Protein AF-0000000075410339 (afdb_homodimer)

Radius of gyration: 25.72 Å; Cα contacts (8 Å, |Δi|>4): 505; chains: 2; bounding box: 75×68×62 Å

Nearest PDB structures (foldseek):
  8u8f-assembly1_R  TM=4.577E-01  e=2.458E+00  Homo sapiens
  8x2k-assembly1_A  TM=4.115E-01  e=1.877E+00  Homo sapiens
  8tf5-assembly1_A  TM=4.619E-01  e=6.600E+00  Homo sapiens
  4nqi-assembly1_B  TM=2.795E-01  e=2.458E+00  Dictyostelium discoideum
  8dwg-assembly1_R  TM=3.763E-01  e=6.600E+00  Homo sapiens

InterPro domains:
  IPR008733 Peroxisomal biogenesis factor 11 [PF05648] (30-249)

Organism: Rhizophagus irregularis (strain DAOM 181602 / DAOM 197198 / MUCL 43194) (NCBI:txid747089)

Structure (mmCIF, N/CA/C/O backbone):
data_AF-0000000075410339-model_v1
#
loop_
_entity.id
_entity.type
_entity.pdbx_description
1 polymer 'Peroxisomal biogenesis factor 11'
#
loop_
_atom_site.group_PDB
_atom_site.id
_atom_site.type_symbol
_atom_site.label_atom_id
_atom_site.label_alt_id
_atom_site.label_comp_id
_atom_site.label_asym_id
_atom_site.label_entity_id
_atom_site.label_seq_id
_atom_site.pdbx_PDB_ins_code
_atom_site.Cartn_x
_atom_site.Cartn_y
_atom_site.Cartn_z
_atom_site.occupancy
_atom_site.B_iso_or_equiv
_atom_site.auth_seq_id
_atom_site.auth_comp_id
_atom_site.auth_asym_id
_atom_site.auth_atom_id
_atom_site.pdbx_PDB_model_num
ATOM 1 N N . MET A 1 1 ? 9.234 14.086 2.867 1 19.14 1 MET A N 1
ATOM 2 C CA . MET A 1 1 ? 8.438 15.25 3.26 1 19.14 1 MET A CA 1
ATOM 3 C C . MET A 1 1 ? 6.977 14.859 3.455 1 19.14 1 MET A C 1
ATOM 5 O O . MET A 1 1 ? 6.391 14.18 2.611 1 19.14 1 MET A O 1
ATOM 9 N N . SER A 1 2 ? 6.605 15.109 4.758 1 19.81 2 SER A N 1
ATOM 10 C CA . SER A 1 2 ? 5.531 14.742 5.676 1 19.81 2 SER A CA 1
ATOM 11 C C . SER A 1 2 ? 4.258 15.531 5.383 1 19.81 2 SER A C 1
ATOM 13 O O . SER A 1 2 ? 4.148 16.703 5.758 1 19.81 2 SER A O 1
ATOM 15 N N . ASN A 1 3 ? 3.828 15.57 4.148 1 20.77 3 ASN A N 1
ATOM 16 C CA . ASN A 1 3 ? 2.686 16.391 3.752 1 20.77 3 ASN A CA 1
ATOM 17 C C . ASN A 1 3 ? 1.471 16.125 4.637 1 20.77 3 ASN A C 1
ATOM 19 O O . ASN A 1 3 ? 0.899 15.031 4.598 1 20.77 3 ASN A O 1
ATOM 23 N N . ALA A 1 4 ? 1.445 16.875 5.781 1 25.7 4 ALA A N 1
ATOM 24 C CA . ALA A 1 4 ? 0.354 16.984 6.746 1 25.7 4 ALA A CA 1
ATOM 25 C C . ALA A 1 4 ? -0.917 17.5 6.082 1 25.7 4 ALA A C 1
ATOM 27 O O . ALA A 1 4 ? -1.053 18.703 5.852 1 25.7 4 ALA A O 1
ATOM 28 N N . THR A 1 5 ? -1.388 16.953 5.047 1 25.27 5 THR A N 1
ATOM 29 C CA . THR A 1 5 ? -2.639 17.375 4.422 1 25.27 5 THR A CA 1
ATOM 30 C C . THR A 1 5 ? -3.76 17.453 5.457 1 25.27 5 THR A C 1
ATOM 32 O O . THR A 1 5 ? -4.008 16.5 6.188 1 25.27 5 THR A O 1
ATOM 35 N N . SER A 1 6 ? -4.125 18.672 5.797 1 23.84 6 SER A N 1
ATOM 36 C CA . SER A 1 6 ? -5.199 19.016 6.723 1 23.84 6 SER A CA 1
ATOM 37 C C . SER A 1 6 ? -6.527 18.406 6.281 1 23.84 6 SER A C 1
ATOM 39 O O . SER A 1 6 ? -7.078 18.797 5.25 1 23.84 6 SER A O 1
ATOM 41 N N . ILE A 1 7 ? -6.766 17.141 6.348 1 27.7 7 ILE A N 1
ATOM 42 C CA . ILE A 1 7 ? -8.07 16.547 6.094 1 27.7 7 ILE A CA 1
ATOM 43 C C . ILE A 1 7 ? -9.117 17.188 6.988 1 27.7 7 ILE A C 1
ATOM 45 O O . ILE A 1 7 ? -9.023 17.125 8.219 1 27.7 7 ILE A O 1
ATOM 49 N N . THR A 1 8 ? -9.664 18.266 6.461 1 25.22 8 THR A N 1
ATOM 50 C CA . THR A 1 8 ? -10.789 18.891 7.141 1 25.22 8 THR A CA 1
ATOM 51 C C . THR A 1 8 ? -11.859 17.844 7.469 1 25.22 8 THR A C 1
ATOM 53 O O . THR A 1 8 ? -12.469 17.266 6.57 1 25.22 8 THR A O 1
ATOM 56 N N . LEU A 1 9 ? -11.734 17.078 8.508 1 25.17 9 LEU A N 1
ATOM 57 C CA . LEU A 1 9 ? -12.688 16.109 9.039 1 25.17 9 LEU A CA 1
ATOM 58 C C . LEU A 1 9 ? -14 16.781 9.43 1 25.17 9 LEU A C 1
ATOM 60 O O . LEU A 1 9 ? -14.008 17.719 10.234 1 25.17 9 LEU A O 1
ATOM 64 N N . LYS A 1 10 ? -14.969 16.797 8.531 1 30.61 10 LYS A N 1
ATOM 65 C CA . LYS A 1 10 ? -16.297 17.25 8.914 1 30.61 10 LYS A CA 1
ATOM 66 C C . LYS A 1 10 ? -16.797 16.516 10.156 1 30.61 10 LYS A C 1
ATOM 68 O O . LYS A 1 10 ? -16.625 15.305 10.273 1 30.61 10 LYS A O 1
ATOM 73 N N . PRO A 1 11 ? -17.188 17.297 11.203 1 26.42 11 PRO A N 1
ATOM 74 C CA . PRO A 1 11 ? -17.609 16.719 12.484 1 26.42 11 PRO A CA 1
ATOM 75 C C . PRO A 1 11 ? -18.734 15.695 12.328 1 26.42 11 PRO A C 1
ATOM 77 O O . PRO A 1 11 ? -19.75 15.984 11.711 1 26.42 11 PRO A O 1
ATOM 80 N N . SER A 1 12 ? -18.484 14.445 11.992 1 29.52 12 SER A N 1
ATOM 81 C CA . SER A 1 12 ? -19.578 13.484 12.07 1 29.52 12 SER A CA 1
ATOM 82 C C . SER A 1 12 ? -20.391 13.664 13.352 1 29.52 12 SER A C 1
ATOM 84 O O . SER A 1 12 ? -19.875 14.195 14.344 1 29.52 12 SER A O 1
ATOM 86 N N . THR A 1 13 ? -21.734 13.617 13.32 1 29.48 13 THR A N 1
ATOM 87 C CA . THR A 1 13 ? -22.719 13.672 14.406 1 29.48 13 THR A CA 1
ATOM 88 C C . THR A 1 13 ? -22.203 12.914 15.625 1 29.48 13 THR A C 1
ATOM 90 O O . THR A 1 13 ? -21.453 11.953 15.492 1 29.48 13 THR A O 1
ATOM 93 N N . SER A 1 14 ? -22.438 13.523 16.859 1 28.66 14 SER A N 1
ATOM 94 C CA . SER A 1 14 ? -22.125 13.172 18.234 1 28.66 14 SER A CA 1
ATOM 95 C C . SER A 1 14 ? -22.453 11.703 18.516 1 28.66 14 SER A C 1
ATOM 97 O O . SER A 1 14 ? -23.578 11.367 18.891 1 28.66 14 SER A O 1
ATOM 99 N N . ASN A 1 15 ? -22.438 10.758 17.656 1 31.33 15 ASN A N 1
ATOM 100 C CA . ASN A 1 15 ? -22.672 9.484 18.328 1 31.33 15 ASN A CA 1
ATOM 101 C C . ASN A 1 15 ? -21.797 9.328 19.562 1 31.33 15 ASN A C 1
ATOM 103 O O . ASN A 1 15 ? -20.641 9.734 19.562 1 31.33 15 ASN A O 1
ATOM 107 N N . LYS A 1 16 ? -22.312 9.25 20.734 1 33.19 16 LYS A N 1
ATOM 108 C CA . LYS A 1 16 ? -21.672 8.922 22 1 33.19 16 LYS A CA 1
ATOM 109 C C . LYS A 1 16 ? -20.438 8.055 21.781 1 33.19 16 LYS A C 1
ATOM 111 O O . LYS A 1 16 ? -20.531 6.973 21.188 1 33.19 16 LYS A O 1
ATOM 116 N N . PHE A 1 17 ? -19.25 8.633 21.719 1 34.41 17 PHE A N 1
ATOM 117 C CA . PHE A 1 17 ? -17.938 8.023 21.891 1 34.41 17 PHE A CA 1
ATOM 118 C C . PHE A 1 17 ? -17.953 6.98 23 1 34.41 17 PHE A C 1
ATOM 120 O O . PHE A 1 17 ? -17.844 7.316 24.188 1 34.41 17 PHE A O 1
ATOM 127 N N . SER A 1 18 ? -18.953 6.242 23.172 1 35.81 18 SER A N 1
ATOM 128 C CA . SER A 1 18 ? -18.562 5.191 24.125 1 35.81 18 SER A CA 1
ATOM 129 C C . SER A 1 18 ? -17.141 4.711 23.859 1 35.81 18 SER A C 1
ATOM 131 O O . SER A 1 18 ? -16.781 4.395 22.719 1 35.81 18 SER A O 1
ATOM 133 N N . SER A 1 19 ? -16.062 5.277 24.469 1 40.62 19 SER A N 1
ATOM 134 C CA . SER A 1 19 ? -14.641 4.984 24.641 1 40.62 19 SER A CA 1
ATOM 135 C C . SER A 1 19 ? -14.359 3.496 24.469 1 40.62 19 SER A C 1
ATOM 137 O O . SER A 1 19 ? -13.867 2.836 25.375 1 40.62 19 SER A O 1
ATOM 139 N N . LEU A 1 20 ? -15.164 2.65 24.078 1 45.09 20 LEU A N 1
ATOM 140 C CA . LEU A 1 20 ? -14.727 1.259 24.047 1 45.09 20 LEU A CA 1
ATOM 141 C C . LEU A 1 20 ? -13.492 1.097 23.156 1 45.09 20 LEU A C 1
ATOM 143 O O . LEU A 1 20 ? -13.531 1.435 21.984 1 45.09 20 LEU A O 1
ATOM 147 N N . LYS A 1 21 ? -12.281 1.064 23.75 1 57.06 21 LYS A N 1
ATOM 148 C CA . LYS A 1 21 ? -10.969 0.705 23.219 1 57.06 21 LYS A CA 1
ATOM 149 C C . LYS A 1 21 ? -11.094 -0.332 22.109 1 57.06 21 LYS A C 1
ATOM 151 O O . LYS A 1 21 ? -11.555 -1.451 22.344 1 57.06 21 LYS A O 1
ATOM 156 N N . ARG A 1 22 ? -10.992 0.068 20.906 1 72.06 22 ARG A N 1
ATOM 157 C CA . ARG A 1 22 ? -11.023 -0.886 19.797 1 72.06 22 ARG A CA 1
ATOM 158 C C . ARG A 1 22 ? -9.992 -1.99 20 1 72.06 22 ARG A C 1
ATOM 160 O O . ARG A 1 22 ? -8.883 -1.73 20.469 1 72.06 22 ARG A O 1
ATOM 167 N N . PRO A 1 23 ? -10.484 -3.191 19.719 1 79.19 23 PRO A N 1
ATOM 168 C CA . PRO A 1 23 ? -9.516 -4.285 19.828 1 79.19 23 PRO A CA 1
ATOM 169 C C . PRO A 1 23 ? -8.289 -4.082 18.938 1 79.19 23 PRO A C 1
ATOM 171 O O . PRO A 1 23 ? -8.383 -3.43 17.891 1 79.19 23 PRO A O 1
ATOM 174 N N . THR A 1 24 ? -7.16 -4.512 19.375 1 78.06 24 THR A N 1
ATOM 175 C CA . THR A 1 24 ? -5.867 -4.355 18.719 1 78.06 24 THR A CA 1
ATOM 176 C C . THR A 1 24 ? -5.93 -4.844 17.266 1 78.06 24 THR A C 1
ATOM 178 O O . THR A 1 24 ? -5.344 -4.227 16.375 1 78.06 24 THR A O 1
ATOM 181 N N . HIS A 1 25 ? -6.664 -5.871 17.016 1 80.94 25 HIS A N 1
ATOM 182 C CA . HIS A 1 25 ? -6.711 -6.43 15.68 1 80.94 25 HIS A CA 1
ATOM 183 C C . HIS A 1 25 ? -7.445 -5.5 14.719 1 80.94 25 HIS A C 1
ATOM 185 O O . HIS A 1 25 ? -7.105 -5.426 13.531 1 80.94 25 HIS A O 1
ATOM 191 N N . GLU A 1 26 ? -8.344 -4.703 15.195 1 82.31 26 GLU A N 1
ATOM 192 C CA . GLU A 1 26 ? -9.086 -3.768 14.359 1 82.31 26 GLU A CA 1
ATOM 193 C C . GLU A 1 26 ? -8.25 -2.537 14.023 1 82.31 26 GLU A C 1
ATOM 195 O O . GLU A 1 26 ?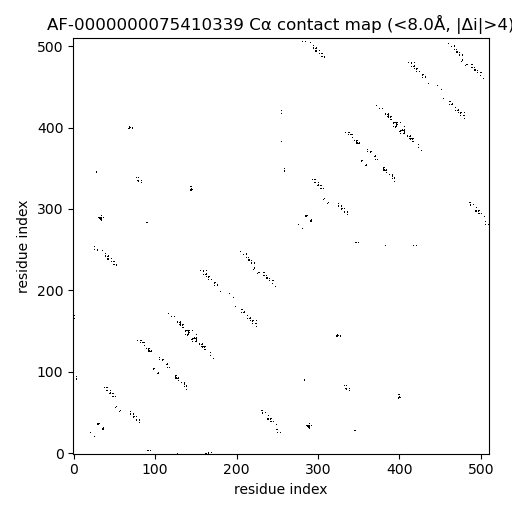 -8.305 -2.027 12.906 1 82.31 26 GLU A O 1
ATOM 200 N N . ILE A 1 27 ? -7.465 -2.197 15 1 80.5 27 ILE A N 1
ATOM 201 C CA . ILE A 1 27 ? -6.582 -1.059 14.773 1 80.5 27 ILE A CA 1
ATOM 202 C C . ILE A 1 27 ? -5.543 -1.411 13.711 1 80.5 27 ILE A C 1
ATOM 204 O O . ILE A 1 27 ? -5.285 -0.621 12.805 1 80.5 27 ILE A O 1
ATOM 208 N N . LEU A 1 28 ? -5.07 -2.592 13.875 1 83.62 28 LEU A N 1
ATOM 209 C CA . LEU A 1 28 ? -4.059 -3.051 12.93 1 83.62 28 LEU A CA 1
ATOM 210 C C . LEU A 1 28 ? -4.645 -3.193 11.531 1 83.62 28 LEU A C 1
ATOM 212 O O . LEU A 1 28 ? -4.008 -2.812 10.547 1 83.62 28 LEU A O 1
ATOM 216 N N . ARG A 1 29 ? -5.777 -3.68 11.477 1 84.81 29 ARG A N 1
ATOM 217 C CA . ARG A 1 29 ? -6.441 -3.838 10.188 1 84.81 29 ARG A CA 1
ATOM 218 C C . ARG A 1 29 ? -6.668 -2.486 9.523 1 84.81 29 ARG A C 1
ATOM 220 O O . ARG A 1 29 ? -6.398 -2.322 8.328 1 84.81 29 ARG A O 1
ATOM 227 N N . ARG A 1 30 ? -7.043 -1.53 10.203 1 82.81 30 ARG A N 1
ATOM 228 C CA . ARG A 1 30 ? -7.312 -0.2 9.672 1 82.81 30 ARG A CA 1
ATOM 229 C C . ARG A 1 30 ? -6.031 0.47 9.188 1 82.81 30 ARG A C 1
ATOM 231 O O . ARG A 1 30 ? -6.039 1.2 8.195 1 82.81 30 ARG A O 1
ATOM 238 N N . LEU A 1 31 ? -5.039 0.155 9.945 1 82.75 31 LEU A N 1
ATOM 239 C CA . LEU A 1 31 ? -3.742 0.716 9.578 1 82.75 31 LEU A CA 1
ATOM 240 C C . LEU A 1 31 ? -3.248 0.129 8.258 1 82.75 31 LEU A C 1
ATOM 242 O O . LEU A 1 31 ? -2.789 0.863 7.383 1 82.75 31 LEU A O 1
ATOM 246 N N . LEU A 1 32 ? -3.52 -1.084 8.07 1 87.44 32 LEU A N 1
ATOM 247 C CA . LEU A 1 32 ? -2.908 -1.799 6.957 1 87.44 32 LEU A CA 1
ATOM 248 C C . LEU A 1 32 ? -3.76 -1.674 5.699 1 87.44 32 LEU A C 1
ATOM 250 O O . LEU A 1 32 ? -3.289 -1.958 4.594 1 87.44 32 LEU A O 1
ATOM 254 N N . VAL A 1 33 ? -4.926 -1.148 5.891 1 85.62 33 VAL A N 1
ATOM 255 C CA . VAL A 1 33 ? -5.801 -0.974 4.734 1 85.62 33 VAL A CA 1
ATOM 256 C C . VAL A 1 33 ? -5.387 0.272 3.955 1 85.62 33 VAL A C 1
ATOM 258 O O . VAL A 1 33 ? -5.578 0.345 2.74 1 85.62 33 VAL A O 1
ATOM 261 N N . HIS A 1 34 ? -4.68 1.116 4.598 1 89.38 34 HIS A N 1
ATOM 262 C CA . HIS A 1 34 ? -4.215 2.344 3.965 1 89.38 34 HIS A CA 1
ATOM 263 C C . HIS A 1 34 ? -2.768 2.213 3.5 1 89.38 34 HIS A C 1
ATOM 265 O O . HIS A 1 34 ? -1.929 1.665 4.219 1 89.38 34 HIS A O 1
ATOM 271 N N . SER A 1 35 ? -2.527 2.76 2.377 1 90.31 35 SER A N 1
ATOM 272 C CA . SER A 1 35 ? -1.169 2.711 1.846 1 90.31 35 SER A CA 1
ATOM 273 C C . SER A 1 35 ? -0.19 3.434 2.764 1 90.31 35 SER A C 1
ATOM 275 O O . SER A 1 35 ? 0.933 2.969 2.973 1 90.31 35 SER A O 1
ATOM 277 N N . ASP A 1 36 ? -0.625 4.504 3.35 1 89.19 36 ASP A N 1
ATOM 278 C CA . ASP A 1 36 ? 0.235 5.262 4.254 1 89.19 36 ASP A CA 1
ATOM 279 C C . ASP A 1 36 ? 0.494 4.484 5.543 1 89.19 36 ASP A C 1
ATOM 281 O O . ASP A 1 36 ? 1.589 4.551 6.105 1 89.19 36 ASP A O 1
ATOM 285 N N . GLY A 1 37 ? -0.517 3.891 6 1 90.75 37 GLY A N 1
ATOM 286 C CA . GLY A 1 37 ? -0.333 3.049 7.172 1 90.75 37 GLY A CA 1
ATOM 287 C C . GLY A 1 37 ? 0.633 1.903 6.938 1 90.75 37 GLY A C 1
ATOM 288 O O . GLY A 1 37 ? 1.469 1.604 7.793 1 90.75 37 GLY A O 1
ATOM 289 N N . ARG A 1 38 ? 0.509 1.312 5.758 1 92.31 38 ARG A N 1
ATOM 290 C CA . ARG A 1 38 ? 1.419 0.238 5.375 1 92.31 38 ARG A CA 1
ATOM 291 C C . ARG A 1 38 ? 2.857 0.74 5.297 1 92.31 38 ARG A C 1
ATOM 293 O O . ARG A 1 38 ? 3.781 0.066 5.754 1 92.31 38 ARG A O 1
ATOM 300 N N . ASP A 1 39 ? 2.988 1.859 4.746 1 94.69 39 ASP A N 1
ATOM 301 C CA . ASP A 1 39 ? 4.309 2.467 4.609 1 94.69 39 ASP A CA 1
ATOM 302 C C . ASP A 1 39 ? 4.957 2.686 5.977 1 94.69 39 ASP A C 1
ATOM 304 O O . ASP A 1 39 ? 6.125 2.346 6.176 1 94.69 39 ASP A O 1
ATOM 308 N N . LYS A 1 40 ? 4.195 3.209 6.953 1 93.31 40 LYS A N 1
ATOM 309 C CA . LYS A 1 40 ? 4.73 3.488 8.281 1 93.31 40 LYS A CA 1
ATOM 310 C C . LYS A 1 40 ? 5.07 2.197 9.023 1 93.31 40 LYS A C 1
ATOM 312 O O . LYS A 1 40 ? 6.078 2.123 9.727 1 93.31 40 LYS A O 1
ATOM 317 N N . PHE A 1 41 ? 4.25 1.257 8.844 1 93.69 41 PHE A N 1
ATOM 318 C CA . PHE A 1 41 ? 4.473 -0.04 9.469 1 93.69 41 PHE A CA 1
ATOM 319 C C . PHE A 1 41 ? 5.762 -0.672 8.961 1 93.69 41 PHE A C 1
ATOM 321 O O . PHE A 1 41 ? 6.582 -1.148 9.742 1 93.69 41 PHE A O 1
ATOM 328 N N . LEU A 1 42 ? 5.949 -0.64 7.672 1 96.44 42 LEU A N 1
ATOM 329 C CA . LEU A 1 42 ? 7.148 -1.198 7.062 1 96.44 42 LEU A CA 1
ATOM 330 C C . LEU A 1 42 ? 8.383 -0.398 7.465 1 96.44 42 LEU A C 1
ATOM 332 O O . LEU A 1 42 ? 9.461 -0.967 7.66 1 96.44 42 LEU A O 1
ATOM 336 N N . LYS A 1 43 ? 8.156 0.876 7.598 1 96.62 43 LYS A N 1
ATOM 337 C CA . LYS A 1 43 ? 9.258 1.747 7.996 1 96.62 43 LYS A CA 1
ATOM 338 C C . LYS A 1 43 ? 9.773 1.385 9.383 1 96.62 43 LYS A C 1
ATOM 340 O O . LYS A 1 43 ? 10.984 1.3 9.602 1 96.62 43 LYS A O 1
ATOM 345 N N . ILE A 1 44 ? 8.93 1.173 10.242 1 96.38 44 ILE A N 1
ATOM 346 C CA . ILE A 1 44 ? 9.297 0.847 11.617 1 96.38 44 ILE A CA 1
ATOM 347 C C . ILE A 1 44 ? 10.109 -0.448 11.641 1 96.38 44 ILE A C 1
ATOM 349 O O . ILE A 1 44 ? 11.164 -0.511 12.266 1 96.38 44 ILE A O 1
ATOM 353 N N . ILE A 1 45 ? 9.648 -1.427 10.945 1 96.44 45 ILE A N 1
ATOM 354 C CA . ILE A 1 45 ? 10.328 -2.721 10.93 1 96.44 45 ILE A CA 1
ATOM 355 C C . ILE A 1 45 ? 11.672 -2.592 10.227 1 96.44 45 ILE A C 1
ATOM 357 O O . ILE A 1 45 ? 12.68 -3.135 10.688 1 96.44 45 ILE A O 1
ATOM 361 N N . GLN A 1 46 ? 11.68 -1.918 9.172 1 97 46 GLN A N 1
ATOM 362 C CA . 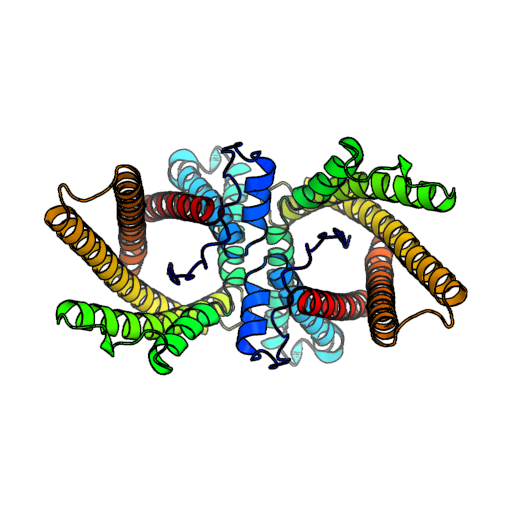GLN A 1 46 ? 12.898 -1.701 8.406 1 97 46 GLN A CA 1
ATOM 363 C C . GLN A 1 46 ? 13.992 -1.089 9.281 1 97 46 GLN A C 1
ATOM 365 O O . GLN A 1 46 ? 15.109 -1.6 9.328 1 97 46 GLN A O 1
ATOM 370 N N . TYR A 1 47 ? 13.641 -0.054 9.969 1 96.75 47 TYR A N 1
ATOM 371 C CA . TYR A 1 47 ? 14.672 0.68 10.703 1 96.75 47 TYR A CA 1
ATOM 372 C C . TYR A 1 47 ? 14.992 -0.006 12.023 1 96.75 47 TYR A C 1
ATOM 374 O O . TYR A 1 47 ? 16.109 0.14 12.547 1 96.75 47 TYR A O 1
ATOM 382 N N . PHE A 1 48 ? 14.039 -0.712 12.57 1 96.69 48 PHE A N 1
ATOM 383 C CA . PHE A 1 48 ? 14.383 -1.583 13.688 1 96.69 48 PHE A CA 1
ATOM 384 C C . PHE A 1 48 ? 15.438 -2.604 13.273 1 96.69 48 PHE A C 1
ATOM 386 O O . PHE A 1 48 ? 16.391 -2.85 14.008 1 96.69 48 PHE A O 1
ATOM 393 N N . GLY A 1 49 ? 15.266 -3.174 12.133 1 96.19 49 GLY A N 1
ATOM 394 C CA . GLY A 1 49 ? 16.266 -4.086 11.602 1 96.19 49 GLY A CA 1
ATOM 395 C C . GLY A 1 49 ? 17.609 -3.434 11.391 1 96.19 49 GLY A C 1
ATOM 396 O O . GLY A 1 49 ? 18.656 -4.031 11.688 1 96.19 49 GLY A O 1
ATOM 397 N N . LYS A 1 50 ? 17.578 -2.221 10.914 1 96.06 50 LYS A N 1
ATOM 398 C CA . LYS A 1 50 ? 18.828 -1.504 10.688 1 96.06 50 LYS A CA 1
ATOM 399 C C . LYS A 1 50 ? 19.547 -1.219 12.008 1 96.06 50 LYS A C 1
ATOM 401 O O . LYS A 1 50 ? 20.781 -1.224 12.062 1 96.06 50 LYS A O 1
ATOM 406 N N . ILE A 1 51 ? 18.828 -0.965 13.031 1 96.31 51 ILE A N 1
ATOM 407 C CA . ILE A 1 51 ? 19.422 -0.748 14.352 1 96.31 51 ILE A CA 1
ATOM 408 C C . ILE A 1 51 ? 20.094 -2.033 14.836 1 96.31 51 ILE A C 1
ATOM 410 O O . ILE A 1 51 ? 21.219 -2.002 15.344 1 96.31 51 ILE A O 1
ATOM 414 N N . ILE A 1 52 ? 19.422 -3.137 14.656 1 95 52 ILE A N 1
ATOM 415 C CA . ILE A 1 52 ? 19.984 -4.426 15.062 1 95 52 ILE A CA 1
ATOM 416 C C . ILE A 1 52 ? 21.25 -4.707 14.266 1 95 52 ILE A C 1
ATOM 418 O O . ILE A 1 52 ? 22.25 -5.16 14.82 1 95 52 ILE A O 1
ATOM 422 N N . LEU A 1 53 ? 21.219 -4.434 12.977 1 94.31 53 LEU A N 1
ATOM 423 C CA . LEU A 1 53 ? 22.391 -4.617 12.125 1 94.31 53 LEU A CA 1
ATOM 424 C C . LEU A 1 53 ? 23.547 -3.754 12.609 1 94.31 53 LEU A C 1
ATOM 426 O O . LEU A 1 53 ? 24.688 -4.211 12.648 1 94.31 53 LEU A O 1
ATOM 430 N N . TRP A 1 54 ? 23.234 -2.561 13 1 92.94 54 TRP A N 1
ATOM 431 C CA . TRP A 1 54 ? 24.25 -1.595 13.43 1 92.94 54 TRP A CA 1
ATOM 432 C C . TRP A 1 54 ? 24.812 -1.971 14.789 1 92.94 54 TRP A C 1
ATOM 434 O O . TRP A 1 54 ? 26.031 -1.957 14.984 1 92.94 54 TRP A O 1
ATOM 444 N N . THR A 1 55 ? 24.047 -2.404 15.742 1 92.12 55 THR A N 1
ATOM 445 C CA . THR A 1 55 ? 24.469 -2.551 17.125 1 92.12 55 THR A CA 1
ATOM 446 C C . THR A 1 55 ? 24.984 -3.963 17.391 1 92.12 55 THR A C 1
ATOM 448 O O . THR A 1 55 ? 25.906 -4.156 18.188 1 92.12 55 THR A O 1
ATOM 451 N N . HIS A 1 56 ? 24.438 -4.93 16.734 1 86.94 56 HIS A N 1
ATOM 452 C CA . HIS A 1 56 ? 24.719 -6.285 17.203 1 86.94 56 HIS A CA 1
ATOM 453 C C . HIS A 1 56 ? 25.312 -7.141 16.078 1 86.94 56 HIS A C 1
ATOM 455 O O . HIS A 1 56 ? 26.266 -7.887 16.297 1 86.94 56 HIS A O 1
ATOM 461 N N . ILE A 1 57 ? 24.859 -7.008 14.898 1 84.19 57 ILE A N 1
ATOM 462 C CA . ILE A 1 57 ? 25.125 -8.031 13.891 1 84.19 57 ILE A CA 1
ATOM 463 C C . ILE A 1 57 ? 26.203 -7.539 12.922 1 84.19 57 ILE A C 1
ATOM 465 O O . ILE A 1 57 ? 27.047 -8.32 12.484 1 84.19 57 ILE A O 1
ATOM 469 N N . GLY A 1 58 ? 26.156 -6.285 12.641 1 78.31 58 GLY A N 1
ATOM 470 C CA . GLY A 1 58 ? 27.062 -5.75 11.641 1 78.31 58 GLY A CA 1
ATOM 471 C C . GLY A 1 58 ? 28.531 -5.941 12.008 1 78.31 58 GLY A C 1
ATOM 472 O O . GLY A 1 58 ? 29.344 -6.27 11.141 1 78.31 58 GLY A O 1
ATOM 473 N N . LYS A 1 59 ? 28.781 -5.906 13.273 1 81.56 59 LYS A N 1
ATOM 474 C CA . LYS A 1 59 ? 30.156 -6.047 13.727 1 81.56 59 LYS A CA 1
ATOM 475 C C . LYS A 1 59 ? 30.516 -7.512 13.977 1 81.56 59 LYS A C 1
ATOM 477 O O . LYS A 1 59 ? 31.688 -7.867 14.039 1 81.56 59 LYS A O 1
ATOM 482 N N . ASN A 1 60 ? 29.516 -8.344 14.031 1 87.38 60 ASN A N 1
ATOM 483 C CA . ASN A 1 60 ? 29.719 -9.758 14.305 1 87.38 60 ASN A CA 1
ATOM 484 C C . ASN A 1 60 ? 29.031 -10.633 13.25 1 87.38 60 ASN A C 1
ATOM 486 O O . ASN A 1 60 ? 28.344 -11.594 13.586 1 87.38 60 ASN A O 1
ATOM 490 N N . LYS A 1 61 ? 29.219 -10.305 12.062 1 85.44 61 LYS A N 1
ATOM 491 C CA . LYS A 1 61 ? 28.562 -10.977 10.945 1 85.44 61 LYS A CA 1
ATOM 492 C C . LYS A 1 61 ? 28.844 -12.477 10.961 1 85.44 61 LYS A C 1
ATOM 494 O O . LYS A 1 61 ? 27.969 -13.289 10.672 1 85.44 61 LYS A O 1
ATOM 499 N N . SER A 1 62 ? 30.031 -12.867 11.312 1 89.25 62 SER A N 1
ATOM 500 C CA . SER A 1 62 ? 30.469 -14.266 11.297 1 89.25 62 SER A CA 1
ATOM 501 C C . SER A 1 62 ? 29.734 -15.078 12.359 1 89.25 62 SER A C 1
ATOM 503 O O . SER A 1 62 ? 29.531 -16.281 12.195 1 89.25 62 SER A O 1
ATOM 505 N N . LYS A 1 63 ? 29.297 -14.422 13.438 1 90.31 63 LYS A N 1
ATOM 506 C CA . LYS A 1 63 ? 28.594 -15.109 14.523 1 90.31 63 LYS A CA 1
ATOM 507 C C . LYS A 1 63 ? 27.141 -15.406 14.148 1 90.31 63 LYS A C 1
ATOM 509 O O . LYS A 1 63 ? 26.516 -16.312 14.719 1 90.31 63 LYS A O 1
ATOM 514 N N . TYR A 1 64 ? 26.656 -14.641 13.211 1 91.81 64 TYR A N 1
ATOM 515 C CA . TYR A 1 64 ? 25.266 -14.797 12.797 1 91.81 64 TYR A CA 1
ATOM 516 C C . TYR A 1 64 ? 25.156 -14.93 11.281 1 91.81 64 TYR A C 1
ATOM 518 O O . TYR A 1 64 ? 24.531 -14.094 10.617 1 91.81 64 TYR A O 1
ATOM 526 N N . PRO A 1 65 ? 25.609 -16 10.781 1 90.94 65 PRO A N 1
ATOM 527 C CA . PRO A 1 65 ? 25.703 -16.156 9.328 1 90.94 65 PRO A CA 1
ATOM 528 C C . PRO A 1 65 ? 24.328 -16.266 8.664 1 90.94 65 PRO A C 1
ATOM 530 O O . PRO A 1 65 ? 24.188 -15.93 7.488 1 90.94 65 PRO A O 1
ATOM 533 N N . LYS A 1 66 ? 23.391 -16.75 9.328 1 91.38 66 LYS A N 1
ATOM 534 C CA . LYS A 1 66 ? 22.047 -16.891 8.758 1 91.38 66 LYS A CA 1
ATOM 535 C C . LYS A 1 66 ? 21.234 -15.625 8.969 1 91.38 66 LYS A C 1
ATOM 537 O O . LYS A 1 66 ? 20.531 -15.172 8.062 1 91.38 66 LYS A O 1
ATOM 542 N N . LEU A 1 67 ? 21.375 -15.008 10.062 1 91.81 67 LEU A N 1
ATOM 543 C CA . LEU A 1 67 ? 20.562 -13.867 10.445 1 91.81 67 LEU A CA 1
ATOM 544 C C . LEU A 1 67 ? 20.984 -12.617 9.688 1 91.81 67 LEU A C 1
ATOM 546 O O . LEU A 1 67 ? 20.141 -11.789 9.328 1 91.81 67 LEU A O 1
ATOM 550 N N . TYR A 1 68 ? 22.25 -12.477 9.422 1 94.38 68 TYR A N 1
ATOM 551 C CA . TYR A 1 68 ? 22.766 -11.273 8.781 1 94.38 68 TYR A CA 1
ATOM 552 C C . TYR A 1 68 ? 22.172 -11.086 7.398 1 94.38 68 TYR A C 1
ATOM 554 O O . TYR A 1 68 ? 21.531 -10.062 7.121 1 94.38 68 TYR A O 1
ATOM 562 N N . PRO A 1 69 ? 22.25 -12.07 6.57 1 94.06 69 PRO A N 1
ATOM 563 C CA . PRO A 1 69 ? 21.672 -11.891 5.238 1 94.06 69 PRO A CA 1
ATOM 564 C C . PRO A 1 69 ? 20.156 -11.734 5.273 1 94.06 69 PRO A C 1
ATOM 566 O O . PRO A 1 69 ? 19.578 -11.039 4.434 1 94.06 69 PRO A O 1
ATOM 569 N N . ARG A 1 70 ? 19.469 -12.32 6.223 1 95.44 70 ARG A N 1
ATOM 570 C CA . ARG A 1 70 ? 18.016 -12.219 6.348 1 95.44 70 ARG A CA 1
ATOM 571 C C . ARG A 1 70 ? 17.609 -10.797 6.723 1 95.44 70 ARG A C 1
ATOM 573 O O . ARG A 1 70 ? 16.625 -10.273 6.191 1 95.44 70 ARG A O 1
ATOM 580 N N . LEU A 1 71 ? 18.391 -10.227 7.574 1 95.44 71 LEU A N 1
ATOM 581 C CA . LEU A 1 71 ? 18.094 -8.867 7.996 1 95.44 71 LEU A CA 1
ATOM 582 C C . LEU A 1 71 ? 18.391 -7.871 6.879 1 95.44 71 LEU A C 1
ATOM 584 O O . LEU A 1 71 ? 17.656 -6.898 6.695 1 95.44 71 LEU A O 1
ATOM 588 N N . ILE A 1 72 ? 19.422 -8.164 6.145 1 95.56 72 ILE A N 1
ATOM 589 C CA . ILE A 1 72 ? 19.75 -7.312 5.004 1 95.56 72 ILE A CA 1
ATOM 590 C C . ILE A 1 72 ? 18.641 -7.395 3.959 1 95.56 72 ILE A C 1
ATOM 592 O O . ILE A 1 72 ? 18.203 -6.367 3.432 1 95.56 72 ILE A O 1
ATOM 596 N N . ALA A 1 73 ? 18.188 -8.555 3.738 1 95.88 73 ALA A N 1
ATOM 597 C CA . ALA A 1 73 ? 17.094 -8.75 2.785 1 95.88 73 ALA A CA 1
ATOM 598 C C . ALA A 1 73 ? 15.82 -8.039 3.246 1 95.88 73 ALA A C 1
ATOM 600 O O . ALA A 1 73 ? 15.148 -7.383 2.447 1 95.88 73 ALA A O 1
ATOM 601 N N . MET A 1 74 ? 15.547 -8.141 4.48 1 97.06 74 MET A N 1
ATOM 602 C CA . MET A 1 74 ? 14.352 -7.512 5.031 1 97.06 74 MET A CA 1
ATOM 603 C C . MET A 1 74 ? 14.406 -5.996 4.867 1 97.06 74 MET A C 1
ATOM 605 O O . MET A 1 74 ? 13.461 -5.391 4.359 1 97.06 74 MET A O 1
ATOM 609 N N . THR A 1 75 ? 15.523 -5.406 5.277 1 96.56 75 THR A N 1
ATOM 610 C CA . THR A 1 75 ? 15.648 -3.953 5.234 1 96.56 75 THR A CA 1
ATOM 611 C C . THR A 1 75 ? 15.625 -3.449 3.793 1 96.56 75 THR A C 1
ATOM 613 O O . THR A 1 75 ? 14.992 -2.436 3.492 1 96.56 75 THR A O 1
ATOM 616 N N . SER A 1 76 ? 16.172 -4.215 2.943 1 95.56 76 SER A N 1
ATOM 617 C CA . SER A 1 76 ? 16.234 -3.812 1.542 1 95.56 76 SER A CA 1
ATOM 618 C C . SER A 1 76 ? 14.867 -3.961 0.869 1 95.56 76 SER A C 1
ATOM 620 O O . SER A 1 76 ? 14.406 -3.051 0.178 1 95.56 76 SER A O 1
ATOM 622 N N . GLN A 1 77 ? 14.227 -5.078 1.104 1 96.69 77 GLN A N 1
ATOM 623 C CA . GLN A 1 77 ? 12.938 -5.34 0.48 1 96.69 77 GLN A CA 1
ATOM 624 C C . GLN A 1 77 ? 11.875 -4.367 0.982 1 96.69 77 GLN A C 1
ATOM 626 O O . GLN A 1 77 ? 11.047 -3.885 0.203 1 96.69 77 GLN A O 1
ATOM 631 N N . PHE A 1 78 ? 11.906 -4.113 2.219 1 97.56 78 PHE A N 1
ATOM 632 C CA . PHE A 1 78 ? 10.914 -3.197 2.775 1 97.56 78 PHE A CA 1
ATOM 633 C C . PHE A 1 78 ? 11.18 -1.77 2.312 1 97.56 78 PHE A C 1
ATOM 635 O O . PHE A 1 78 ? 10.242 -1.012 2.057 1 97.56 78 PHE A O 1
ATOM 642 N N . SER A 1 79 ? 12.438 -1.39 2.207 1 96.5 79 SER A N 1
ATOM 643 C CA . SER A 1 79 ? 12.781 -0.082 1.662 1 96.5 79 SER A CA 1
ATOM 644 C C . SER A 1 79 ? 12.289 0.07 0.229 1 96.5 79 SER A C 1
ATOM 646 O O . SER A 1 79 ? 11.672 1.081 -0.116 1 96.5 79 SER A O 1
ATOM 648 N N . ASN A 1 80 ? 12.484 -0.937 -0.556 1 96 80 ASN A N 1
ATOM 649 C CA . ASN A 1 80 ? 12.039 -0.917 -1.944 1 96 80 ASN A CA 1
ATOM 650 C C . ASN A 1 80 ? 10.516 -0.871 -2.039 1 96 80 ASN A C 1
ATOM 652 O O . ASN A 1 80 ? 9.961 -0.111 -2.838 1 96 80 ASN A O 1
ATOM 656 N N . THR A 1 81 ? 9.898 -1.677 -1.262 1 97.19 81 THR A N 1
ATOM 657 C CA . THR A 1 81 ? 8.438 -1.721 -1.258 1 97.19 81 THR A CA 1
ATOM 658 C C . THR A 1 81 ? 7.859 -0.356 -0.898 1 97.19 81 THR A C 1
ATOM 660 O O . THR A 1 81 ? 6.926 0.12 -1.552 1 97.19 81 THR A O 1
ATOM 663 N N . ARG A 1 82 ? 8.414 0.232 0.113 1 96.12 82 ARG A N 1
ATOM 664 C CA . ARG A 1 82 ? 7.953 1.552 0.525 1 96.12 82 ARG A CA 1
ATOM 665 C C . ARG A 1 82 ? 8.07 2.557 -0.617 1 96.12 82 ARG A C 1
ATOM 667 O O . ARG A 1 82 ? 7.152 3.342 -0.859 1 96.12 82 ARG A O 1
ATOM 674 N N . LYS A 1 83 ? 9.086 2.516 -1.309 1 95.88 83 LYS A N 1
ATOM 675 C CA . LYS A 1 83 ? 9.297 3.432 -2.426 1 95.88 83 LYS A CA 1
ATOM 676 C C . LYS A 1 83 ? 8.289 3.17 -3.545 1 95.88 83 LYS A C 1
ATOM 678 O O . LYS A 1 83 ? 7.77 4.109 -4.148 1 95.88 83 LYS A O 1
ATOM 683 N N . ILE A 1 84 ? 7.996 1.954 -3.729 1 96.38 84 ILE A N 1
ATOM 684 C CA . ILE A 1 84 ? 7.105 1.594 -4.828 1 96.38 84 ILE A CA 1
ATOM 685 C C . ILE A 1 84 ? 5.672 1.979 -4.48 1 96.38 84 ILE A C 1
ATOM 687 O O . ILE A 1 84 ? 4.93 2.475 -5.332 1 96.38 84 ILE A O 1
ATOM 691 N N . ILE A 1 85 ? 5.281 1.778 -3.246 1 95.06 85 ILE A N 1
ATOM 692 C CA . ILE A 1 85 ? 3.889 2.07 -2.914 1 95.06 85 ILE A CA 1
ATOM 693 C C . ILE A 1 85 ? 3.691 3.582 -2.807 1 95.06 85 ILE A C 1
ATOM 695 O O . ILE A 1 85 ? 2.561 4.059 -2.68 1 95.06 85 ILE A O 1
ATOM 699 N N . ARG A 1 86 ? 4.777 4.281 -2.912 1 94.38 86 ARG A N 1
ATOM 700 C CA . ARG A 1 86 ? 4.688 5.738 -2.887 1 94.38 86 ARG A CA 1
ATOM 701 C C . ARG A 1 86 ? 4.773 6.316 -4.297 1 94.38 86 ARG A C 1
ATOM 703 O O . ARG A 1 86 ? 4.727 7.535 -4.477 1 94.38 86 ARG A O 1
ATOM 710 N N . LEU A 1 87 ? 4.867 5.461 -5.277 1 94.88 87 LEU A N 1
ATOM 711 C CA . LEU A 1 87 ? 4.848 5.953 -6.648 1 94.88 87 LEU A CA 1
ATOM 712 C C . LEU A 1 87 ? 3.578 6.754 -6.918 1 94.88 87 LEU A C 1
ATOM 714 O O . LEU A 1 87 ? 2.486 6.355 -6.508 1 94.88 87 LEU A O 1
ATOM 718 N N . ALA A 1 88 ? 3.721 7.879 -7.59 1 92.5 88 ALA A N 1
ATOM 719 C CA . ALA A 1 88 ? 2.645 8.797 -7.953 1 92.5 88 ALA A CA 1
ATOM 720 C C . ALA A 1 88 ? 2.068 9.484 -6.719 1 92.5 88 ALA A C 1
ATOM 722 O O . ALA A 1 88 ? 0.917 9.93 -6.727 1 92.5 88 ALA A O 1
ATOM 723 N N . HIS A 1 89 ? 2.77 9.516 -5.699 1 91.81 89 HIS A N 1
ATOM 724 C CA . HIS A 1 89 ? 2.359 10.172 -4.465 1 91.81 89 HIS A CA 1
ATOM 725 C C . HIS A 1 89 ? 2.195 11.672 -4.672 1 91.81 89 HIS A C 1
ATOM 727 O O . HIS A 1 89 ? 1.584 12.352 -3.846 1 91.81 89 HIS A O 1
ATOM 733 N N . PHE A 1 90 ? 2.646 12.219 -5.789 1 93.06 90 PHE A N 1
ATOM 734 C CA . PHE A 1 90 ? 2.568 13.648 -6.055 1 93.06 90 PHE A CA 1
ATOM 735 C C . PHE A 1 90 ? 1.119 14.094 -6.203 1 93.06 90 PHE A C 1
ATOM 737 O O . PHE A 1 90 ? 0.826 15.297 -6.176 1 93.06 90 PHE A O 1
ATOM 744 N N . LEU A 1 91 ? 0.209 13.148 -6.258 1 90.44 91 LEU A N 1
ATOM 745 C CA . LEU A 1 91 ? -1.211 13.461 -6.375 1 90.44 91 LEU A CA 1
ATOM 746 C C . LEU A 1 91 ? -1.731 14.117 -5.098 1 90.44 91 LEU A C 1
ATOM 748 O O . LEU A 1 91 ? -2.666 14.914 -5.145 1 90.44 91 LEU A O 1
ATOM 752 N N . GLU A 1 92 ? -1.121 13.82 -4.039 1 87.19 92 GLU A N 1
ATOM 753 C CA . GLU A 1 92 ? -1.582 14.367 -2.766 1 87.19 92 GLU A CA 1
ATOM 754 C C . GLU A 1 92 ? -1.231 15.844 -2.646 1 87.19 92 GLU A C 1
ATOM 756 O O . GLU A 1 92 ? -2.117 16.688 -2.5 1 87.19 92 GLU A O 1
ATOM 761 N N . PRO A 1 93 ? 0.051 16.141 -2.783 1 90.38 93 PRO A N 1
ATOM 762 C CA . PRO A 1 93 ? 0.362 17.578 -2.746 1 90.38 93 PRO A CA 1
ATOM 763 C C . PRO A 1 93 ? -0.238 18.344 -3.924 1 90.38 93 PRO A C 1
ATOM 765 O O . PRO A 1 93 ? -0.437 19.562 -3.838 1 90.38 93 PRO A O 1
ATOM 768 N N . TYR A 1 94 ? -0.526 17.656 -4.938 1 91.06 94 TYR A N 1
ATOM 769 C CA . TYR A 1 94 ? -1.214 18.312 -6.047 1 91.06 94 TYR A CA 1
ATOM 770 C C . TYR A 1 94 ? -2.611 18.75 -5.633 1 91.06 94 TYR A C 1
ATOM 772 O O . TYR A 1 94 ? -3.068 19.828 -6.023 1 91.06 94 TYR A O 1
ATOM 780 N N . SER A 1 95 ? -3.277 17.938 -4.941 1 86.62 95 SER A N 1
ATOM 781 C CA . SER A 1 95 ? -4.59 18.312 -4.43 1 86.62 95 SER A CA 1
ATOM 782 C C . SER A 1 95 ? -4.488 19.531 -3.508 1 86.62 95 SER A C 1
ATOM 784 O O . SER A 1 95 ? -5.332 20.422 -3.562 1 86.62 95 SER A O 1
ATOM 786 N N . ASP A 1 96 ? -3.471 19.547 -2.738 1 86.69 96 ASP A N 1
ATOM 787 C CA . ASP A 1 96 ? -3.234 20.703 -1.88 1 86.69 96 ASP A CA 1
ATOM 788 C C . ASP A 1 96 ? -2.982 21.969 -2.707 1 86.69 96 ASP A C 1
ATOM 790 O O . ASP A 1 96 ? -3.508 23.031 -2.396 1 86.69 96 ASP A O 1
ATOM 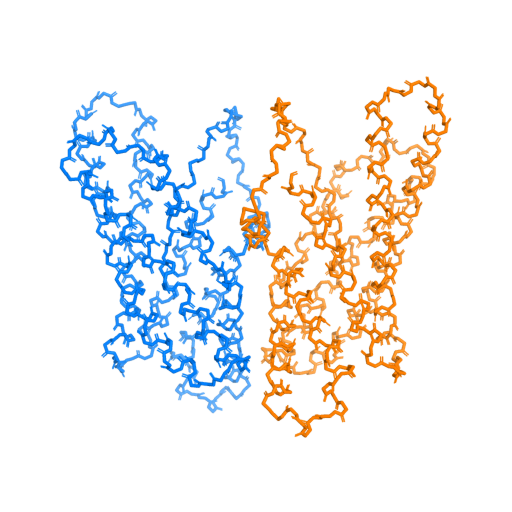794 N N . LEU A 1 97 ? -2.186 21.828 -3.682 1 89.88 97 LEU A N 1
ATOM 795 C CA . LEU A 1 97 ? -1.876 22.953 -4.555 1 89.88 97 LEU A CA 1
ATOM 796 C C . LEU A 1 97 ? -3.137 23.469 -5.234 1 89.88 97 LEU A C 1
ATOM 798 O O . LEU A 1 97 ? -3.322 24.688 -5.355 1 89.88 97 LEU A O 1
ATOM 802 N N . ASN A 1 98 ? -3.947 22.562 -5.621 1 88.88 98 ASN A N 1
ATOM 803 C CA . ASN A 1 98 ? -5.207 22.938 -6.254 1 88.88 98 ASN A CA 1
ATOM 804 C C . ASN A 1 98 ? -6.082 23.766 -5.312 1 88.88 98 ASN A C 1
ATOM 806 O O . ASN A 1 98 ? -6.766 24.688 -5.742 1 88.88 98 ASN A O 1
ATOM 810 N N . ASP A 1 99 ? -6.043 23.469 -4.094 1 84.75 99 ASP A N 1
ATOM 811 C CA . ASP A 1 99 ? -6.801 24.234 -3.105 1 84.75 99 ASP A CA 1
ATOM 812 C C . ASP A 1 99 ? -6.281 25.656 -2.998 1 84.75 99 ASP A C 1
ATOM 814 O O . ASP A 1 99 ? -7.059 26.594 -2.809 1 84.75 99 ASP A O 1
ATOM 818 N N . TYR A 1 100 ? -5.02 25.828 -3.104 1 84.69 100 TYR A N 1
ATOM 819 C CA . TYR A 1 100 ? -4.43 27.156 -3.049 1 84.69 100 TYR A CA 1
ATOM 820 C C . TYR A 1 100 ? -4.789 27.969 -4.289 1 84.69 100 TYR A C 1
ATOM 822 O O . TYR A 1 100 ? -5.078 29.172 -4.199 1 84.69 100 TYR A O 1
ATOM 830 N N . VAL A 1 101 ? -4.855 27.281 -5.402 1 86.81 101 VAL A N 1
ATOM 831 C CA . VAL A 1 101 ? -5.043 27.953 -6.68 1 86.81 101 VAL A CA 1
ATOM 832 C C . VAL A 1 101 ? -6.52 28.266 -6.883 1 86.81 101 VAL A C 1
ATOM 834 O O . VAL A 1 101 ? -6.867 29.328 -7.414 1 86.81 101 VAL A O 1
ATOM 837 N N . THR A 1 102 ? -7.406 27.391 -6.395 1 84.44 102 THR A N 1
ATOM 838 C CA . THR A 1 102 ? -8.836 27.594 -6.598 1 84.44 102 THR A CA 1
ATOM 839 C C . THR A 1 102 ? -9.406 28.531 -5.535 1 84.44 102 THR A C 1
ATOM 841 O O . THR A 1 102 ? -10.547 28.984 -5.648 1 84.44 102 THR A O 1
ATOM 844 N N . GLY A 1 103 ? -8.641 28.906 -4.48 1 75.38 103 GLY A N 1
ATOM 845 C CA . GLY A 1 103 ? -9.102 29.812 -3.443 1 75.38 103 GLY A CA 1
ATOM 846 C C . GLY A 1 103 ? -9.867 29.125 -2.334 1 75.38 103 GLY A C 1
ATOM 847 O O . GLY A 1 103 ? -10.516 29.781 -1.516 1 75.38 103 GLY A O 1
ATOM 848 N N . ALA A 1 104 ? -9.844 27.859 -2.436 1 69.81 104 ALA A N 1
ATOM 849 C CA . ALA A 1 104 ? -10.539 27.141 -1.369 1 69.81 104 ALA A CA 1
ATOM 850 C C . ALA A 1 104 ? -9.93 27.469 -0.006 1 69.81 104 ALA A C 1
ATOM 852 O O . ALA A 1 104 ? -10.633 27.438 1.011 1 69.81 104 ALA A O 1
ATOM 853 N N . ARG A 1 105 ? -8.688 27.766 0.036 1 67.25 105 ARG A N 1
ATOM 854 C CA . ARG A 1 105 ? -8.031 28.219 1.257 1 67.25 105 ARG A CA 1
ATOM 855 C C . ARG A 1 105 ? -8.039 29.734 1.352 1 67.25 105 ARG A C 1
ATOM 857 O O . ARG A 1 105 ? -7.398 30.422 0.547 1 67.25 105 ARG A O 1
ATOM 864 N N . ASN A 1 106 ? -9.219 30.391 1.385 1 61.69 106 ASN A N 1
ATOM 865 C CA . ASN A 1 106 ? -9.531 31.812 1.241 1 61.69 106 ASN A CA 1
ATOM 866 C C . ASN A 1 106 ? -8.516 32.688 1.976 1 61.69 106 ASN A C 1
ATOM 868 O O . ASN A 1 106 ? -8.477 32.688 3.207 1 61.69 106 ASN A O 1
ATOM 872 N N . PRO A 1 107 ? -7.613 33.312 1.293 1 60.66 107 PRO A N 1
ATOM 873 C CA . PRO A 1 107 ? -6.656 34.281 1.853 1 60.66 107 PRO A CA 1
ATOM 874 C C . PRO A 1 107 ? -7.336 35.531 2.451 1 60.66 107 PRO A C 1
ATOM 876 O O . PRO A 1 107 ? -6.746 36.219 3.287 1 60.66 107 PRO A O 1
ATOM 879 N N . SER A 1 108 ? -8.508 35.719 2.006 1 60.28 108 SER A N 1
ATOM 880 C CA . SER A 1 108 ? -9.125 36.969 2.396 1 60.28 108 SER A CA 1
ATOM 881 C C . SER A 1 108 ? -9.352 37.031 3.902 1 60.28 108 SER A C 1
ATOM 883 O O . SER A 1 108 ? -9.43 38.125 4.48 1 60.28 108 SER A O 1
ATOM 885 N N . SER A 1 109 ? -9.406 35.906 4.508 1 59.53 109 SER A N 1
ATOM 886 C CA . SER A 1 109 ? -9.633 35.906 5.949 1 59.53 109 SER A CA 1
ATOM 887 C C . SER A 1 109 ? -8.32 36.094 6.711 1 59.53 109 SER A C 1
ATOM 889 O O . SER A 1 109 ? -8.32 36.219 7.934 1 59.53 109 SER A O 1
ATOM 891 N N . ILE A 1 110 ? -7.312 36.094 5.836 1 62.31 110 ILE A N 1
ATOM 892 C CA . ILE A 1 110 ? -5.996 36.219 6.461 1 62.31 110 ILE A CA 1
ATOM 893 C C . ILE A 1 110 ? -5.625 37.688 6.648 1 62.31 110 ILE A C 1
ATOM 895 O O . ILE A 1 110 ? -5.371 38.375 5.672 1 62.31 110 ILE A O 1
ATOM 899 N N . VAL A 1 111 ? -5.805 38.156 7.777 1 61.91 111 VAL A N 1
ATOM 900 C CA . VAL A 1 111 ? -5.633 39.562 8.07 1 61.91 111 VAL A CA 1
ATOM 901 C C . VAL A 1 111 ? -4.227 39.812 8.609 1 61.91 111 VAL A C 1
ATOM 903 O O . VAL A 1 111 ? -3.596 40.812 8.281 1 61.91 111 VAL A O 1
ATOM 906 N N . ARG A 1 112 ? -3.627 38.938 9.305 1 75.38 112 ARG A N 1
ATOM 907 C CA . ARG A 1 112 ? -2.34 39.188 9.945 1 75.38 112 ARG A CA 1
ATOM 908 C C . ARG A 1 112 ? -1.187 38.812 9.016 1 75.38 112 ARG A C 1
ATOM 910 O O . ARG A 1 112 ? -1.244 37.812 8.328 1 75.38 112 ARG A O 1
ATOM 917 N N . PRO A 1 113 ? -0.222 39.75 8.953 1 77.12 113 PRO A N 1
ATOM 918 C CA . PRO A 1 113 ? 0.915 39.531 8.055 1 77.12 113 PRO A CA 1
ATOM 919 C C . PRO A 1 113 ? 1.558 38.156 8.227 1 77.12 113 PRO A C 1
ATOM 921 O O . PRO A 1 113 ? 1.95 37.531 7.238 1 77.12 113 PRO A O 1
ATOM 924 N N . TYR A 1 114 ? 1.614 37.75 9.344 1 77.81 114 TYR A N 1
ATOM 925 C CA . TYR A 1 114 ? 2.256 36.469 9.586 1 77.81 114 TYR A CA 1
ATOM 926 C C . TYR A 1 114 ? 1.417 35.312 9.023 1 77.81 114 TYR A C 1
ATOM 928 O O . TYR A 1 114 ? 1.959 34.344 8.5 1 77.81 114 TYR A O 1
ATOM 936 N N . GLU A 1 115 ? 0.164 35.5 9.062 1 81.38 115 GLU A N 1
ATOM 937 C CA . GLU A 1 115 ? -0.729 34.5 8.492 1 81.38 115 GLU A CA 1
ATOM 938 C C . GLU A 1 115 ? -0.596 34.438 6.977 1 81.38 115 GLU A C 1
ATOM 940 O O . GLU A 1 115 ? -0.708 33.375 6.383 1 81.38 115 GLU A O 1
ATOM 945 N N . LYS A 1 116 ? -0.368 35.562 6.473 1 82.94 116 LYS A N 1
ATOM 946 C CA . LYS A 1 116 ? -0.127 35.594 5.031 1 82.94 116 LYS A CA 1
ATOM 947 C C . LYS A 1 116 ? 1.164 34.875 4.668 1 82.94 116 LYS A C 1
ATOM 949 O O . LYS A 1 116 ? 1.214 34.156 3.67 1 82.94 116 LYS A O 1
ATOM 954 N N . PHE A 1 117 ? 2.133 35.094 5.492 1 84.5 117 PHE A N 1
ATOM 955 C CA . PHE A 1 117 ? 3.416 34.438 5.27 1 84.5 117 PHE A CA 1
ATOM 956 C C . PHE A 1 117 ? 3.26 32.938 5.305 1 84.5 117 PHE A C 1
ATOM 958 O O . PHE A 1 117 ? 3.789 32.219 4.438 1 84.5 117 PHE A O 1
ATOM 965 N N . VAL A 1 118 ? 2.533 32.469 6.195 1 84 118 VAL A N 1
ATOM 966 C CA . VAL A 1 118 ? 2.318 31.031 6.344 1 84 118 VAL A CA 1
ATOM 967 C C . VAL A 1 118 ? 1.542 30.5 5.145 1 84 118 VAL A C 1
ATOM 969 O O . VAL A 1 118 ? 1.808 29.391 4.668 1 84 118 VAL A O 1
ATOM 972 N N . TYR A 1 119 ? 0.685 31.344 4.742 1 85.94 119 TYR A N 1
ATOM 973 C CA . TYR A 1 119 ? -0.11 30.969 3.576 1 85.94 119 TYR A CA 1
ATOM 974 C C . TYR A 1 119 ? 0.776 30.781 2.352 1 85.94 119 TYR A C 1
ATOM 976 O O . TYR A 1 119 ? 0.696 29.75 1.674 1 85.94 119 TYR A O 1
ATOM 984 N N . TYR A 1 120 ? 1.633 31.672 2.135 1 88.88 120 TYR A N 1
ATOM 985 C CA . TYR A 1 120 ? 2.506 31.594 0.969 1 88.88 120 TYR A CA 1
ATOM 986 C C . TYR A 1 120 ? 3.537 30.484 1.134 1 88.88 120 TYR A C 1
ATOM 988 O O . TYR A 1 120 ? 3.922 29.844 0.158 1 88.88 120 TYR A O 1
ATOM 996 N N . LEU A 1 121 ? 3.977 30.344 2.295 1 91 121 LEU A N 1
ATOM 997 C CA . LEU A 1 121 ? 4.895 29.234 2.572 1 91 121 LEU A CA 1
ATOM 998 C C . LEU A 1 121 ? 4.242 27.891 2.252 1 91 121 LEU A C 1
ATOM 1000 O O . LEU A 1 121 ? 4.891 27 1.716 1 91 121 LEU A O 1
ATOM 1004 N N . GLY A 1 122 ? 2.992 27.797 2.559 1 90.69 122 GLY A N 1
ATOM 1005 C CA . GLY A 1 122 ? 2.248 26.594 2.236 1 90.69 122 GLY A CA 1
ATOM 1006 C C . GLY A 1 122 ? 2.105 26.344 0.745 1 90.69 122 GLY A C 1
ATOM 1007 O O . GLY A 1 122 ? 2.213 25.219 0.277 1 90.69 122 GLY A O 1
ATOM 1008 N N . PHE A 1 123 ? 1.901 27.438 0.104 1 92.19 123 PHE A N 1
ATOM 1009 C CA . PHE A 1 123 ? 1.804 27.391 -1.35 1 92.19 123 PHE A CA 1
ATOM 1010 C C . PHE A 1 123 ? 3.113 26.906 -1.962 1 92.19 123 PHE A C 1
ATOM 1012 O O . PHE A 1 123 ? 3.117 25.969 -2.773 1 92.19 123 PHE A O 1
ATOM 1019 N N . ILE A 1 124 ? 4.176 27.438 -1.545 1 95.12 124 ILE A N 1
ATOM 1020 C CA . ILE A 1 124 ? 5.492 27.047 -2.043 1 95.12 124 ILE A CA 1
ATOM 1021 C C . ILE A 1 124 ? 5.797 25.609 -1.643 1 95.12 124 ILE A C 1
ATOM 1023 O O . ILE A 1 124 ? 6.332 24.844 -2.441 1 95.12 124 ILE A O 1
ATOM 1027 N N . ASN A 1 125 ? 5.469 25.281 -0.479 1 95.5 125 ASN A N 1
ATOM 1028 C CA . ASN A 1 125 ? 5.695 23.938 0.018 1 95.5 125 ASN A CA 1
ATOM 1029 C C . ASN A 1 125 ? 4.965 22.891 -0.83 1 95.5 125 ASN A C 1
ATOM 1031 O O . ASN A 1 125 ? 5.488 21.812 -1.079 1 95.5 125 ASN A O 1
ATOM 1035 N N . SER A 1 126 ? 3.791 23.25 -1.273 1 95.12 126 SER A N 1
ATOM 1036 C CA . SER A 1 126 ? 3.023 22.328 -2.107 1 95.12 126 SER A CA 1
ATOM 1037 C C . SER A 1 126 ? 3.711 22.094 -3.449 1 95.12 126 SER A C 1
ATOM 1039 O O . SER A 1 126 ? 3.77 20.969 -3.934 1 95.12 126 SER A O 1
ATOM 1041 N N . ILE A 1 127 ? 4.266 23.078 -3.986 1 96.69 127 ILE A N 1
ATOM 1042 C CA . ILE A 1 127 ? 4.965 22.984 -5.262 1 96.69 127 ILE A CA 1
ATOM 1043 C C . ILE A 1 127 ? 6.238 22.156 -5.09 1 96.69 127 ILE A C 1
ATOM 1045 O O . ILE A 1 127 ? 6.492 21.234 -5.867 1 96.69 127 ILE A O 1
ATOM 1049 N N . THR A 1 128 ? 6.953 22.453 -4.074 1 97.56 128 THR A N 1
ATOM 1050 C CA . THR A 1 128 ? 8.203 21.75 -3.834 1 97.56 128 THR A CA 1
ATOM 1051 C C . THR A 1 128 ? 7.941 20.281 -3.502 1 97.56 128 THR A C 1
ATOM 1053 O O . THR A 1 128 ? 8.742 19.406 -3.844 1 97.56 128 THR A O 1
ATOM 1056 N N . SER A 1 129 ? 6.871 20.047 -2.896 1 97.06 129 SER A N 1
ATOM 1057 C CA . SER A 1 129 ? 6.512 18.672 -2.559 1 97.06 129 SER A CA 1
ATOM 1058 C C . SER A 1 129 ? 6.199 17.859 -3.809 1 97.06 129 SER A C 1
ATOM 1060 O O . SER A 1 129 ? 6.562 16.688 -3.9 1 97.06 129 SER A O 1
ATOM 1062 N N . ILE A 1 130 ? 5.516 18.469 -4.715 1 97.31 130 ILE A N 1
ATOM 1063 C CA . ILE A 1 130 ? 5.219 17.797 -5.973 1 97.31 130 ILE A CA 1
ATOM 1064 C C . ILE A 1 130 ? 6.52 17.453 -6.695 1 97.31 130 ILE A C 1
ATOM 1066 O O . ILE A 1 130 ? 6.695 16.328 -7.184 1 97.31 130 ILE A O 1
ATOM 1070 N N . LEU A 1 131 ? 7.398 18.391 -6.719 1 97.81 131 LEU A N 1
ATOM 1071 C CA . LEU A 1 131 ? 8.688 18.188 -7.371 1 97.81 131 LEU A CA 1
ATOM 1072 C C . LEU A 1 131 ? 9.492 17.109 -6.652 1 97.81 131 LEU A C 1
ATOM 1074 O O . LEU A 1 131 ? 10.102 16.25 -7.293 1 97.81 131 LEU A O 1
ATOM 1078 N N . ASN A 1 132 ? 9.5 17.188 -5.379 1 97.75 132 ASN A N 1
ATOM 1079 C CA . ASN A 1 132 ? 10.195 16.172 -4.594 1 97.75 132 ASN A CA 1
ATOM 1080 C C . ASN A 1 132 ? 9.68 14.773 -4.902 1 97.75 132 ASN A C 1
ATOM 1082 O O . ASN A 1 132 ? 10.461 13.859 -5.16 1 97.75 132 ASN A O 1
ATOM 1086 N N . ASP A 1 133 ? 8.398 14.648 -4.918 1 97.38 133 ASP A N 1
ATOM 1087 C CA . ASP A 1 133 ? 7.785 13.352 -5.188 1 97.38 133 ASP A CA 1
ATOM 1088 C C . ASP A 1 133 ? 8.109 12.875 -6.602 1 97.38 133 ASP A C 1
ATOM 1090 O O . ASP A 1 133 ? 8.297 11.68 -6.828 1 97.38 133 ASP A O 1
ATOM 1094 N N . PHE A 1 134 ? 8.133 13.789 -7.5 1 97.81 134 PHE A N 1
ATOM 1095 C CA . PHE A 1 134 ? 8.438 13.453 -8.891 1 97.81 134 PHE A CA 1
ATOM 1096 C C . PHE A 1 134 ? 9.852 12.906 -9.016 1 97.81 134 PHE A C 1
ATOM 1098 O O . PHE A 1 134 ? 10.062 11.867 -9.641 1 97.81 134 PHE A O 1
ATOM 1105 N N . PHE A 1 135 ? 10.742 13.539 -8.406 1 98.12 135 PHE A N 1
ATOM 1106 C CA . PHE A 1 135 ? 12.133 13.086 -8.469 1 98.12 135 PHE A CA 1
ATOM 1107 C C . PHE A 1 135 ? 12.328 11.82 -7.652 1 98.12 135 PHE A C 1
ATOM 1109 O O . PHE A 1 135 ? 13.156 10.977 -7.992 1 98.12 135 PHE A O 1
ATOM 1116 N N . ASP A 1 136 ? 11.609 11.727 -6.602 1 97.25 136 ASP A N 1
ATOM 1117 C CA . ASP A 1 136 ? 11.641 10.477 -5.84 1 97.25 136 ASP A CA 1
ATOM 1118 C C . ASP A 1 136 ? 11.148 9.305 -6.688 1 97.25 136 ASP A C 1
ATOM 1120 O O . ASP A 1 136 ? 11.648 8.188 -6.555 1 97.25 136 ASP A O 1
ATOM 1124 N N . ASP A 1 137 ? 10.148 9.547 -7.488 1 97.88 137 ASP A N 1
ATOM 1125 C CA . ASP A 1 137 ? 9.664 8.508 -8.391 1 97.88 137 ASP A CA 1
ATOM 1126 C C . ASP A 1 137 ? 10.75 8.086 -9.375 1 97.88 137 ASP A C 1
ATOM 1128 O O . ASP A 1 137 ? 10.953 6.887 -9.602 1 97.88 137 ASP A O 1
ATOM 1132 N N . LEU A 1 138 ? 11.43 9.047 -9.93 1 98 138 LEU A N 1
ATOM 1133 C CA . LEU A 1 138 ? 12.5 8.758 -10.867 1 98 138 LEU A CA 1
ATOM 1134 C C . LEU A 1 138 ? 13.625 7.977 -10.188 1 98 138 LEU A C 1
ATOM 1136 O O . LEU A 1 138 ? 14.156 7.023 -10.758 1 98 138 LEU A O 1
ATOM 1140 N N . TYR A 1 139 ? 13.938 8.414 -9.047 1 97.75 139 TYR A N 1
ATOM 1141 C CA . TYR A 1 139 ? 14.953 7.707 -8.281 1 97.75 139 TYR A CA 1
ATOM 1142 C C . TYR A 1 139 ? 14.539 6.262 -8.031 1 97.75 139 TYR A C 1
ATOM 1144 O O . TYR A 1 139 ? 15.344 5.34 -8.211 1 97.75 139 TYR A O 1
ATOM 1152 N N . CYS A 1 140 ? 13.289 6.09 -7.625 1 97.25 140 CYS A N 1
ATOM 1153 C CA . CYS A 1 140 ? 12.758 4.758 -7.34 1 97.25 140 CYS A CA 1
ATOM 1154 C C . CYS A 1 140 ? 12.836 3.865 -8.57 1 97.25 140 CYS A C 1
ATOM 1156 O O . CYS A 1 140 ? 13.359 2.752 -8.508 1 97.25 140 CYS A O 1
ATOM 1158 N N . LEU A 1 141 ? 12.375 4.348 -9.703 1 97.69 141 LEU A N 1
ATOM 1159 C CA . LEU A 1 141 ? 12.328 3.57 -10.938 1 97.69 141 LEU A CA 1
ATOM 1160 C C . LEU A 1 141 ? 13.734 3.199 -11.398 1 97.69 141 LEU A C 1
ATOM 1162 O O . LEU A 1 141 ? 13.953 2.105 -11.93 1 97.69 141 LEU A O 1
ATOM 1166 N N . GLY A 1 142 ? 14.688 4.082 -11.188 1 97.25 142 GLY A N 1
ATOM 1167 C CA . GLY A 1 142 ? 16.062 3.775 -11.516 1 97.25 142 GLY A CA 1
ATOM 1168 C C . GLY A 1 142 ? 16.703 2.783 -10.562 1 97.25 142 GLY A C 1
ATOM 1169 O O . GLY A 1 142 ? 17.453 1.895 -10.984 1 97.25 142 GLY A O 1
ATOM 1170 N N . LYS A 1 143 ? 16.391 2.934 -9.344 1 95.38 143 LYS A N 1
ATOM 1171 C CA . LYS A 1 143 ? 16.969 2.078 -8.312 1 95.38 143 LYS A CA 1
ATOM 1172 C C . LYS A 1 143 ? 16.516 0.631 -8.477 1 95.38 143 LYS A C 1
ATOM 1174 O O . LYS A 1 143 ? 17.312 -0.297 -8.32 1 95.38 143 LYS A O 1
ATOM 1179 N N . VAL A 1 144 ? 15.25 0.444 -8.82 1 94.5 144 VAL A N 1
ATOM 1180 C CA . VAL A 1 144 ? 14.711 -0.912 -8.891 1 94.5 144 VAL A CA 1
ATOM 1181 C C . VAL A 1 144 ? 14.961 -1.494 -10.281 1 94.5 144 VAL A C 1
ATOM 1183 O O . VAL A 1 144 ? 14.555 -2.623 -10.57 1 94.5 144 VAL A O 1
ATOM 1186 N N . GLY A 1 145 ? 15.531 -0.715 -11.227 1 94.81 145 GLY A N 1
ATOM 1187 C CA . GLY A 1 145 ? 16 -1.237 -12.5 1 94.81 145 GLY A CA 1
ATOM 1188 C C . GLY A 1 145 ? 15.008 -1.057 -13.633 1 94.81 145 GLY A C 1
ATOM 1189 O O . GLY A 1 145 ? 15.203 -1.583 -14.727 1 94.81 145 GLY A O 1
ATOM 1190 N N . ILE A 1 146 ? 13.961 -0.388 -13.383 1 95.81 146 ILE A N 1
ATOM 1191 C CA . ILE A 1 146 ? 12.961 -0.141 -14.414 1 95.81 146 ILE A CA 1
ATOM 1192 C C . ILE A 1 146 ? 13.477 0.927 -15.383 1 95.81 146 ILE A C 1
ATOM 1194 O O . ILE A 1 146 ? 13.242 0.845 -16.594 1 95.81 146 ILE A O 1
ATOM 1198 N N . LEU A 1 147 ? 14.156 1.9 -14.828 1 96.88 147 LEU A N 1
ATOM 1199 C CA . LEU A 1 147 ? 14.883 2.881 -15.625 1 96.88 147 LEU A CA 1
ATOM 1200 C C . LEU A 1 147 ? 16.391 2.701 -15.461 1 96.88 147 LEU A C 1
ATOM 1202 O O . LEU A 1 147 ? 16.844 1.903 -14.633 1 96.88 147 LEU A O 1
ATOM 1206 N N . ASP A 1 148 ? 17.094 3.459 -16.25 1 95.31 148 ASP A N 1
ATOM 1207 C CA . ASP A 1 148 ? 18.547 3.389 -16.203 1 95.31 148 ASP A CA 1
ATOM 1208 C C . ASP A 1 148 ? 19.078 3.9 -14.867 1 95.31 148 ASP A C 1
ATOM 1210 O O . ASP A 1 148 ? 18.547 4.855 -14.305 1 95.31 148 ASP A O 1
ATOM 1214 N N . LYS A 1 149 ? 20.141 3.234 -14.477 1 95.12 149 LYS A N 1
ATOM 1215 C CA . LYS A 1 149 ? 20.766 3.609 -13.211 1 95.12 149 LYS A CA 1
ATOM 1216 C C . LYS A 1 149 ? 21.203 5.074 -13.227 1 95.12 149 LYS A C 1
ATOM 1218 O O . LYS A 1 149 ? 21.234 5.727 -12.18 1 95.12 149 LYS A O 1
ATOM 1223 N N . SER A 1 150 ? 21.5 5.641 -14.383 1 96.5 150 SER A N 1
ATOM 1224 C CA . SER A 1 150 ? 21.906 7.031 -14.516 1 96.5 150 SER A CA 1
ATOM 1225 C C . SER A 1 150 ? 20.812 7.984 -14.078 1 96.5 150 SER A C 1
ATOM 1227 O O . SER A 1 150 ? 21.078 9.062 -13.539 1 96.5 150 SER A O 1
ATOM 1229 N N . VAL A 1 151 ? 19.594 7.535 -14.281 1 96.88 151 VAL A N 1
ATOM 1230 C CA . VAL A 1 151 ? 18.453 8.352 -13.875 1 96.88 151 VAL A CA 1
ATOM 1231 C C . VAL A 1 151 ? 18.406 8.453 -12.352 1 96.88 151 VAL A C 1
ATOM 1233 O O . VAL A 1 151 ? 18.203 9.539 -11.797 1 96.88 151 VAL A O 1
ATOM 1236 N N . ALA A 1 152 ? 18.594 7.359 -11.68 1 96.88 152 ALA A N 1
ATOM 1237 C CA . ALA A 1 152 ? 18.609 7.344 -10.219 1 96.88 152 ALA A CA 1
ATOM 1238 C C . ALA A 1 152 ? 19.719 8.227 -9.672 1 96.88 152 ALA A C 1
ATOM 1240 O O . ALA A 1 152 ? 19.516 8.969 -8.711 1 96.88 152 ALA A O 1
ATOM 1241 N N . LYS A 1 153 ? 20.859 8.188 -10.281 1 97.25 153 LYS A N 1
ATOM 1242 C CA . LYS A 1 153 ? 22.031 8.945 -9.836 1 97.25 153 LYS A CA 1
ATOM 1243 C C . LYS A 1 153 ? 21.781 10.445 -9.945 1 97.25 153 LYS A C 1
ATOM 1245 O O . LYS A 1 153 ? 22.25 11.227 -9.109 1 97.25 153 LYS A O 1
ATOM 1250 N N . ARG A 1 154 ? 21.016 10.828 -10.93 1 97.75 154 ARG A N 1
ATOM 1251 C CA . ARG A 1 154 ? 20.734 12.25 -11.141 1 97.75 154 ARG A CA 1
ATOM 1252 C C . ARG A 1 154 ? 19.578 12.719 -10.273 1 97.75 154 ARG A C 1
ATOM 1254 O O . ARG A 1 154 ? 19.578 13.844 -9.766 1 97.75 154 ARG A O 1
ATOM 1261 N N . ALA A 1 155 ? 18.625 11.852 -10.117 1 98.19 155 ALA A N 1
ATOM 1262 C CA . ALA A 1 155 ? 17.391 12.227 -9.445 1 98.19 155 ALA A CA 1
ATOM 1263 C C . ALA A 1 155 ? 17.562 12.234 -7.93 1 98.19 155 ALA A C 1
ATOM 1265 O O . ALA A 1 155 ? 16.938 13.031 -7.23 1 98.19 155 ALA A O 1
ATOM 1266 N N . GLU A 1 156 ? 18.406 11.43 -7.406 1 96.88 156 GLU A N 1
ATOM 1267 C CA . GLU A 1 156 ? 18.531 11.227 -5.965 1 96.88 156 GLU A CA 1
ATOM 1268 C C . GLU A 1 156 ? 18.969 12.508 -5.262 1 96.88 156 GLU A C 1
ATOM 1270 O O . GLU A 1 156 ? 18.312 12.969 -4.328 1 96.88 156 GLU A O 1
ATOM 1275 N N . PRO A 1 157 ? 20.047 13.227 -5.695 1 97.12 157 PRO A N 1
ATOM 1276 C CA . PRO A 1 157 ? 20.453 14.445 -5.008 1 97.12 157 PRO A CA 1
ATOM 1277 C C . PRO A 1 157 ? 19.406 15.555 -5.078 1 97.12 157 PRO A C 1
ATOM 1279 O O . PRO A 1 157 ? 19.266 16.344 -4.137 1 97.12 157 PRO A O 1
ATOM 1282 N N . ILE A 1 158 ? 18.688 15.625 -6.137 1 98.19 158 ILE A N 1
ATOM 1283 C CA . ILE A 1 158 ? 17.641 16.625 -6.277 1 98.19 158 ILE A CA 1
ATOM 1284 C C . ILE A 1 158 ? 16.516 16.344 -5.289 1 98.19 158 ILE A C 1
ATOM 1286 O O . ILE A 1 158 ? 16.031 17.25 -4.613 1 98.19 158 ILE A O 1
ATOM 1290 N N . ALA A 1 159 ? 16.156 15.094 -5.203 1 97.81 159 ALA A N 1
ATOM 1291 C CA . ALA A 1 159 ? 15.094 14.688 -4.285 1 97.81 159 ALA A CA 1
ATOM 1292 C C . ALA A 1 159 ? 15.477 15 -2.84 1 97.81 159 ALA A C 1
ATOM 1294 O O . ALA A 1 159 ? 14.648 15.484 -2.064 1 97.81 159 ALA A O 1
ATOM 1295 N N . ILE A 1 160 ? 16.688 14.781 -2.508 1 97.38 160 ILE A N 1
ATOM 1296 C CA . ILE A 1 160 ? 17.172 15 -1.148 1 97.38 160 ILE A CA 1
ATOM 1297 C C . ILE A 1 160 ? 17.125 16.5 -0.818 1 97.38 160 ILE A C 1
ATOM 1299 O O . ILE A 1 160 ? 16.672 16.875 0.261 1 97.38 160 ILE A O 1
ATOM 1303 N N . LYS A 1 161 ? 17.547 17.328 -1.712 1 98.12 161 LYS A N 1
ATOM 1304 C CA . LYS A 1 161 ? 17.547 18.766 -1.494 1 98.12 161 LYS A CA 1
ATOM 1305 C C . LYS A 1 161 ? 16.125 19.297 -1.337 1 98.12 161 LYS A C 1
ATOM 1307 O O . LYS A 1 161 ? 15.859 20.125 -0.465 1 98.12 161 LYS A O 1
ATOM 1312 N N . LEU A 1 162 ? 15.305 18.828 -2.166 1 98.19 162 LEU A N 1
ATOM 1313 C CA . LEU A 1 162 ? 13.914 19.266 -2.115 1 98.19 162 LEU A CA 1
ATOM 1314 C C . LEU A 1 162 ? 13.234 18.781 -0.834 1 98.19 162 LEU A C 1
ATOM 1316 O O . LEU A 1 162 ? 12.469 19.531 -0.217 1 98.19 162 LEU A O 1
ATOM 1320 N N . TRP A 1 163 ? 13.492 17.594 -0.507 1 97.5 163 TRP A N 1
ATOM 1321 C CA . TRP A 1 163 ? 12.938 17.062 0.737 1 97.5 163 TRP A CA 1
ATOM 1322 C C . TRP A 1 163 ? 13.422 17.875 1.935 1 97.5 163 TRP A C 1
ATOM 1324 O O . TRP A 1 163 ? 12.648 18.172 2.84 1 97.5 163 TRP A O 1
ATOM 1334 N N . PHE A 1 164 ? 14.648 18.219 1.955 1 97.75 164 PHE A N 1
ATOM 1335 C CA . PHE A 1 164 ? 15.219 19.031 3.023 1 97.75 164 PHE A CA 1
ATOM 1336 C C . PHE A 1 164 ? 14.508 20.375 3.113 1 97.75 164 PHE A C 1
ATOM 1338 O O . PHE A 1 164 ? 14.164 20.828 4.207 1 97.75 164 PHE A O 1
ATOM 1345 N N . LEU A 1 165 ? 14.312 20.969 2.029 1 97.69 165 LEU A N 1
ATOM 1346 C CA . LEU A 1 165 ? 13.602 22.25 1.973 1 97.69 165 LEU A CA 1
ATOM 1347 C C . LEU A 1 165 ? 12.188 22.109 2.525 1 97.69 165 LEU A C 1
ATOM 1349 O O . LEU A 1 165 ? 11.719 22.984 3.266 1 97.69 165 LEU A O 1
ATOM 1353 N N . ASN A 1 166 ? 11.531 21.047 2.199 1 97.56 166 ASN A N 1
ATOM 1354 C CA . ASN A 1 166 ? 10.188 20.797 2.705 1 97.56 166 ASN A CA 1
ATOM 1355 C C . ASN A 1 166 ? 10.18 20.672 4.227 1 97.56 166 ASN A C 1
ATOM 1357 O O . ASN A 1 166 ? 9.289 21.203 4.891 1 97.56 166 ASN A O 1
ATOM 1361 N N . ILE A 1 167 ? 11.172 19.984 4.684 1 97.62 167 ILE A N 1
ATOM 1362 C CA . ILE A 1 167 ? 11.25 19.766 6.125 1 97.62 167 ILE A CA 1
ATOM 1363 C C . ILE A 1 167 ? 11.398 21.109 6.836 1 97.62 167 ILE A C 1
ATOM 1365 O O . ILE A 1 167 ? 10.727 21.375 7.836 1 97.62 167 ILE A O 1
ATOM 1369 N N . ILE A 1 168 ? 12.219 21.953 6.309 1 97.31 168 ILE A N 1
ATOM 1370 C CA . ILE A 1 168 ? 12.445 23.266 6.898 1 97.31 168 ILE A CA 1
ATOM 1371 C C . ILE A 1 168 ? 11.133 24.047 6.91 1 97.31 168 ILE A C 1
ATOM 1373 O O . ILE A 1 168 ? 10.781 24.672 7.918 1 97.31 168 ILE A O 1
ATOM 1377 N N . MET A 1 169 ? 10.461 24 5.875 1 96.75 169 MET A N 1
ATOM 1378 C CA . MET A 1 169 ? 9.203 24.734 5.789 1 96.75 169 MET A CA 1
ATOM 1379 C C . MET A 1 169 ? 8.156 24.125 6.723 1 96.75 169 MET A C 1
ATOM 1381 O O . MET A 1 169 ? 7.398 24.859 7.363 1 96.75 169 MET A O 1
ATOM 1385 N N . ASP A 1 170 ? 8.156 22.828 6.824 1 96.12 170 ASP A N 1
ATOM 1386 C CA . ASP A 1 170 ? 7.223 22.156 7.727 1 96.12 170 ASP A CA 1
ATOM 1387 C C . ASP A 1 170 ? 7.523 22.516 9.18 1 96.12 170 ASP A C 1
ATOM 1389 O O . ASP A 1 170 ? 6.602 22.75 9.969 1 96.12 170 ASP A O 1
ATOM 1393 N N . ILE A 1 171 ? 8.758 22.516 9.508 1 96.56 171 ILE A N 1
ATOM 1394 C CA . ILE A 1 171 ? 9.156 22.859 10.867 1 96.56 171 ILE A CA 1
ATOM 1395 C C . ILE A 1 171 ? 8.703 24.281 11.18 1 96.56 171 ILE A C 1
ATOM 1397 O O . ILE A 1 171 ? 8.125 24.547 12.242 1 96.56 171 ILE A O 1
ATOM 1401 N N . HIS A 1 172 ? 8.945 25.172 10.266 1 95.06 172 HIS A N 1
ATOM 1402 C CA . HIS A 1 172 ? 8.539 26.562 10.453 1 95.06 172 HIS A CA 1
ATOM 1403 C C . HIS A 1 172 ? 7.031 26.672 10.664 1 95.06 172 HIS A C 1
ATOM 1405 O O . HIS A 1 172 ? 6.578 27.406 11.547 1 95.06 172 HIS A O 1
ATOM 1411 N N . GLU A 1 173 ? 6.324 25.953 9.898 1 93.19 173 GLU A N 1
ATOM 1412 C CA . GLU A 1 173 ? 4.867 25.984 10 1 93.19 173 GLU A CA 1
ATOM 1413 C C . GLU A 1 173 ? 4.402 25.453 11.352 1 93.19 173 GLU A C 1
ATOM 1415 O O . GLU A 1 173 ? 3.514 26.031 11.984 1 93.19 173 GLU A O 1
ATOM 1420 N N . VAL A 1 174 ? 5 24.406 11.781 1 94.12 174 VAL A N 1
ATOM 1421 C CA . VAL A 1 174 ? 4.594 23.781 13.039 1 94.12 174 VAL A CA 1
ATOM 1422 C C . VAL A 1 174 ? 4.957 24.688 14.211 1 94.12 174 VAL A C 1
ATOM 1424 O O . VAL A 1 174 ? 4.172 24.859 15.148 1 94.12 174 VAL A O 1
ATOM 1427 N N . ILE A 1 175 ? 6.09 25.328 14.156 1 94.44 175 ILE A N 1
ATOM 1428 C CA . ILE A 1 175 ? 6.504 26.266 15.203 1 94.44 175 ILE A CA 1
ATOM 1429 C C . ILE A 1 175 ? 5.523 27.422 15.273 1 94.44 175 ILE A C 1
ATOM 1431 O O . ILE A 1 175 ? 5.121 27.844 16.359 1 94.44 175 ILE A O 1
ATOM 1435 N N . PHE A 1 176 ? 5.156 27.859 14.195 1 91.69 176 PHE A N 1
ATOM 1436 C CA . PHE A 1 176 ? 4.207 28.969 14.148 1 91.69 176 PHE A CA 1
ATOM 1437 C C . PHE A 1 176 ? 2.857 28.547 14.711 1 91.69 176 PHE A C 1
ATOM 1439 O O . PHE A 1 176 ? 2.223 29.312 15.445 1 91.69 176 PHE A O 1
ATOM 1446 N N . ARG A 1 177 ? 2.412 27.422 14.305 1 90.94 177 ARG A N 1
ATOM 1447 C CA . ARG A 1 177 ? 1.132 26.938 14.812 1 90.94 177 ARG A CA 1
ATOM 1448 C C . ARG A 1 177 ? 1.154 26.812 16.328 1 90.94 177 ARG A C 1
ATOM 1450 O O . ARG A 1 177 ? 0.168 27.125 17 1 90.94 177 ARG A O 1
ATOM 1457 N N . ILE A 1 178 ? 2.221 26.375 16.812 1 93.19 178 ILE A N 1
ATOM 1458 C CA . ILE A 1 178 ? 2.367 26.266 18.25 1 93.19 178 ILE A CA 1
ATOM 1459 C C . ILE A 1 178 ? 2.316 27.656 18.875 1 93.19 178 ILE A C 1
ATOM 1461 O O . ILE A 1 178 ? 1.61 27.875 19.875 1 93.19 178 ILE A O 1
ATOM 1465 N N . TRP A 1 179 ? 3.016 28.547 18.297 1 91.81 179 TRP A N 1
ATOM 1466 C CA . TRP A 1 179 ? 3.035 29.922 18.781 1 91.81 179 TRP A CA 1
ATOM 1467 C C . TRP A 1 179 ? 1.639 30.531 18.75 1 91.81 179 TRP A C 1
ATOM 1469 O O . TRP A 1 179 ? 1.202 31.156 19.719 1 91.81 179 TRP A O 1
ATOM 1479 N N . TYR A 1 180 ? 1.002 30.328 17.688 1 86.88 180 TYR A N 1
ATOM 1480 C CA . TYR A 1 180 ? -0.339 30.875 17.5 1 86.88 180 TYR A CA 1
ATOM 1481 C C . TYR A 1 180 ? -1.308 30.312 18.531 1 86.88 180 TYR A C 1
ATOM 1483 O O . TYR A 1 180 ? -2.098 31.047 19.125 1 86.88 180 TYR A O 1
ATOM 1491 N N . LEU A 1 181 ? -1.244 29.062 18.734 1 88.88 181 LEU A N 1
ATOM 1492 C CA . LEU A 1 181 ? -2.123 28.406 19.703 1 88.88 181 LEU A CA 1
ATOM 1493 C C . LEU A 1 181 ? -1.839 28.891 21.109 1 88.88 181 LEU A C 1
ATOM 1495 O O . LEU A 1 181 ? -2.76 29.062 21.922 1 88.88 181 LEU A O 1
ATOM 1499 N N . ASN A 1 182 ? -0.631 29.109 21.422 1 90.75 182 ASN A N 1
ATOM 1500 C CA . ASN A 1 182 ? -0.268 29.641 22.734 1 90.75 182 ASN A CA 1
ATOM 1501 C C . ASN A 1 182 ? -0.803 31.062 22.922 1 90.75 182 ASN A C 1
ATOM 1503 O O . ASN A 1 182 ? -1.302 31.391 24 1 90.75 182 ASN A O 1
ATOM 1507 N N . GLU A 1 183 ? -0.721 31.844 21.922 1 88 183 GLU A N 1
ATOM 1508 C CA . GLU A 1 183 ? -1.225 33.219 21.984 1 88 183 GLU A CA 1
ATOM 1509 C C . GLU A 1 183 ? -2.74 33.25 22.156 1 88 183 GLU A C 1
ATOM 1511 O O . GLU A 1 183 ? -3.271 34.031 22.922 1 88 183 GLU A O 1
ATOM 1516 N N . GLN A 1 184 ? -3.402 32.312 21.469 1 84 184 GLN A N 1
ATOM 1517 C CA . GLN A 1 184 ? -4.855 32.219 21.594 1 84 184 GLN A CA 1
ATOM 1518 C C . GLN A 1 184 ? -5.262 31.75 22.984 1 84 184 GLN A C 1
ATOM 1520 O O . GLN A 1 184 ? -6.254 32.219 23.547 1 84 184 GLN A O 1
ATOM 1525 N N . THR A 1 185 ? -4.508 30.844 23.469 1 86.81 185 THR A N 1
ATOM 1526 C CA . THR A 1 185 ? -4.801 30.312 24.797 1 86.81 185 THR A CA 1
ATOM 1527 C C . THR A 1 185 ? -4.609 31.375 25.875 1 86.81 185 THR A C 1
ATOM 1529 O O . THR A 1 185 ? -5.395 31.469 26.812 1 86.81 185 THR A O 1
ATOM 1532 N N . LYS A 1 186 ? -3.643 32.156 25.703 1 88.12 186 LYS A N 1
ATOM 1533 C CA . LYS A 1 186 ? -3.377 33.219 26.656 1 88.12 186 LYS A CA 1
ATOM 1534 C C . LYS A 1 186 ? -4.492 34.25 26.641 1 88.12 186 LYS A C 1
ATOM 1536 O O . LYS A 1 186 ? -4.906 34.75 27.688 1 88.12 186 LYS A O 1
ATOM 1541 N N . LYS A 1 187 ? -4.883 34.531 25.438 1 86.94 187 LYS A N 1
ATOM 1542 C CA . LYS A 1 187 ? -5.91 35.531 25.281 1 86.94 187 LYS A CA 1
ATOM 1543 C C . LYS A 1 187 ? -7.262 35.062 25.797 1 86.94 187 LYS A C 1
ATOM 1545 O O . LYS A 1 187 ? -8.086 35.844 26.25 1 86.94 187 LYS A O 1
ATOM 1550 N N . SER A 1 188 ? -7.457 33.812 25.641 1 84.88 188 SER A N 1
ATOM 1551 C CA . SER A 1 188 ? -8.75 33.25 26.016 1 84.88 188 SER A CA 1
ATOM 1552 C C . SER A 1 188 ? -8.719 32.688 27.438 1 84.88 188 SER A C 1
ATOM 1554 O O . SER A 1 188 ? -9.641 31.984 27.844 1 84.88 188 SER A O 1
ATOM 1556 N N . LYS A 1 189 ? -7.637 32.969 28.125 1 76.94 189 LYS A N 1
ATOM 1557 C CA . LYS A 1 189 ? -7.492 32.469 29.484 1 76.94 189 LYS A CA 1
ATOM 1558 C C . LYS A 1 189 ? -8.664 32.906 30.359 1 76.94 189 LYS A C 1
ATOM 1560 O O . LYS A 1 189 ? -9.031 34.062 30.375 1 76.94 189 LYS A O 1
ATOM 1565 N N . GLY A 1 190 ? -9.359 31.984 30.922 1 78.44 190 GLY A N 1
ATOM 1566 C CA . GLY A 1 190 ? -10.484 32.25 31.797 1 78.44 190 GLY A CA 1
ATOM 1567 C C . GLY A 1 190 ? -11.828 32.094 31.125 1 78.44 190 GLY A C 1
ATOM 1568 O O . GLY A 1 190 ? -12.867 32.031 31.781 1 78.44 190 GLY A O 1
ATOM 1569 N N . LYS A 1 191 ? -11.938 32.062 29.828 1 88.31 191 LYS A N 1
ATOM 1570 C CA . LYS A 1 191 ? -13.203 31.984 29.094 1 88.31 191 LYS A CA 1
ATOM 1571 C C . LYS A 1 191 ? -13.398 30.594 28.5 1 88.31 191 LYS A C 1
ATOM 1573 O O . LYS A 1 191 ? -14.492 30.266 28.031 1 88.31 191 LYS A O 1
ATOM 1578 N N . LEU A 1 192 ? -12.375 29.781 28.578 1 84.38 192 LEU A N 1
ATOM 1579 C CA . LEU A 1 192 ? -12.453 28.484 27.906 1 84.38 192 LEU A CA 1
ATOM 1580 C C . LEU A 1 192 ? -13.102 27.438 28.812 1 84.38 192 LEU A C 1
ATOM 1582 O O . LEU A 1 192 ? -12.82 27.391 30.016 1 84.38 192 LEU A O 1
ATOM 1586 N N . SER A 1 193 ? -13.969 26.719 28.234 1 89.81 193 SER A N 1
ATOM 1587 C CA . SER A 1 193 ? -14.555 25.594 28.938 1 89.81 193 SER A CA 1
ATOM 1588 C C . SER A 1 193 ? -13.516 24.5 29.203 1 89.81 193 SER A C 1
ATOM 1590 O O . SER A 1 193 ? -12.461 24.484 28.562 1 89.81 193 SER A O 1
ATOM 1592 N N . GLU A 1 194 ? -13.828 23.641 30.078 1 86.81 194 GLU A N 1
ATOM 1593 C CA . GLU A 1 194 ? -12.93 22.531 30.375 1 86.81 194 GLU A CA 1
ATOM 1594 C C . GLU A 1 194 ? -12.703 21.672 29.141 1 86.81 194 GLU A C 1
ATOM 1596 O O . GLU A 1 194 ? -11.586 21.203 28.906 1 86.81 194 GLU A O 1
ATOM 1601 N N . ASN A 1 195 ? -13.68 21.453 28.406 1 89.25 195 ASN A N 1
ATOM 1602 C CA . ASN A 1 195 ? -13.57 20.656 27.188 1 89.25 195 ASN A CA 1
ATOM 1603 C C . ASN A 1 195 ? -12.695 21.359 26.141 1 89.25 195 ASN A C 1
ATOM 1605 O O . ASN A 1 195 ? -11.93 20.688 25.438 1 89.25 195 ASN A O 1
ATOM 1609 N N . ASP A 1 196 ? -12.82 22.609 26.109 1 88.31 196 ASP A N 1
ATOM 1610 C CA . ASP A 1 196 ? -12.008 23.359 25.156 1 88.31 196 ASP A CA 1
ATOM 1611 C C . ASP A 1 196 ? -10.539 23.344 25.562 1 88.31 196 ASP A C 1
ATOM 1613 O O . ASP A 1 196 ? -9.656 23.266 24.688 1 88.31 196 ASP A O 1
ATOM 1617 N N . ILE A 1 197 ? -10.375 23.375 26.797 1 88.62 197 ILE A N 1
ATOM 1618 C CA . ILE A 1 197 ? -9.008 23.328 27.297 1 88.62 197 ILE A CA 1
ATOM 1619 C C . ILE A 1 197 ? -8.375 21.984 26.969 1 88.62 197 ILE A C 1
ATOM 1621 O O . ILE A 1 197 ? -7.211 21.906 26.562 1 88.62 197 ILE A O 1
ATOM 1625 N N . GLU A 1 198 ? -9.109 20.984 27.109 1 90.12 198 GLU A N 1
ATOM 1626 C CA . GLU A 1 198 ? -8.609 19.641 26.812 1 90.12 198 GLU A CA 1
ATOM 1627 C C . GLU A 1 198 ? -8.297 19.5 25.328 1 90.12 198 GLU A C 1
ATOM 1629 O O . GLU A 1 198 ? -7.289 18.891 24.953 1 90.12 198 GLU A O 1
ATOM 1634 N N . LYS A 1 199 ? -9.141 19.984 24.547 1 89.31 199 LYS A N 1
ATOM 1635 C CA . LYS A 1 199 ? -8.922 19.938 23.109 1 89.31 199 LYS A CA 1
ATOM 1636 C C . LYS A 1 199 ? -7.66 20.703 22.719 1 89.31 199 LYS A C 1
ATOM 1638 O O . LYS A 1 199 ? -6.906 20.266 21.844 1 89.31 199 LYS A O 1
ATOM 1643 N N . LEU A 1 200 ? -7.527 21.766 23.375 1 89.62 200 LEU A N 1
ATOM 1644 C CA . LEU A 1 200 ? -6.348 22.578 23.094 1 89.62 200 LEU A CA 1
ATOM 1645 C C . LEU A 1 200 ? -5.074 21.859 23.516 1 89.62 200 LEU A C 1
ATOM 1647 O O . LEU A 1 200 ? -4.062 21.906 22.812 1 89.62 200 LEU A O 1
ATOM 1651 N N . LYS A 1 201 ? -5.141 21.219 24.594 1 90.06 201 LYS A N 1
ATOM 1652 C CA . LYS A 1 201 ? -4 20.438 25.078 1 90.06 201 LYS A CA 1
ATOM 1653 C C . LYS A 1 201 ? -3.664 19.312 24.125 1 90.06 201 LYS A C 1
ATOM 1655 O O . LYS A 1 201 ? -2.492 19.047 23.844 1 90.06 201 LYS A O 1
ATOM 1660 N N . ASP A 1 202 ? -4.605 18.688 23.609 1 91 202 ASP A N 1
ATOM 1661 C CA . ASP A 1 202 ? -4.422 17.609 22.656 1 91 202 ASP A CA 1
ATOM 1662 C C . ASP A 1 202 ? -3.793 18.125 21.359 1 91 202 ASP A C 1
ATOM 1664 O O . ASP A 1 202 ? -2.885 17.484 20.812 1 91 202 ASP A O 1
ATOM 1668 N N . LYS A 1 203 ? -4.328 19.172 20.984 1 91.12 203 LYS A N 1
ATOM 1669 C CA . LYS A 1 203 ? -3.791 19.766 19.766 1 91.12 203 LYS A CA 1
ATOM 1670 C C . LYS A 1 203 ? -2.316 20.125 19.938 1 91.12 203 LYS A C 1
ATOM 1672 O O . LYS A 1 203 ? -1.507 19.875 19.047 1 91.12 203 LYS A O 1
ATOM 1677 N N . LYS A 1 204 ? -1.996 20.672 21.016 1 92.06 204 LYS A N 1
ATOM 1678 C CA . LYS A 1 204 ? -0.612 21.047 21.281 1 92.06 204 LYS A CA 1
ATOM 1679 C C . LYS A 1 204 ? 0.287 19.812 21.375 1 92.06 204 LYS A C 1
ATOM 1681 O O . LYS A 1 204 ? 1.414 19.828 20.875 1 92.06 204 LYS A O 1
ATOM 1686 N N . TYR A 1 205 ? -0.209 18.828 21.984 1 92.56 205 TYR A N 1
ATOM 1687 C CA . TYR A 1 205 ? 0.537 17.578 22.109 1 92.56 205 TYR A CA 1
ATOM 1688 C C . TYR A 1 205 ? 0.922 17.047 20.734 1 92.56 205 TYR A C 1
ATOM 1690 O O . TYR A 1 205 ? 2.076 16.688 20.5 1 92.56 205 TYR A O 1
ATOM 1698 N N . TRP A 1 206 ? 0.007 17.062 19.844 1 92.62 206 TRP A N 1
ATOM 1699 C CA . TRP A 1 206 ? 0.252 16.5 18.531 1 92.62 206 TRP A CA 1
ATOM 1700 C C . TRP A 1 206 ? 1.171 17.406 17.719 1 92.62 206 TRP A C 1
ATOM 1702 O O . TRP A 1 206 ? 1.949 16.922 16.891 1 92.62 206 TRP A O 1
ATOM 1712 N N . LEU A 1 207 ? 1.109 18.641 18 1 94 207 LEU A N 1
ATOM 1713 C CA . LEU A 1 207 ? 2.025 19.562 17.344 1 94 207 LEU A CA 1
ATOM 1714 C C . LEU A 1 207 ? 3.457 19.344 17.812 1 94 207 LEU A C 1
ATOM 1716 O O . LEU A 1 207 ? 4.391 19.328 17 1 94 207 LEU A O 1
ATOM 1720 N N . TYR A 1 208 ? 3.559 19.141 19.078 1 94.81 208 TYR A N 1
ATOM 1721 C CA . TYR A 1 208 ? 4.891 18.875 19.609 1 94.81 208 TYR A CA 1
ATOM 1722 C C . TYR A 1 208 ? 5.426 17.547 19.094 1 94.81 208 TYR A C 1
ATOM 1724 O O . TYR A 1 208 ? 6.609 17.422 18.766 1 94.81 208 TYR A O 1
ATOM 1732 N N . ALA A 1 209 ? 4.566 16.594 19.016 1 94.44 209 ALA A N 1
ATOM 1733 C CA . ALA A 1 209 ? 4.965 15.297 18.469 1 94.44 209 ALA A CA 1
ATOM 1734 C C . ALA A 1 209 ? 5.414 15.438 17.016 1 94.44 209 ALA A C 1
ATOM 1736 O O . ALA A 1 209 ? 6.395 14.812 16.594 1 94.44 209 ALA A O 1
ATOM 1737 N N . SER A 1 210 ? 4.746 16.25 16.312 1 95.31 210 SER A N 1
ATOM 1738 C CA . SER A 1 210 ? 5.109 16.516 14.93 1 95.31 210 SER A CA 1
ATOM 1739 C C . SER A 1 210 ? 6.469 17.203 14.828 1 95.31 210 SER A C 1
ATOM 1741 O O . SER A 1 210 ? 7.25 16.922 13.922 1 95.31 210 SER A O 1
ATOM 1743 N N . LEU A 1 211 ? 6.668 18.078 15.719 1 96.38 211 LEU A N 1
ATOM 1744 C CA . LEU A 1 211 ? 7.945 18.781 15.727 1 96.38 211 LEU A CA 1
ATOM 1745 C C . LEU A 1 211 ? 9.102 17.812 15.984 1 96.38 211 LEU A C 1
ATOM 1747 O O . LEU A 1 211 ? 10.141 17.906 15.328 1 96.38 211 LEU A O 1
ATOM 1751 N N . VAL A 1 212 ? 8.922 16.953 16.906 1 96.81 212 VAL A N 1
ATOM 1752 C CA . VAL A 1 212 ? 9.953 15.953 17.188 1 96.81 212 VAL A CA 1
ATOM 1753 C C . VAL A 1 212 ? 10.18 15.078 15.953 1 96.81 212 VAL A C 1
ATOM 1755 O O . VAL A 1 212 ? 11.32 14.812 15.578 1 96.81 212 VAL A O 1
ATOM 1758 N N . LYS A 1 213 ? 9.133 14.656 15.375 1 96.81 213 LYS A N 1
ATOM 1759 C CA . LYS A 1 213 ? 9.234 13.844 14.172 1 96.81 213 LYS A CA 1
ATOM 1760 C C . LYS A 1 213 ? 9.992 14.578 13.07 1 96.81 213 LYS A C 1
ATOM 1762 O O . LYS A 1 213 ? 10.883 14.008 12.438 1 96.81 213 LYS A O 1
ATOM 1767 N N . LEU A 1 214 ? 9.664 15.797 12.867 1 97.38 214 LEU A N 1
ATOM 1768 C CA . LEU A 1 214 ? 10.312 16.609 11.836 1 97.38 214 LEU A CA 1
ATOM 1769 C C . LEU A 1 214 ? 11.789 16.812 12.148 1 97.38 214 LEU A C 1
ATOM 1771 O O . LEU A 1 214 ? 12.617 16.859 11.234 1 97.38 214 LEU A O 1
ATOM 1775 N N . SER A 1 215 ? 12.07 16.938 13.406 1 97.62 215 SER A N 1
ATOM 1776 C CA . SER A 1 215 ? 13.469 17.078 13.805 1 97.62 215 SER A CA 1
ATOM 1777 C C . SER A 1 215 ? 14.258 15.805 13.5 1 97.62 215 SER A C 1
ATOM 1779 O O . SER A 1 215 ? 15.414 15.875 13.078 1 97.62 215 SER A O 1
ATOM 1781 N N . MET A 1 216 ? 13.664 14.711 13.695 1 97.06 216 MET A N 1
ATOM 1782 C CA . MET A 1 216 ? 14.297 13.445 13.336 1 97.06 216 MET A CA 1
ATOM 1783 C C . MET A 1 216 ? 14.5 13.352 11.828 1 97.06 216 MET A C 1
ATOM 1785 O O . MET A 1 216 ? 15.562 12.945 11.359 1 97.06 216 MET A O 1
ATOM 1789 N N . ASP A 1 217 ? 13.477 13.781 11.109 1 97 217 ASP A N 1
ATOM 1790 C CA . ASP A 1 217 ? 13.586 13.789 9.656 1 97 217 ASP A CA 1
ATOM 1791 C C . ASP A 1 217 ? 14.695 14.727 9.188 1 97 217 ASP A C 1
ATOM 1793 O O . ASP A 1 217 ? 15.398 14.43 8.219 1 97 217 ASP A O 1
ATOM 1797 N N . PHE A 1 218 ? 14.742 15.812 9.891 1 97.5 218 PHE A N 1
ATOM 1798 C CA . PHE A 1 218 ? 15.773 16.797 9.586 1 97.5 218 PHE A CA 1
ATOM 1799 C C . PHE A 1 218 ? 17.156 16.203 9.773 1 97.5 218 PHE A C 1
ATOM 1801 O O . PHE A 1 218 ? 18.031 16.344 8.906 1 97.5 218 PHE A O 1
ATOM 1808 N N . SER A 1 219 ? 17.359 15.562 10.828 1 96.5 219 SER A N 1
ATOM 1809 C CA . SER A 1 219 ? 18.641 14.906 11.094 1 96.5 219 SER A CA 1
ATOM 1810 C C . SER A 1 219 ? 18.922 13.805 10.078 1 96.5 219 SER A C 1
ATOM 1812 O O . SER A 1 219 ? 20.031 13.672 9.586 1 96.5 219 SER A O 1
ATOM 1814 N N . PHE A 1 220 ? 17.922 13.086 9.766 1 95.81 220 PHE A N 1
ATOM 1815 C CA . PHE A 1 220 ? 18.047 11.992 8.805 1 95.81 220 PHE A CA 1
ATOM 1816 C C . PHE A 1 220 ? 18.438 12.516 7.43 1 95.81 220 PHE A C 1
ATOM 1818 O O . PHE A 1 220 ? 19.438 12.078 6.859 1 95.81 220 PHE A O 1
ATOM 1825 N N . CYS A 1 221 ? 17.641 13.445 6.969 1 95.56 221 CYS A N 1
ATOM 1826 C CA . CYS A 1 221 ? 17.859 14.008 5.645 1 95.56 221 CYS A CA 1
ATOM 1827 C C . CYS A 1 221 ? 19.156 14.805 5.602 1 95.56 221 CYS A C 1
ATOM 1829 O O . CYS A 1 221 ? 19.891 14.758 4.609 1 95.56 221 CYS A O 1
ATOM 1831 N N . GLY A 1 222 ? 19.391 15.547 6.645 1 95.25 222 GLY A N 1
ATOM 1832 C CA . GLY A 1 222 ? 20.641 16.312 6.723 1 95.25 222 GLY A CA 1
ATOM 1833 C C . GLY A 1 222 ? 21.875 15.438 6.645 1 95.25 222 GLY A C 1
ATOM 1834 O O . GLY A 1 222 ? 22.875 15.82 6.043 1 95.25 222 GLY A O 1
ATOM 1835 N N . TYR A 1 223 ? 21.734 14.297 7.223 1 93.56 223 TYR A N 1
ATOM 1836 C CA . TYR A 1 223 ? 22.844 13.352 7.188 1 93.56 223 TYR A CA 1
ATOM 1837 C C . TYR A 1 223 ? 23.219 13 5.75 1 93.56 223 TYR A C 1
ATOM 1839 O O . TYR A 1 223 ? 24.391 12.906 5.406 1 93.56 223 TYR A O 1
ATOM 1847 N N . ASP A 1 224 ? 22.281 12.828 4.891 1 91.75 224 ASP A N 1
ATOM 1848 C CA . ASP A 1 224 ? 22.5 12.508 3.48 1 91.75 224 ASP A CA 1
ATOM 1849 C C . ASP A 1 224 ? 22.938 13.734 2.693 1 91.75 224 ASP A C 1
ATOM 1851 O O . ASP A 1 224 ? 23.875 13.664 1.891 1 91.75 224 ASP A O 1
ATOM 1855 N N . LEU A 1 225 ? 22.234 14.805 2.926 1 93.94 225 LEU A N 1
ATOM 1856 C CA . LEU A 1 225 ? 22.484 16.031 2.174 1 93.94 225 LEU A CA 1
ATOM 1857 C C . LEU A 1 225 ? 23.922 16.5 2.35 1 93.94 225 LEU A C 1
ATOM 1859 O O . LEU A 1 225 ? 24.578 16.875 1.379 1 93.94 225 LEU A O 1
ATOM 1863 N N . PHE A 1 226 ? 24.406 16.406 3.539 1 93.75 226 PHE A N 1
ATOM 1864 C CA . PHE A 1 226 ? 25.75 16.891 3.836 1 93.75 226 PHE A CA 1
ATOM 1865 C C . PHE A 1 226 ? 26.766 15.766 3.736 1 93.75 226 PHE A C 1
ATOM 1867 O O . PHE A 1 226 ? 27.922 15.938 4.125 1 93.75 226 PHE A O 1
ATOM 1874 N N . GLU A 1 227 ? 26.312 14.602 3.344 1 91.12 227 GLU A N 1
ATOM 1875 C CA . GLU A 1 227 ? 27.156 13.438 3.09 1 91.12 227 GLU A CA 1
ATOM 1876 C C . GLU A 1 227 ? 28 13.086 4.316 1 91.12 227 GLU A C 1
ATOM 1878 O O . GLU A 1 227 ? 29.219 12.906 4.219 1 91.12 227 GLU A O 1
ATOM 1883 N N . CYS A 1 228 ? 27.266 13.031 5.445 1 86.75 228 CYS A N 1
ATOM 1884 C CA . CYS A 1 228 ? 27.938 12.648 6.68 1 86.75 228 CYS A CA 1
ATOM 1885 C C . CYS A 1 228 ? 28.203 11.141 6.711 1 86.75 228 CYS A C 1
ATOM 1887 O O . CYS A 1 228 ? 27.453 10.367 6.113 1 86.75 228 CYS A O 1
ATOM 1889 N N . THR A 1 229 ? 29.312 10.656 7.367 1 87.06 229 THR A N 1
ATOM 1890 C CA . THR A 1 229 ? 29.641 9.234 7.383 1 87.06 229 THR A CA 1
ATOM 1891 C C . THR A 1 229 ? 30.109 8.805 8.766 1 87.06 229 THR A C 1
ATOM 1893 O O . THR A 1 229 ? 30.828 7.809 8.906 1 87.06 229 THR A O 1
ATOM 1896 N N . PHE A 1 230 ? 29.656 9.523 9.719 1 85.94 230 PHE A N 1
ATOM 1897 C CA . PHE A 1 230 ? 30.25 9.234 11.016 1 85.94 230 PHE A CA 1
ATOM 1898 C C . PHE A 1 230 ? 29.578 8.023 11.664 1 85.94 230 PHE A C 1
ATOM 1900 O O . PHE A 1 230 ? 30.188 7.344 12.492 1 85.94 230 PHE A O 1
ATOM 1907 N N . SER A 1 231 ? 28.344 7.836 11.391 1 86.5 231 SER A N 1
ATOM 1908 C CA . SER A 1 231 ? 27.734 6.652 11.992 1 86.5 231 SER A CA 1
ATOM 1909 C C . SER A 1 231 ? 26.516 6.195 11.195 1 86.5 231 SER A C 1
ATOM 1911 O O . SER A 1 231 ? 25.625 6.992 10.906 1 86.5 231 SER A O 1
ATOM 1913 N N . ASP A 1 232 ? 26.453 4.852 10.953 1 83.88 232 ASP A N 1
ATOM 1914 C CA . ASP A 1 232 ? 25.281 4.281 10.297 1 83.88 232 ASP A CA 1
ATOM 1915 C C . ASP A 1 232 ? 24.062 4.289 11.227 1 83.88 232 ASP A C 1
ATOM 1917 O O . ASP A 1 232 ? 22.922 4.137 10.781 1 83.88 232 ASP A O 1
ATOM 1921 N N . GLY A 1 233 ? 24.312 4.535 12.438 1 91.06 233 GLY A N 1
ATOM 1922 C CA . GLY A 1 233 ? 23.266 4.5 13.445 1 91.06 233 GLY A CA 1
ATOM 1923 C C . GLY A 1 233 ? 22.391 5.738 13.438 1 91.06 233 GLY A C 1
ATOM 1924 O O . GLY A 1 233 ? 21.25 5.703 13.906 1 91.06 233 GLY A O 1
ATOM 1925 N N . VAL A 1 234 ? 22.922 6.82 12.875 1 93.12 234 VAL A N 1
ATOM 1926 C CA . VAL A 1 234 ? 22.172 8.078 12.898 1 93.12 234 VAL A CA 1
ATOM 1927 C C . VAL A 1 234 ? 20.875 7.922 12.117 1 93.12 234 VAL A C 1
ATOM 1929 O O . VAL A 1 234 ? 19.781 8.18 12.641 1 93.12 234 VAL A O 1
ATOM 1932 N N . GLN A 1 235 ? 20.922 7.395 10.938 1 94.19 235 GLN A N 1
ATOM 1933 C CA . GLN A 1 235 ? 19.734 7.266 10.094 1 94.19 235 GLN A CA 1
ATOM 1934 C C . GLN A 1 235 ? 18.844 6.121 10.578 1 94.19 235 GLN A C 1
ATOM 1936 O O . GLN A 1 235 ? 17.609 6.191 10.461 1 94.19 235 GLN A O 1
ATOM 1941 N N . ALA A 1 236 ? 19.453 5.094 11.148 1 95.88 236 ALA A N 1
ATOM 1942 C CA . ALA A 1 236 ? 18.672 3.984 11.68 1 95.88 236 ALA A CA 1
ATOM 1943 C C . ALA A 1 236 ? 17.797 4.438 12.844 1 95.88 236 ALA A C 1
ATOM 1945 O O . ALA A 1 236 ? 16.594 4.16 12.875 1 95.88 236 ALA A O 1
ATOM 1946 N N . VAL A 1 237 ? 18.375 5.203 13.703 1 96.31 237 VAL A N 1
ATOM 1947 C CA . VAL A 1 237 ? 17.672 5.621 14.906 1 96.31 237 VAL A CA 1
ATOM 1948 C C . VAL A 1 237 ? 16.672 6.727 14.562 1 96.31 237 VAL A C 1
ATOM 1950 O O . VAL A 1 237 ? 15.516 6.672 14.977 1 96.31 237 VAL A O 1
ATOM 1953 N N . THR A 1 238 ? 17.141 7.715 13.805 1 96.62 238 THR A N 1
ATOM 1954 C CA . THR A 1 238 ? 16.234 8.805 13.445 1 96.62 238 THR A CA 1
ATOM 1955 C C . THR A 1 238 ? 15.086 8.305 12.578 1 96.62 238 THR A C 1
ATOM 1957 O O . THR A 1 238 ? 13.953 8.75 12.734 1 96.62 238 THR A O 1
ATOM 1960 N N . GLY A 1 239 ? 15.359 7.332 11.727 1 95.62 239 GLY A N 1
ATOM 1961 C CA . GLY A 1 239 ? 14.297 6.738 10.922 1 95.62 239 GLY A CA 1
ATOM 1962 C C . GLY A 1 239 ? 13.297 5.957 11.742 1 95.62 239 GLY A C 1
ATOM 1963 O O . GLY A 1 239 ? 12.086 6.039 11.5 1 95.62 239 GLY A O 1
ATOM 1964 N N . PHE A 1 240 ? 13.781 5.258 12.672 1 96.69 240 PHE A N 1
ATOM 1965 C CA . PHE A 1 240 ? 12.93 4.457 13.539 1 96.69 240 PHE A CA 1
ATOM 1966 C C . PHE A 1 240 ? 12.016 5.348 14.375 1 96.69 240 PHE A C 1
ATOM 1968 O O . PHE A 1 240 ? 10.805 5.137 14.414 1 96.69 240 PHE A O 1
ATOM 1975 N N . VAL A 1 241 ? 12.586 6.359 14.953 1 95.88 241 VAL A N 1
ATOM 1976 C CA . VAL A 1 241 ? 11.82 7.25 15.82 1 95.88 241 VAL A CA 1
ATOM 1977 C C . VAL A 1 241 ? 10.789 8.016 14.992 1 95.88 241 VAL A C 1
ATOM 1979 O O . VAL A 1 241 ? 9.633 8.148 15.398 1 95.88 241 VAL A O 1
ATOM 1982 N N . ALA A 1 242 ? 11.188 8.492 13.867 1 95.44 242 ALA A N 1
ATOM 1983 C CA . ALA A 1 242 ? 10.25 9.188 12.984 1 95.44 242 ALA A CA 1
ATOM 1984 C C . ALA A 1 242 ? 9.109 8.266 12.555 1 95.44 242 ALA A C 1
ATOM 1986 O O . ALA A 1 242 ? 7.953 8.688 12.492 1 95.44 242 ALA A O 1
ATOM 1987 N N . GLY A 1 243 ? 9.453 7.023 12.297 1 93.81 243 GLY A N 1
ATOM 1988 C CA . GLY A 1 243 ? 8.438 6.051 11.938 1 93.81 243 GLY A CA 1
ATOM 1989 C C . GLY A 1 243 ? 7.441 5.793 13.047 1 93.81 243 GLY A C 1
ATOM 1990 O O . GLY A 1 243 ? 6.23 5.75 12.812 1 93.81 243 GLY A O 1
ATOM 1991 N N . MET A 1 244 ? 7.91 5.734 14.203 1 93.75 244 MET A N 1
ATOM 1992 C CA . MET A 1 244 ? 7.062 5.473 15.367 1 93.75 244 MET A CA 1
ATOM 1993 C C . MET A 1 244 ? 6.109 6.637 15.617 1 93.75 244 MET A C 1
ATOM 1995 O O . MET A 1 244 ? 4.918 6.426 15.852 1 93.75 244 MET A O 1
ATOM 1999 N N . LEU A 1 245 ? 6.648 7.738 15.523 1 92.19 245 LEU A N 1
ATOM 2000 C CA . LEU A 1 245 ? 5.836 8.922 15.773 1 92.19 245 LEU A CA 1
ATOM 2001 C C . LEU A 1 245 ? 4.797 9.109 14.672 1 92.19 245 LEU A C 1
ATOM 2003 O O . LEU A 1 245 ? 3.656 9.492 14.945 1 92.19 245 LEU A O 1
ATOM 2007 N N . SER A 1 246 ? 5.207 8.828 13.508 1 88.69 246 SER A N 1
ATOM 2008 C CA . SER A 1 246 ? 4.281 8.938 12.383 1 88.69 246 SER A CA 1
ATOM 2009 C C . SER A 1 246 ? 3.148 7.93 12.492 1 88.69 246 SER A C 1
ATOM 2011 O O . SER A 1 246 ? 1.993 8.25 12.203 1 88.69 246 SER A O 1
ATOM 2013 N N . ARG A 1 247 ? 3.504 6.809 12.836 1 85.5 247 ARG A N 1
ATOM 2014 C CA . ARG A 1 247 ? 2.484 5.781 13.023 1 85.5 247 ARG A CA 1
ATOM 2015 C C . ARG A 1 247 ? 1.518 6.172 14.141 1 85.5 247 ARG A C 1
ATOM 2017 O O . ARG A 1 247 ? 0.305 5.996 14.008 1 85.5 247 ARG A O 1
ATOM 2024 N N . TYR A 1 248 ? 2.1 6.668 15.156 1 84.62 248 TYR A N 1
ATOM 2025 C CA . TYR A 1 248 ? 1.292 7.086 16.297 1 84.62 248 TYR A CA 1
ATOM 2026 C C . TYR A 1 248 ? 0.31 8.18 15.898 1 84.62 248 TYR A C 1
ATOM 2028 O O . TYR A 1 248 ? -0.872 8.117 16.25 1 84.62 248 TYR A O 1
ATOM 2036 N N . GLN A 1 249 ? 0.754 9.047 15.148 1 82.88 249 GLN A N 1
ATOM 2037 C CA . GLN A 1 249 ? -0.1 10.125 14.664 1 82.88 249 GLN A CA 1
ATOM 2038 C C . GLN A 1 249 ? -1.177 9.594 13.727 1 82.88 249 GLN A C 1
ATOM 2040 O O . GLN A 1 249 ? -2.332 10.023 13.789 1 82.88 249 GLN A O 1
ATOM 2045 N N . PHE A 1 250 ? -0.781 8.648 12.977 1 77.31 250 PHE A N 1
ATOM 2046 C CA . PHE A 1 250 ? -1.708 8.055 12.023 1 77.31 250 PHE A CA 1
ATOM 2047 C C . PHE A 1 250 ? -2.82 7.301 12.742 1 77.31 250 PHE A C 1
ATOM 2049 O O . PHE A 1 250 ? -3.99 7.406 12.367 1 77.31 250 PHE A O 1
ATOM 2056 N N . SER A 1 251 ? -2.496 6.672 13.766 1 72.94 251 SER A N 1
ATOM 2057 C CA . SER A 1 251 ? -3.469 5.875 14.508 1 72.94 251 SER A CA 1
ATOM 2058 C C . SER A 1 251 ? -4.445 6.766 15.266 1 72.94 251 SER A C 1
ATOM 2060 O O . SER A 1 251 ? -5.617 6.418 15.422 1 72.94 251 SER A O 1
ATOM 2062 N N . HIS A 1 252 ? -3.969 7.875 15.641 1 72.31 252 HIS A N 1
ATOM 2063 C CA . HIS A 1 252 ? -4.828 8.805 16.375 1 72.31 252 HIS A CA 1
ATOM 2064 C C . HIS A 1 252 ? -5.836 9.469 15.438 1 72.31 252 HIS A C 1
ATOM 2066 O O . HIS A 1 252 ? -6.977 9.727 15.828 1 72.31 252 HIS A O 1
ATOM 2072 N N . LEU A 1 253 ? -5.391 9.664 14.258 1 59.88 253 LEU A N 1
ATOM 2073 C CA . LEU A 1 253 ? -6.27 10.305 13.281 1 59.88 253 LEU A CA 1
ATOM 2074 C C . LEU A 1 253 ? -7.363 9.352 12.82 1 59.88 253 LEU A C 1
ATOM 2076 O O . LEU A 1 253 ? -8.469 9.781 12.492 1 59.88 253 LEU A O 1
ATOM 2080 N N . TRP A 1 254 ? -7.039 8.125 12.883 1 54.91 254 TRP A N 1
ATOM 2081 C CA . TRP A 1 254 ? -8.008 7.16 12.367 1 54.91 254 TRP A CA 1
ATOM 2082 C C . TRP A 1 254 ? -8.719 6.445 13.516 1 54.91 254 TRP A C 1
ATOM 2084 O O . TRP A 1 254 ? -9.586 5.602 13.273 1 54.91 254 TRP A O 1
ATOM 2094 N N . SER A 1 255 ? -8.422 6.633 14.758 1 50.81 255 SER A N 1
ATOM 2095 C CA . SER A 1 255 ? -9.18 6.098 15.883 1 50.81 255 SER A CA 1
ATOM 2096 C C . SER A 1 255 ? -10.375 6.984 16.219 1 50.81 255 SER A C 1
ATOM 2098 O O . SER A 1 255 ? -10.305 8.203 16.062 1 50.81 255 SER A O 1
ATOM 2100 N N . MET B 1 1 ? -6.297 -14.281 -3.889 1 19.2 1 MET B N 1
ATOM 2101 C CA . MET B 1 1 ? -7.5 -14.727 -3.195 1 19.2 1 MET B CA 1
ATOM 2102 C C . MET B 1 1 ? -8.273 -13.547 -2.625 1 19.2 1 MET B C 1
ATOM 2104 O O . MET B 1 1 ? -7.734 -12.773 -1.832 1 19.2 1 MET B O 1
ATOM 2108 N N . SER B 1 2 ? -9.352 -13.211 -3.443 1 20.36 2 SER B N 1
ATOM 2109 C CA . SER B 1 2 ? -10.156 -12.008 -3.604 1 20.36 2 SER B CA 1
ATOM 2110 C C . SER B 1 2 ? -11.211 -11.898 -2.512 1 20.36 2 SER B C 1
ATOM 2112 O O . SER B 1 2 ? -12.242 -12.57 -2.568 1 20.36 2 SER B O 1
ATOM 2114 N N . ASN B 1 3 ? -10.812 -12.039 -1.26 1 19.83 3 ASN B N 1
ATOM 2115 C CA . ASN B 1 3 ? -11.773 -11.984 -0.164 1 19.83 3 ASN B CA 1
ATOM 2116 C C . ASN B 1 3 ? -12.68 -10.758 -0.274 1 19.83 3 ASN B C 1
ATOM 2118 O O . ASN B 1 3 ? -12.203 -9.625 -0.181 1 19.83 3 ASN B O 1
ATOM 2122 N N . ALA B 1 4 ? -13.828 -11 -0.944 1 26.12 4 ALA B N 1
ATOM 2123 C CA . ALA B 1 4 ? -14.953 -10.086 -1.126 1 26.12 4 ALA B CA 1
ATOM 2124 C C . ALA B 1 4 ? -15.617 -9.758 0.21 1 26.12 4 ALA B C 1
ATOM 2126 O O . ALA B 1 4 ? -16.438 -10.523 0.71 1 26.12 4 ALA B O 1
ATOM 2127 N N . THR B 1 5 ? -14.867 -9.336 1.181 1 24.92 5 THR B N 1
ATOM 2128 C CA . THR B 1 5 ? -15.5 -8.938 2.434 1 24.92 5 THR B CA 1
ATOM 2129 C C . THR B 1 5 ? -16.656 -7.98 2.17 1 24.92 5 THR B C 1
ATOM 2131 O O . THR B 1 5 ? -16.5 -6.969 1.484 1 24.92 5 THR B O 1
ATOM 2134 N N . SER B 1 6 ? -17.812 -8.461 2.408 1 25.25 6 SER B N 1
ATOM 2135 C CA . SER B 1 6 ? -19.078 -7.746 2.279 1 25.25 6 SER B CA 1
ATOM 2136 C C . SER B 1 6 ? -19.109 -6.508 3.17 1 25.25 6 SER B C 1
ATOM 2138 O O . SER B 1 6 ? -19.109 -6.621 4.398 1 25.25 6 SER B O 1
ATOM 2140 N N . ILE B 1 7 ? -18.328 -5.496 2.951 1 26.72 7 ILE B N 1
ATOM 2141 C CA . ILE B 1 7 ? -18.422 -4.238 3.684 1 26.72 7 ILE B CA 1
ATOM 2142 C C . ILE B 1 7 ? -19.859 -3.715 3.631 1 26.72 7 ILE B C 1
ATOM 2144 O O . ILE B 1 7 ? -20.391 -3.443 2.551 1 26.72 7 ILE B O 1
ATOM 2148 N N . THR B 1 8 ? -20.578 -4.168 4.609 1 25.09 8 THR B N 1
ATOM 2149 C CA . THR B 1 8 ? -21.922 -3.611 4.781 1 25.09 8 THR B CA 1
ATOM 2150 C C . THR B 1 8 ? -21.859 -2.088 4.828 1 25.09 8 THR B C 1
ATOM 2152 O O . THR B 1 8 ? -21.266 -1.507 5.734 1 25.09 8 THR B O 1
ATOM 2155 N N . LEU B 1 9 ? -21.828 -1.391 3.752 1 25.66 9 LEU B N 1
ATOM 2156 C CA . LEU B 1 9 ? -21.859 0.053 3.549 1 25.66 9 LEU B CA 1
ATOM 2157 C C . LEU B 1 9 ? -23.125 0.663 4.117 1 25.66 9 LEU B C 1
ATOM 2159 O O . LEU B 1 9 ? -24.234 0.248 3.76 1 25.66 9 LEU B O 1
ATOM 2163 N N . LYS B 1 10 ? -23.031 1.131 5.352 1 29.67 10 LYS B N 1
ATOM 2164 C CA . LYS B 1 10 ? -24.188 1.878 5.844 1 29.67 10 LYS B CA 1
ATOM 2165 C C . LYS B 1 10 ? -24.594 2.977 4.867 1 29.67 10 LYS B C 1
ATOM 2167 O O . LYS B 1 10 ? -23.734 3.674 4.32 1 29.67 10 LYS B O 1
ATOM 2172 N N . PRO B 1 11 ? -25.922 2.979 4.473 1 26.73 11 PRO B N 1
ATOM 2173 C CA . PRO B 1 11 ? -26.406 3.947 3.484 1 26.73 11 PRO B CA 1
ATOM 2174 C C . PRO B 1 11 ? -26.141 5.395 3.896 1 26.73 11 PRO B C 1
ATOM 2176 O O . PRO B 1 11 ? -26.484 5.797 5.012 1 26.73 11 PRO B O 1
ATOM 2179 N N . SER B 1 12 ? -25 5.984 3.682 1 28.52 12 SER B N 1
ATOM 2180 C CA . SER B 1 12 ? -24.875 7.418 3.938 1 28.52 12 SER B CA 1
ATOM 2181 C C . SER B 1 12 ? -26.062 8.18 3.363 1 28.52 12 SER B C 1
ATOM 2183 O O . SER B 1 12 ? -26.719 7.715 2.424 1 28.52 12 SER B O 1
ATOM 2185 N N . THR B 1 13 ? -26.688 9.125 4.113 1 29.44 13 THR B N 1
ATOM 2186 C CA . THR B 1 13 ? -27.781 10.023 3.764 1 29.44 13 THR B CA 1
ATOM 2187 C C . THR B 1 13 ? -27.656 10.492 2.316 1 29.44 13 THR B C 1
ATOM 2189 O O . THR B 1 13 ? -26.547 10.57 1.776 1 29.44 13 THR B O 1
ATOM 2192 N N . SER B 1 14 ? -28.859 10.609 1.607 1 29.17 14 SER B N 1
ATOM 2193 C CA . SER B 1 14 ? -29.219 10.992 0.245 1 29.17 14 SER B CA 1
ATOM 2194 C C . SER B 1 14 ? -28.484 12.258 -0.178 1 29.17 14 SER B C 1
ATOM 2196 O O . SER B 1 14 ? -28.969 13.375 0.064 1 29.17 14 SER B O 1
ATOM 2198 N N . ASN B 1 15 ? -27.312 12.633 0.243 1 31.61 15 ASN B N 1
ATOM 2199 C CA . ASN B 1 15 ? -26.844 13.82 -0.454 1 31.61 15 ASN B CA 1
ATOM 2200 C C . ASN B 1 15 ? -27.016 13.695 -1.965 1 31.61 15 ASN B C 1
ATOM 2202 O O . ASN B 1 15 ? -26.781 12.625 -2.535 1 31.61 15 ASN B O 1
ATOM 2206 N N . LYS B 1 16 ? -27.828 14.5 -2.627 1 31.69 16 LYS B N 1
ATOM 2207 C CA . LYS B 1 16 ? -28 14.648 -4.07 1 31.69 16 LYS B CA 1
ATOM 2208 C C . LYS B 1 16 ? -26.734 14.25 -4.824 1 31.69 16 LYS B C 1
ATOM 2210 O O . LYS B 1 16 ? -25.672 14.828 -4.605 1 31.69 16 LYS B O 1
ATOM 2215 N N . PHE B 1 17 ? -26.625 13.023 -5.246 1 35.78 17 PHE B N 1
ATOM 2216 C CA . PHE B 1 17 ? -25.703 12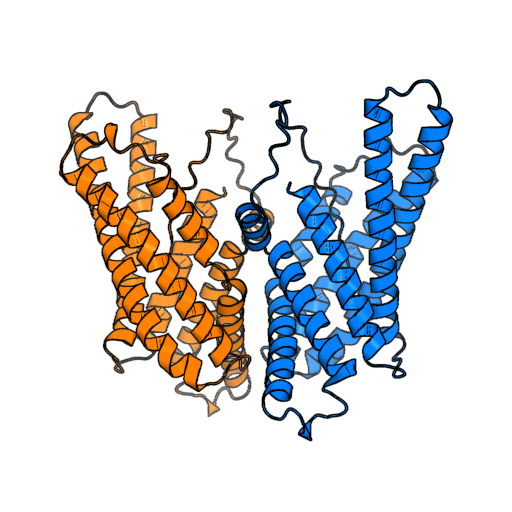.508 -6.262 1 35.78 17 PHE B CA 1
ATOM 2217 C C . PHE B 1 17 ? -25.578 13.492 -7.418 1 35.78 17 PHE B C 1
ATOM 2219 O O . PHE B 1 17 ? -26.391 13.484 -8.336 1 35.78 17 PHE B O 1
ATOM 2226 N N . SER B 1 18 ? -25.625 14.688 -7.309 1 34.72 18 SER B N 1
ATOM 2227 C CA . SER B 1 18 ? -25.219 15.344 -8.547 1 34.72 18 SER B CA 1
ATOM 2228 C C . SER B 1 18 ? -24.062 14.602 -9.211 1 34.72 18 SER B C 1
ATOM 2230 O O . SER B 1 18 ? -23.062 14.305 -8.57 1 34.72 18 SER B O 1
ATOM 2232 N N . SER B 1 19 ? -24.25 13.617 -10.109 1 41.31 19 SER B N 1
ATOM 2233 C CA . SER B 1 19 ? -23.484 12.844 -11.078 1 41.31 19 SER B CA 1
ATOM 2234 C C . SER B 1 19 ? -22.203 13.555 -11.461 1 41.31 19 SER B C 1
ATOM 2236 O O . SER B 1 19 ? -21.938 13.789 -12.648 1 41.31 19 SER B O 1
ATOM 2238 N N . LEU B 1 20 ? -21.766 14.57 -10.969 1 46.72 20 LEU B N 1
ATOM 2239 C CA . LEU B 1 20 ? -20.547 15.188 -11.5 1 46.72 20 LEU B CA 1
ATOM 2240 C C . LEU B 1 20 ? -19.375 14.227 -11.445 1 46.72 20 LEU B C 1
ATOM 2242 O O . LEU B 1 20 ? -19.047 13.695 -10.375 1 46.72 20 LEU B O 1
ATOM 2246 N N . LYS B 1 21 ? -19.062 13.648 -12.547 1 56.31 21 LYS B N 1
ATOM 2247 C CA . LYS B 1 21 ? -17.891 12.852 -12.891 1 56.31 21 LYS B CA 1
ATOM 2248 C C . LYS B 1 21 ? -16.641 13.367 -12.164 1 56.31 21 LYS B C 1
ATOM 2250 O O . LYS B 1 21 ? -16.203 14.492 -12.398 1 56.31 21 LYS B O 1
ATOM 2255 N N . ARG B 1 22 ? -16.312 12.672 -11.07 1 71.12 22 ARG B N 1
ATOM 2256 C CA . ARG B 1 22 ? -15.07 13.055 -10.398 1 71.12 22 ARG B CA 1
ATOM 2257 C C . ARG B 1 22 ? -13.906 13.102 -11.375 1 71.12 22 ARG B C 1
ATOM 2259 O O . ARG B 1 22 ? -13.797 12.25 -12.258 1 71.12 22 ARG B O 1
ATOM 2266 N N . PRO B 1 23 ? -13.164 14.141 -11.219 1 79.5 23 PRO B N 1
ATOM 2267 C CA . PRO B 1 23 ? -11.992 14.211 -12.086 1 79.5 23 PRO B CA 1
ATOM 2268 C C . PRO B 1 23 ? -11.086 12.992 -11.945 1 79.5 23 PRO B C 1
ATOM 2270 O O . PRO B 1 23 ? -11.039 12.359 -10.883 1 79.5 23 PRO B O 1
ATOM 2273 N N . THR B 1 24 ? -10.469 12.578 -12.992 1 78.06 24 THR B N 1
ATOM 2274 C CA . THR B 1 24 ? -9.617 11.406 -13.102 1 78.06 24 THR B CA 1
ATOM 2275 C C . THR B 1 24 ? -8.547 11.406 -12.016 1 78.06 24 THR B C 1
ATOM 2277 O O . THR B 1 24 ? -8.227 10.359 -11.445 1 78.06 24 THR B O 1
ATOM 2280 N N . HIS B 1 25 ? -8.047 12.547 -11.688 1 80.94 25 HIS B N 1
ATOM 2281 C CA . HIS B 1 25 ? -6.969 12.617 -10.711 1 80.94 25 HIS B CA 1
ATOM 2282 C C . HIS B 1 25 ? -7.473 12.281 -9.312 1 80.94 25 HIS B C 1
ATOM 2284 O O . HIS B 1 25 ? -6.75 11.68 -8.516 1 80.94 25 HIS B O 1
ATOM 2290 N N . GLU B 1 26 ? -8.727 12.516 -9.031 1 82.25 26 GLU B N 1
ATOM 2291 C CA . GLU B 1 26 ? -9.297 12.203 -7.723 1 82.25 26 GLU B CA 1
ATOM 2292 C C . GLU B 1 26 ? -9.586 10.711 -7.582 1 82.25 26 GLU B C 1
ATOM 2294 O O . GLU B 1 26 ? -9.391 10.133 -6.516 1 82.25 26 GLU B O 1
ATOM 2299 N N . ILE B 1 27 ? -9.961 10.172 -8.703 1 80.75 27 ILE B N 1
ATOM 2300 C CA . ILE B 1 27 ? -10.227 8.742 -8.695 1 80.75 27 ILE B CA 1
ATOM 2301 C C . ILE B 1 27 ? -8.922 7.977 -8.469 1 80.75 27 ILE B C 1
ATOM 2303 O O . ILE B 1 27 ? -8.883 7.035 -7.672 1 80.75 27 ILE B O 1
ATOM 2307 N N . LEU B 1 28 ? -7.957 8.461 -9.148 1 83.5 28 LEU B N 1
ATOM 2308 C CA . LEU B 1 28 ? -6.652 7.816 -9.023 1 83.5 28 LEU B CA 1
ATOM 2309 C C . LEU B 1 28 ? -6.098 7.977 -7.613 1 83.5 28 LEU B C 1
ATOM 2311 O O . LEU B 1 28 ? -5.547 7.027 -7.051 1 83.5 28 LEU B O 1
ATOM 2315 N N . ARG B 1 29 ? -6.277 9.094 -7.094 1 84.69 29 ARG B N 1
ATOM 2316 C CA . ARG B 1 29 ? -5.805 9.344 -5.738 1 84.69 29 ARG B CA 1
ATOM 2317 C C . ARG B 1 29 ? -6.512 8.438 -4.734 1 84.69 29 ARG B C 1
ATOM 2319 O O . ARG B 1 29 ? -5.871 7.848 -3.865 1 84.69 29 ARG B O 1
ATOM 2326 N N . ARG B 1 30 ? -7.723 8.234 -4.855 1 82.75 30 ARG B N 1
ATOM 2327 C CA . ARG B 1 30 ? -8.508 7.406 -3.943 1 82.75 30 ARG B CA 1
ATOM 2328 C C . ARG B 1 30 ? -8.109 5.938 -4.059 1 82.75 30 ARG B C 1
ATOM 2330 O O . ARG B 1 30 ? -8.102 5.211 -3.064 1 82.75 30 ARG B O 1
ATOM 2337 N N . LEU B 1 31 ? -7.824 5.641 -5.273 1 82.81 31 LEU B N 1
ATOM 2338 C CA . LEU B 1 31 ? -7.41 4.262 -5.512 1 82.81 31 LEU B CA 1
ATOM 2339 C C . LEU B 1 31 ? -6.066 3.975 -4.852 1 82.81 31 LEU B C 1
ATOM 2341 O O . LEU B 1 31 ? -5.902 2.943 -4.195 1 82.81 31 LEU B O 1
ATOM 2345 N N . LEU B 1 32 ? -5.242 4.922 -4.863 1 87.25 32 LEU B N 1
ATOM 2346 C CA . LEU B 1 32 ? -3.859 4.684 -4.461 1 87.25 32 LEU B CA 1
ATOM 2347 C C . LEU B 1 32 ? -3.693 4.883 -2.957 1 87.25 32 LEU B C 1
ATOM 2349 O O . LEU B 1 32 ? -2.689 4.461 -2.379 1 87.25 32 LEU B O 1
ATOM 2353 N N . VAL B 1 33 ? -4.719 5.41 -2.367 1 85.56 33 VAL B N 1
ATOM 2354 C CA . VAL B 1 33 ? -4.648 5.621 -0.925 1 85.56 33 VAL B CA 1
ATOM 2355 C C . VAL B 1 33 ? -4.922 4.309 -0.195 1 85.56 33 VAL B C 1
ATOM 2357 O O . VAL B 1 33 ? -4.426 4.09 0.912 1 85.56 33 VAL B O 1
ATOM 2360 N N . HIS B 1 34 ? -5.52 3.412 -0.879 1 89.31 34 HIS B N 1
ATOM 2361 C CA . HIS B 1 34 ? -5.836 2.111 -0.299 1 89.31 34 HIS B CA 1
ATOM 2362 C C . HIS B 1 34 ? -4.809 1.062 -0.708 1 89.31 34 HIS B C 1
ATOM 2364 O O . HIS B 1 34 ? -4.391 1.014 -1.868 1 89.31 34 HIS B O 1
ATOM 2370 N N . SER B 1 35 ? -4.508 0.242 0.218 1 90.38 35 SER B N 1
ATOM 2371 C CA . SER B 1 35 ? -3.549 -0.82 -0.068 1 90.38 35 SER B CA 1
ATOM 2372 C C . SER B 1 35 ? -4.07 -1.76 -1.149 1 90.38 35 SER B C 1
ATOM 2374 O O . SER B 1 35 ? -3.316 -2.189 -2.025 1 90.38 35 SER B O 1
ATOM 2376 N N . ASP B 1 36 ? -5.332 -2.012 -1.136 1 89.25 36 ASP B N 1
ATOM 2377 C CA . ASP B 1 36 ? -5.93 -2.895 -2.133 1 89.25 36 ASP B CA 1
ATOM 2378 C C . ASP B 1 36 ? -5.934 -2.238 -3.512 1 89.25 36 ASP B C 1
ATOM 2380 O O . ASP B 1 36 ? -5.754 -2.912 -4.527 1 89.25 36 ASP B O 1
ATOM 2384 N N . GLY B 1 37 ? -6.25 -1.021 -3.502 1 90.88 37 GLY B N 1
ATOM 2385 C CA . GLY B 1 37 ? -6.188 -0.298 -4.762 1 90.88 37 GLY B CA 1
ATOM 2386 C C . GLY B 1 37 ? -4.797 -0.278 -5.367 1 90.88 37 GLY B C 1
ATOM 2387 O O . GLY B 1 37 ? -4.637 -0.452 -6.578 1 90.88 37 GLY B O 1
ATOM 2388 N N . ARG B 1 38 ? -3.811 -0.09 -4.488 1 92.25 38 ARG B N 1
ATOM 2389 C CA . ARG B 1 38 ? -2.42 -0.115 -4.926 1 92.25 38 ARG B CA 1
ATOM 2390 C C . ARG B 1 38 ? -2.047 -1.482 -5.488 1 92.25 38 ARG B C 1
ATOM 2392 O O . ARG B 1 38 ? -1.371 -1.574 -6.516 1 92.25 38 ARG B O 1
ATOM 2399 N N . ASP B 1 39 ? -2.488 -2.455 -4.824 1 94.62 39 ASP B N 1
ATOM 2400 C CA . ASP B 1 39 ? -2.217 -3.824 -5.254 1 94.62 39 ASP B CA 1
ATOM 2401 C C . ASP B 1 39 ? -2.777 -4.082 -6.652 1 94.62 39 ASP B C 1
ATOM 2403 O O . ASP B 1 39 ? -2.086 -4.625 -7.512 1 94.62 39 ASP B O 1
ATOM 2407 N N . LYS B 1 40 ? -4.016 -3.645 -6.926 1 93.38 40 LYS B N 1
ATOM 2408 C CA . LYS B 1 40 ? -4.656 -3.875 -8.219 1 93.38 40 LYS B CA 1
ATOM 2409 C C . LYS B 1 40 ? -3.973 -3.07 -9.32 1 93.38 40 LYS B C 1
ATOM 2411 O O . LYS B 1 40 ? -3.812 -3.555 -10.445 1 93.38 40 LYS B O 1
ATOM 2416 N N . PHE B 1 41 ? -3.623 -1.919 -8.969 1 93.69 41 PHE B N 1
ATOM 2417 C CA . PHE B 1 41 ? -2.93 -1.059 -9.922 1 93.69 41 PHE B CA 1
ATOM 2418 C C . PHE B 1 41 ? -1.602 -1.677 -10.344 1 93.69 41 PHE B C 1
ATOM 2420 O O . PHE B 1 41 ? -1.29 -1.74 -11.531 1 93.69 41 PHE B O 1
ATOM 2427 N N . LEU B 1 42 ? -0.861 -2.154 -9.383 1 96.44 42 LEU B N 1
ATOM 2428 C CA . LEU B 1 42 ? 0.426 -2.783 -9.664 1 96.44 42 LEU B CA 1
ATOM 2429 C C . LEU B 1 42 ? 0.24 -4.086 -10.438 1 96.44 42 LEU B C 1
ATOM 2431 O O . LEU B 1 42 ? 1.052 -4.418 -11.305 1 96.44 42 LEU B O 1
ATOM 2435 N N . LYS B 1 43 ? -0.835 -4.734 -10.109 1 96.62 43 LYS B N 1
ATOM 2436 C CA . LYS B 1 43 ? -1.131 -5.988 -10.789 1 96.62 43 LYS B CA 1
ATOM 2437 C C . LYS B 1 43 ? -1.36 -5.762 -12.281 1 96.62 43 LYS B C 1
ATOM 2439 O O . LYS B 1 43 ? -0.838 -6.504 -13.117 1 96.62 43 LYS B O 1
ATOM 2444 N N . ILE B 1 44 ? -2.059 -4.809 -12.594 1 96.38 44 ILE B N 1
ATOM 2445 C CA . ILE B 1 44 ? -2.375 -4.5 -13.984 1 96.38 44 ILE B CA 1
ATOM 2446 C C . ILE B 1 44 ? -1.089 -4.207 -14.75 1 96.38 44 ILE B C 1
ATOM 2448 O O . ILE B 1 44 ? -0.867 -4.754 -15.836 1 96.38 44 ILE B O 1
ATOM 2452 N N . ILE B 1 45 ? -0.255 -3.418 -14.18 1 96.44 45 ILE B N 1
ATOM 2453 C CA . ILE B 1 45 ? 0.986 -3.039 -14.852 1 96.44 45 ILE B CA 1
ATOM 2454 C C . ILE B 1 45 ? 1.907 -4.254 -14.953 1 96.44 45 ILE B C 1
ATOM 2456 O O . ILE B 1 45 ? 2.525 -4.484 -15.992 1 96.44 45 ILE B O 1
ATOM 2460 N N . GLN B 1 46 ? 1.988 -4.965 -13.93 1 97 46 GLN B N 1
ATOM 2461 C CA . GLN B 1 46 ? 2.818 -6.164 -13.898 1 97 46 GLN B CA 1
ATOM 2462 C C . GLN B 1 46 ? 2.451 -7.121 -15.023 1 97 46 GLN B C 1
ATOM 2464 O O . GLN B 1 46 ? 3.32 -7.559 -15.781 1 97 46 GLN B O 1
ATOM 2469 N N . TYR B 1 47 ? 1.192 -7.391 -15.156 1 96.81 47 TYR B N 1
ATOM 2470 C CA . TYR B 1 47 ? 0.784 -8.422 -16.109 1 96.81 47 TYR B CA 1
ATOM 2471 C C . TYR B 1 47 ? 0.729 -7.863 -17.516 1 96.81 47 TYR B C 1
ATOM 2473 O O . TYR B 1 47 ? 0.869 -8.609 -18.484 1 96.81 47 TYR B O 1
ATOM 2481 N N . PHE B 1 48 ? 0.477 -6.578 -17.641 1 96.75 48 PHE B N 1
ATOM 2482 C CA . PHE B 1 48 ? 0.667 -5.961 -18.953 1 96.75 48 PHE B CA 1
ATOM 2483 C C . PHE B 1 48 ? 2.107 -6.129 -19.422 1 96.75 48 PHE B C 1
ATOM 2485 O O . PHE B 1 48 ? 2.352 -6.453 -20.578 1 96.75 48 PHE B O 1
ATOM 2492 N N . GLY B 1 49 ? 3.023 -5.914 -18.547 1 96.19 49 GLY B N 1
ATOM 2493 C CA . GLY B 1 49 ? 4.426 -6.148 -18.859 1 96.19 49 GLY B CA 1
ATOM 2494 C C . GLY B 1 49 ? 4.719 -7.59 -19.234 1 96.19 49 GLY B C 1
ATOM 2495 O O . GLY B 1 49 ? 5.477 -7.852 -20.172 1 96.19 49 GLY B O 1
ATOM 2496 N N . LYS B 1 50 ? 4.098 -8.484 -18.516 1 96.06 50 LYS B N 1
ATOM 2497 C CA . LYS B 1 50 ? 4.309 -9.898 -18.812 1 96.06 50 LYS B CA 1
ATOM 2498 C C . LYS B 1 50 ? 3.76 -10.258 -20.188 1 96.06 50 LYS B C 1
ATOM 2500 O O . LYS B 1 50 ? 4.32 -11.109 -20.891 1 96.06 50 LYS B O 1
ATOM 2505 N N . ILE B 1 51 ? 2.688 -9.664 -20.594 1 96.38 51 ILE B N 1
ATOM 2506 C CA . ILE B 1 51 ? 2.127 -9.891 -21.922 1 96.38 51 ILE B CA 1
ATOM 2507 C C . ILE B 1 51 ? 3.098 -9.391 -22.984 1 96.38 51 ILE B C 1
ATOM 2509 O O . ILE B 1 51 ? 3.342 -10.078 -23.984 1 96.38 51 ILE B O 1
ATOM 2513 N N . ILE B 1 52 ? 3.648 -8.234 -22.766 1 95.06 52 ILE B N 1
ATOM 2514 C CA . ILE B 1 52 ? 4.613 -7.676 -23.703 1 95.06 52 ILE B CA 1
ATOM 2515 C C . ILE B 1 52 ? 5.836 -8.586 -23.797 1 95.06 52 ILE B C 1
ATOM 2517 O O . ILE B 1 52 ? 6.34 -8.852 -24.891 1 95.06 52 ILE B O 1
ATOM 2521 N N . LEU B 1 53 ? 6.301 -9.062 -22.656 1 94.25 53 LEU B N 1
ATOM 2522 C CA . LEU B 1 53 ? 7.434 -9.977 -22.625 1 94.25 53 LEU B CA 1
ATOM 2523 C C . LEU B 1 53 ? 7.125 -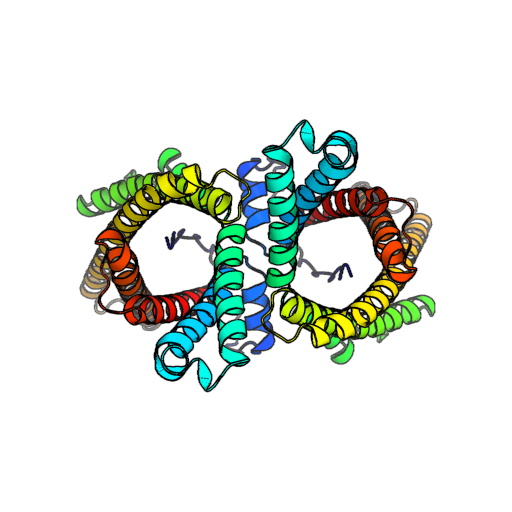11.25 -23.406 1 94.25 53 LEU B C 1
ATOM 2525 O O . LEU B 1 53 ? 7.973 -11.75 -24.156 1 94.25 53 LEU B O 1
ATOM 2529 N N . TRP B 1 54 ? 5.941 -11.727 -23.266 1 93 54 TRP B N 1
ATOM 2530 C CA . TRP B 1 54 ? 5.52 -12.977 -23.891 1 93 54 TRP B CA 1
ATOM 2531 C C . TRP B 1 54 ? 5.344 -12.789 -25.406 1 93 54 TRP B C 1
ATOM 2533 O O . TRP B 1 54 ? 5.812 -13.609 -26.188 1 93 54 TRP B O 1
ATOM 2543 N N . THR B 1 55 ? 4.773 -11.711 -25.875 1 92.06 55 THR B N 1
ATOM 2544 C CA . THR B 1 55 ? 4.352 -11.562 -27.266 1 92.06 55 THR B CA 1
ATOM 2545 C C . THR B 1 55 ? 5.457 -10.93 -28.109 1 92.06 55 THR B C 1
ATOM 2547 O O . THR B 1 55 ? 5.609 -11.25 -29.281 1 92.06 55 THR B O 1
ATOM 2550 N N . HIS B 1 56 ? 6.215 -10.055 -27.531 1 87.12 56 HIS B N 1
ATOM 2551 C CA . HIS B 1 56 ? 7.059 -9.242 -28.406 1 87.12 56 HIS B CA 1
ATOM 2552 C C . HIS B 1 56 ? 8.531 -9.367 -28.031 1 87.12 56 HIS B C 1
ATOM 2554 O O . HIS B 1 56 ? 9.398 -9.469 -28.891 1 87.12 56 HIS B O 1
ATOM 2560 N N . ILE B 1 57 ? 8.844 -9.445 -26.781 1 84.44 57 ILE B N 1
ATOM 2561 C CA . ILE B 1 57 ? 10.219 -9.203 -26.359 1 84.44 57 ILE B CA 1
ATOM 2562 C C . ILE B 1 57 ? 10.891 -10.531 -26.016 1 84.44 57 ILE B C 1
ATOM 2564 O O . ILE B 1 57 ? 12.07 -10.727 -26.297 1 84.44 57 ILE B O 1
ATOM 2568 N N . GLY B 1 58 ? 10.133 -11.391 -25.453 1 78.44 58 GLY B N 1
ATOM 2569 C CA . GLY B 1 58 ? 10.719 -12.633 -24.969 1 78.44 58 GLY B CA 1
ATOM 2570 C C . GLY B 1 58 ? 11.375 -13.445 -26.078 1 78.44 58 GLY B C 1
ATOM 2571 O O . GLY B 1 58 ? 12.453 -14 -25.891 1 78.44 58 GLY B O 1
ATOM 2572 N N . LYS B 1 59 ? 10.789 -13.352 -27.234 1 81.81 59 LYS B N 1
ATOM 2573 C CA . LYS B 1 59 ? 11.328 -14.117 -28.359 1 81.81 59 LYS B CA 1
ATOM 2574 C C . LYS B 1 59 ? 12.398 -13.328 -29.109 1 81.81 59 LYS B C 1
ATOM 2576 O O . LYS B 1 59 ? 13.188 -13.906 -29.859 1 81.81 59 LYS B O 1
ATOM 2581 N N . ASN B 1 60 ? 12.477 -12.055 -28.844 1 87.44 60 ASN B N 1
ATOM 2582 C CA . ASN B 1 60 ? 13.422 -11.172 -29.516 1 87.44 60 ASN B CA 1
ATOM 2583 C C . ASN B 1 60 ? 14.266 -10.383 -28.531 1 87.44 60 ASN B C 1
ATOM 2585 O O . ASN B 1 60 ? 14.445 -9.172 -28.688 1 87.44 60 ASN B O 1
ATOM 2589 N N . LYS B 1 61 ? 14.727 -11.039 -27.562 1 85.81 61 LYS B N 1
ATOM 2590 C CA . LYS B 1 61 ? 15.477 -10.406 -26.484 1 85.81 61 LYS B CA 1
ATOM 2591 C C . LYS B 1 61 ? 16.672 -9.617 -27.031 1 85.81 61 LYS B C 1
ATOM 2593 O O . LYS B 1 61 ? 16.984 -8.531 -26.531 1 85.81 61 LYS B O 1
ATOM 2598 N N . SER B 1 62 ? 17.344 -10.109 -28.031 1 89.44 62 SER B N 1
ATOM 2599 C CA . SER B 1 62 ? 18.531 -9.492 -28.609 1 89.44 62 SER B CA 1
ATOM 2600 C C . SER B 1 62 ? 18.203 -8.172 -29.281 1 89.44 62 SER B C 1
ATOM 2602 O O . SER B 1 62 ? 19.047 -7.277 -29.359 1 89.44 62 SER B O 1
ATOM 2604 N N . LYS B 1 63 ? 16.969 -8.023 -29.766 1 90.38 63 LYS B N 1
ATOM 2605 C CA . LYS B 1 63 ? 16.562 -6.809 -30.453 1 90.38 63 LYS B CA 1
ATOM 2606 C C . LYS B 1 63 ? 16.281 -5.68 -29.469 1 90.38 63 LYS B C 1
ATOM 2608 O O . LYS B 1 63 ? 16.312 -4.504 -29.844 1 90.38 63 LYS B O 1
ATOM 2613 N N . TYR B 1 64 ? 15.984 -6.078 -28.266 1 91.75 64 TYR B N 1
ATOM 2614 C CA . TYR B 1 64 ? 15.656 -5.094 -27.25 1 91.75 64 TYR B CA 1
ATOM 2615 C C . TYR B 1 64 ? 16.484 -5.316 -25.984 1 91.75 64 TYR B C 1
ATOM 2617 O O . TYR B 1 64 ? 15.945 -5.594 -24.922 1 91.75 64 TYR B O 1
ATOM 2625 N N . PRO B 1 65 ? 17.734 -5.059 -26.078 1 90.94 65 PRO B N 1
ATOM 2626 C CA . PRO B 1 65 ? 18.641 -5.387 -24.984 1 90.94 65 PRO B CA 1
ATOM 2627 C C . PRO B 1 65 ? 18.422 -4.508 -23.75 1 90.94 65 PRO B C 1
ATOM 2629 O O . PRO B 1 65 ? 18.719 -4.922 -22.625 1 90.94 65 PRO B O 1
ATOM 2632 N N . LYS B 1 66 ? 17.953 -3.355 -23.922 1 91.31 66 LYS B N 1
ATOM 2633 C CA . LYS B 1 66 ? 17.719 -2.465 -22.797 1 91.31 66 LYS B CA 1
ATOM 2634 C C . LYS B 1 66 ? 16.312 -2.668 -22.219 1 91.31 66 LYS B C 1
ATOM 2636 O O . LYS B 1 66 ? 16.141 -2.707 -21 1 91.31 66 LYS B O 1
ATOM 2641 N N . LEU B 1 67 ? 15.398 -2.906 -23.047 1 91.81 67 LEU B N 1
ATOM 2642 C CA . LEU B 1 67 ? 14 -2.982 -22.641 1 91.81 67 LEU B CA 1
ATOM 2643 C C . LEU B 1 67 ? 13.711 -4.297 -21.922 1 91.81 67 LEU B C 1
ATOM 2645 O O . LEU B 1 67 ? 12.914 -4.332 -20.984 1 91.81 67 LEU B O 1
ATOM 2649 N N . TYR B 1 68 ? 14.344 -5.359 -22.344 1 94.44 68 TYR B N 1
ATOM 2650 C CA . TYR B 1 68 ? 14.07 -6.68 -21.781 1 94.44 68 TYR B CA 1
ATOM 2651 C C . TYR B 1 68 ? 14.383 -6.723 -20.297 1 94.44 68 TYR B C 1
ATOM 2653 O O . TYR B 1 68 ? 13.5 -7.02 -19.484 1 94.44 68 TYR B O 1
ATOM 2661 N N . PRO B 1 69 ? 15.562 -6.34 -19.922 1 94.06 69 PRO B N 1
ATOM 2662 C CA . PRO B 1 69 ? 15.852 -6.379 -18.484 1 94.06 69 PRO B CA 1
ATOM 2663 C C . PRO B 1 69 ? 15 -5.398 -17.672 1 94.06 69 PRO B C 1
ATOM 2665 O O . PRO B 1 69 ? 14.68 -5.66 -16.516 1 94.06 69 PRO B O 1
ATOM 2668 N N . ARG B 1 70 ? 14.602 -4.289 -18.234 1 95.44 70 ARG B N 1
ATOM 2669 C CA . ARG B 1 70 ? 13.766 -3.305 -17.562 1 95.44 70 ARG B CA 1
ATOM 2670 C C . ARG B 1 70 ? 12.375 -3.861 -17.297 1 95.44 70 ARG B C 1
ATOM 2672 O O . ARG B 1 70 ? 11.805 -3.646 -16.219 1 95.44 70 ARG B O 1
ATOM 2679 N N . LEU B 1 71 ? 11.898 -4.578 -18.25 1 95.44 71 LEU B N 1
ATOM 2680 C CA . LEU B 1 71 ? 10.57 -5.172 -18.094 1 95.44 71 LEU B CA 1
ATOM 2681 C C . LEU B 1 71 ? 10.602 -6.312 -17.078 1 95.44 71 LEU B C 1
ATOM 2683 O O . LEU B 1 71 ? 9.656 -6.484 -16.312 1 95.44 71 LEU B O 1
ATOM 2687 N N . ILE B 1 72 ? 11.672 -7.031 -17.094 1 95.62 72 ILE B N 1
ATOM 2688 C CA . ILE B 1 72 ? 11.828 -8.117 -16.125 1 95.62 72 ILE B CA 1
ATOM 2689 C C . ILE B 1 72 ? 11.906 -7.539 -14.719 1 95.62 72 ILE B C 1
ATOM 2691 O O . ILE B 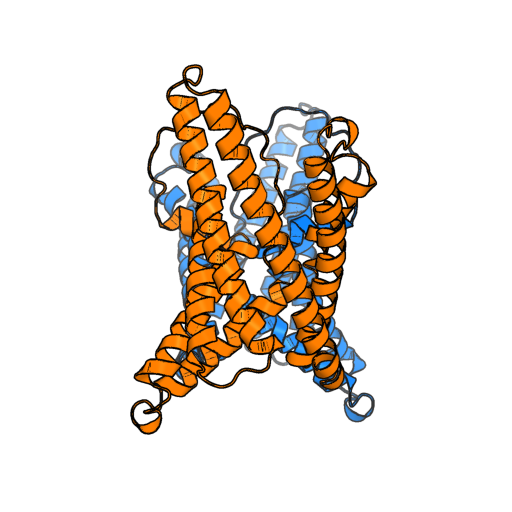1 72 ? 11.25 -8.039 -13.805 1 95.62 72 ILE B O 1
ATOM 2695 N N . ALA B 1 73 ? 12.617 -6.492 -14.594 1 95.88 73 ALA B N 1
ATOM 2696 C CA . ALA B 1 73 ? 12.742 -5.832 -13.297 1 95.88 73 ALA B CA 1
ATOM 2697 C C . ALA B 1 73 ? 11.391 -5.297 -12.828 1 95.88 73 ALA B C 1
ATOM 2699 O O . ALA B 1 73 ? 11.023 -5.449 -11.656 1 95.88 73 ALA B O 1
ATOM 2700 N N . MET B 1 74 ? 10.688 -4.73 -13.711 1 97.06 74 MET B N 1
ATOM 2701 C CA . MET B 1 74 ? 9.383 -4.168 -13.375 1 97.06 74 MET B CA 1
ATOM 2702 C C . MET B 1 74 ? 8.43 -5.254 -12.891 1 97.06 74 MET B C 1
ATOM 2704 O O . MET B 1 74 ? 7.816 -5.121 -11.828 1 97.06 74 MET B O 1
ATOM 2708 N N . THR B 1 75 ? 8.328 -6.336 -13.664 1 96.62 75 THR B N 1
ATOM 2709 C CA . THR B 1 75 ? 7.383 -7.398 -13.328 1 96.62 75 THR B CA 1
ATOM 2710 C C . THR B 1 75 ? 7.777 -8.078 -12.016 1 96.62 75 THR B C 1
ATOM 2712 O O . THR B 1 75 ? 6.918 -8.375 -11.188 1 96.62 75 THR B O 1
ATOM 2715 N N . SER B 1 76 ? 9.023 -8.164 -11.797 1 95.62 76 SER B N 1
ATOM 2716 C CA . SER B 1 76 ? 9.5 -8.828 -10.586 1 95.62 76 SER B CA 1
ATOM 2717 C C . SER B 1 76 ? 9.312 -7.938 -9.367 1 95.62 76 SER B C 1
ATOM 2719 O O . SER B 1 76 ? 8.812 -8.391 -8.336 1 95.62 76 SER B O 1
ATOM 2721 N N . GLN B 1 77 ? 9.68 -6.688 -9.5 1 96.62 77 GLN B N 1
ATOM 2722 C CA . GLN B 1 77 ? 9.578 -5.762 -8.375 1 96.62 77 GLN B CA 1
ATOM 2723 C C . GLN B 1 77 ? 8.125 -5.527 -7.988 1 96.62 77 GLN B C 1
ATOM 2725 O O . GLN B 1 77 ? 7.797 -5.461 -6.801 1 96.62 77 GLN B O 1
ATOM 2730 N N . PHE B 1 78 ? 7.301 -5.406 -8.953 1 97.62 78 PHE B N 1
ATOM 2731 C CA . PHE B 1 78 ? 5.891 -5.176 -8.656 1 97.62 78 PHE B CA 1
ATOM 2732 C C . PHE B 1 78 ? 5.25 -6.422 -8.055 1 97.62 78 PHE B C 1
ATOM 2734 O O . PHE B 1 78 ? 4.402 -6.328 -7.168 1 97.62 78 PHE B O 1
ATOM 2741 N N . SER B 1 79 ? 5.633 -7.586 -8.531 1 96.56 79 SER B N 1
ATOM 2742 C CA . SER B 1 79 ? 5.164 -8.836 -7.949 1 96.56 79 SER B CA 1
ATOM 2743 C C . SER B 1 79 ? 5.57 -8.945 -6.48 1 96.56 79 SER B C 1
ATOM 2745 O O . SER B 1 79 ? 4.742 -9.266 -5.625 1 96.56 79 SER B O 1
ATOM 2747 N N . ASN B 1 80 ? 6.789 -8.625 -6.203 1 95.94 80 ASN B N 1
ATOM 2748 C CA . ASN B 1 80 ? 7.289 -8.672 -4.832 1 95.94 80 ASN B CA 1
ATOM 2749 C C . ASN B 1 80 ? 6.578 -7.656 -3.943 1 95.94 80 ASN B C 1
ATOM 2751 O O . ASN B 1 80 ? 6.199 -7.969 -2.814 1 95.94 80 ASN B O 1
ATOM 2755 N N . THR B 1 81 ? 6.457 -6.473 -4.453 1 97.12 81 THR B N 1
ATOM 2756 C CA . THR B 1 81 ? 5.789 -5.418 -3.701 1 97.12 81 THR B CA 1
ATOM 2757 C C . THR B 1 81 ? 4.363 -5.824 -3.348 1 97.12 81 THR B C 1
ATOM 2759 O O . THR B 1 81 ? 3.924 -5.648 -2.209 1 97.12 81 THR B O 1
ATOM 2762 N N . ARG B 1 82 ? 3.684 -6.367 -4.316 1 96.19 82 ARG B N 1
ATOM 2763 C CA . ARG B 1 82 ? 2.314 -6.812 -4.074 1 96.19 82 ARG B CA 1
ATOM 2764 C C . ARG B 1 82 ? 2.264 -7.848 -2.959 1 96.19 82 ARG B C 1
ATOM 2766 O O . ARG B 1 82 ? 1.397 -7.781 -2.084 1 96.19 82 ARG B O 1
ATOM 2773 N N . LYS B 1 83 ? 3.133 -8.703 -2.943 1 95.94 83 LYS B N 1
ATOM 2774 C CA . LYS B 1 83 ? 3.168 -9.734 -1.913 1 95.94 83 LYS B CA 1
ATOM 2775 C C . LYS B 1 83 ? 3.463 -9.133 -0.542 1 95.94 83 LYS B C 1
ATOM 2777 O O . LYS B 1 83 ? 2.871 -9.539 0.46 1 95.94 83 LYS B O 1
ATOM 2782 N N . ILE B 1 84 ? 4.281 -8.18 -0.532 1 96.31 84 ILE B N 1
ATOM 2783 C CA . ILE B 1 84 ? 4.688 -7.59 0.739 1 96.31 84 ILE B CA 1
ATOM 2784 C C . ILE B 1 84 ? 3.549 -6.746 1.309 1 96.31 84 ILE B C 1
ATOM 2786 O O . ILE B 1 84 ? 3.295 -6.77 2.516 1 96.31 84 ILE B O 1
ATOM 2790 N N . ILE B 1 85 ? 2.855 -6.023 0.462 1 95 85 ILE B N 1
ATOM 2791 C CA . ILE B 1 85 ? 1.812 -5.156 0.998 1 95 85 ILE B CA 1
ATOM 2792 C C . ILE B 1 85 ? 0.597 -5.992 1.392 1 95 85 ILE B C 1
ATOM 2794 O O . ILE B 1 85 ? -0.345 -5.48 2.002 1 95 85 ILE B O 1
ATOM 2798 N N . ARG B 1 86 ? 0.686 -7.242 1.078 1 94.38 86 ARG B N 1
ATOM 2799 C CA . ARG B 1 86 ? -0.396 -8.141 1.47 1 94.38 86 ARG B CA 1
ATOM 2800 C C . ARG B 1 86 ? -0.021 -8.938 2.713 1 94.38 86 ARG B C 1
ATOM 2802 O O . ARG B 1 86 ? -0.807 -9.766 3.189 1 94.38 86 ARG B O 1
ATOM 2809 N N . LEU B 1 87 ? 1.14 -8.688 3.252 1 94.88 87 LEU B N 1
ATOM 2810 C CA . LEU B 1 87 ? 1.503 -9.352 4.504 1 94.88 87 LEU B CA 1
ATOM 2811 C C . LEU B 1 87 ? 0.476 -9.055 5.59 1 94.88 87 LEU B C 1
ATOM 2813 O O . LEU B 1 87 ? 0.024 -7.914 5.73 1 94.88 87 LEU B O 1
ATOM 2817 N N . ALA B 1 88 ? 0.101 -10.062 6.348 1 92.44 88 ALA B N 1
ATOM 2818 C CA . ALA B 1 88 ? -0.869 -10.008 7.438 1 92.44 88 ALA B CA 1
ATOM 2819 C C . ALA B 1 88 ? -2.275 -9.75 6.906 1 92.44 88 ALA B C 1
ATOM 2821 O O . ALA B 1 88 ? -3.133 -9.227 7.625 1 92.44 88 ALA B O 1
ATOM 2822 N N . HIS B 1 89 ? -2.502 -10.008 5.719 1 91.81 89 HIS B N 1
ATOM 2823 C CA . HIS B 1 89 ? -3.811 -9.844 5.094 1 91.81 89 HIS B CA 1
ATOM 2824 C C . HIS B 1 89 ? -4.84 -10.781 5.719 1 91.81 89 HIS B C 1
ATOM 2826 O O . HIS B 1 89 ? -6.047 -10.594 5.535 1 91.81 89 HIS B O 1
ATOM 2832 N N . PHE B 1 90 ? -4.434 -11.719 6.535 1 93.19 90 PHE B N 1
ATOM 2833 C CA . PHE B 1 90 ? -5.34 -12.68 7.152 1 93.19 90 PHE B CA 1
ATOM 2834 C C . PHE B 1 90 ? -6.27 -11.984 8.141 1 93.19 90 PHE B C 1
ATOM 2836 O O . PHE B 1 90 ? -7.27 -12.562 8.57 1 93.19 90 PHE B O 1
ATOM 2843 N N . LEU B 1 91 ? -6.004 -10.75 8.43 1 90.5 91 LEU B N 1
ATOM 2844 C CA . LEU B 1 91 ? -6.84 -9.984 9.352 1 90.5 91 LEU B CA 1
ATOM 2845 C C . LEU B 1 91 ? -8.219 -9.734 8.75 1 90.5 91 LEU B C 1
ATOM 2847 O O . LEU B 1 91 ? -9.203 -9.617 9.484 1 90.5 91 LEU B O 1
ATOM 2851 N N . GLU B 1 92 ? -8.273 -9.688 7.484 1 87.25 92 GLU B N 1
ATOM 2852 C CA . GLU B 1 92 ? -9.555 -9.414 6.832 1 87.25 92 GLU B CA 1
ATOM 2853 C C . GLU B 1 92 ? -10.492 -10.617 6.926 1 87.25 92 GLU B C 1
ATOM 2855 O O . GLU B 1 92 ? -11.586 -10.516 7.484 1 87.25 92 GLU B O 1
ATOM 2860 N N . PRO B 1 93 ? -10.023 -11.734 6.438 1 90.5 93 PRO B N 1
ATOM 2861 C CA . PRO B 1 93 ? -10.898 -12.891 6.609 1 90.5 93 PRO B CA 1
ATOM 2862 C C . PRO B 1 93 ? -11.102 -13.266 8.07 1 90.5 93 PRO B C 1
ATOM 2864 O O . PRO B 1 93 ? -12.102 -13.906 8.414 1 90.5 93 PRO B O 1
ATOM 2867 N N . TYR B 1 94 ? -10.219 -12.875 8.883 1 91.25 94 TYR B N 1
ATOM 2868 C CA . TYR B 1 94 ? -10.43 -13.102 10.312 1 91.25 94 TYR B CA 1
ATOM 2869 C C . TYR B 1 94 ? -11.625 -12.305 10.82 1 91.25 94 TYR B C 1
ATOM 2871 O O . TYR B 1 94 ? -12.391 -12.797 11.648 1 91.25 94 TYR B O 1
ATOM 2879 N N . SER B 1 95 ? -11.719 -11.117 10.406 1 86.75 95 SER B N 1
ATOM 2880 C CA . SER B 1 95 ? -12.883 -10.32 10.773 1 86.75 95 SER B CA 1
ATOM 2881 C C . SER B 1 95 ? -14.18 -10.961 10.281 1 86.75 95 SER B C 1
ATOM 2883 O O . SER B 1 95 ? -15.18 -10.969 10.992 1 86.75 95 SER B O 1
ATOM 2885 N N . ASP B 1 96 ? -14.117 -11.484 9.117 1 86.75 96 ASP B N 1
ATOM 2886 C CA . ASP B 1 96 ? -15.273 -12.203 8.586 1 86.75 96 ASP B CA 1
ATOM 2887 C C . ASP B 1 96 ? -15.602 -13.422 9.445 1 86.75 96 ASP B C 1
ATOM 2889 O O . ASP B 1 96 ? -16.766 -13.688 9.734 1 86.75 96 ASP B O 1
ATOM 2893 N N . LEU B 1 97 ? -14.609 -14.133 9.781 1 90 97 LEU B N 1
ATOM 2894 C CA . LEU B 1 97 ? -14.797 -15.312 10.609 1 90 97 LEU B CA 1
ATOM 2895 C C . LEU B 1 97 ? -15.414 -14.945 11.953 1 90 97 LEU B C 1
ATOM 2897 O O . LEU B 1 97 ? -16.297 -15.648 12.453 1 90 97 LEU B O 1
ATOM 2901 N N . ASN B 1 98 ? -14.953 -13.867 12.484 1 89.06 98 ASN B N 1
ATOM 2902 C CA . ASN B 1 98 ? -15.484 -13.391 13.75 1 89.06 98 ASN B CA 1
ATOM 2903 C C . ASN B 1 98 ? -16.969 -13.078 13.656 1 89.06 98 ASN B C 1
ATOM 2905 O O . ASN B 1 98 ? -17.719 -13.32 14.602 1 89.06 98 ASN B O 1
ATOM 2909 N N . ASP B 1 99 ? -17.391 -12.602 12.57 1 84.88 99 ASP B N 1
ATOM 2910 C CA . ASP B 1 99 ? -18.812 -12.328 12.359 1 84.88 99 ASP B CA 1
ATOM 2911 C C . ASP B 1 99 ? -19.625 -13.617 12.352 1 84.88 99 ASP B C 1
ATOM 2913 O O . ASP B 1 99 ? -20.766 -13.641 12.844 1 84.88 99 ASP B O 1
ATOM 2917 N N . TYR B 1 100 ? -19.094 -14.641 11.805 1 84.88 100 TYR B N 1
ATOM 2918 C CA . TYR B 1 100 ? -19.781 -15.922 11.781 1 84.88 100 TYR B CA 1
ATOM 2919 C C . TYR B 1 100 ? -19.875 -16.516 13.188 1 84.88 100 TYR B C 1
ATOM 2921 O O . TYR B 1 100 ? -20.906 -17.078 13.562 1 84.88 100 TYR B O 1
ATOM 2929 N N . VAL B 1 101 ? -18.812 -16.297 13.953 1 87.06 101 VAL B N 1
ATOM 2930 C CA . VAL B 1 101 ? -18.703 -16.938 15.258 1 87.06 101 VAL B CA 1
ATOM 2931 C C . VAL B 1 101 ? -19.516 -16.156 16.281 1 87.06 101 VAL B C 1
ATOM 2933 O O . VAL B 1 101 ? -20.156 -16.75 17.156 1 87.06 101 VAL B O 1
ATOM 2936 N N . THR B 1 102 ? -19.594 -14.828 16.141 1 84.62 102 THR B N 1
ATOM 2937 C CA . THR B 1 102 ? -20.312 -14 17.109 1 84.62 102 THR B CA 1
ATOM 2938 C C . THR B 1 102 ? -21.797 -13.961 16.781 1 84.62 102 THR B C 1
ATOM 2940 O O . THR B 1 102 ? -22.609 -13.484 17.594 1 84.62 102 THR B O 1
ATOM 2943 N N . GLY B 1 103 ? -22.25 -14.469 15.609 1 74.88 103 GLY B N 1
ATOM 2944 C CA . GLY B 1 103 ? -23.656 -14.484 15.242 1 74.88 103 GLY B CA 1
ATOM 2945 C C . GLY B 1 103 ? -24.109 -13.203 14.57 1 74.88 103 GLY B C 1
ATOM 2946 O O . GLY B 1 103 ? -25.312 -12.977 14.414 1 74.88 103 GLY B O 1
ATOM 2947 N N . ALA B 1 104 ? -23.172 -12.406 14.336 1 69.94 104 ALA B N 1
ATOM 2948 C CA . ALA B 1 104 ? -23.547 -11.172 13.648 1 69.94 104 ALA B CA 1
ATOM 2949 C C . ALA B 1 104 ? -24.219 -11.477 12.305 1 69.94 104 ALA B C 1
ATOM 2951 O O . ALA B 1 104 ? -25.062 -10.711 11.844 1 69.94 104 ALA B O 1
ATOM 2952 N N . ARG B 1 105 ? -23.859 -12.523 11.68 1 68.12 105 ARG B N 1
ATOM 2953 C CA . ARG B 1 105 ? -24.516 -12.977 10.453 1 68.12 105 ARG B CA 1
ATOM 2954 C C . ARG B 1 105 ? -25.656 -13.938 10.766 1 68.12 105 ARG B C 1
ATOM 2956 O O . ARG B 1 105 ? -25.422 -15.016 11.328 1 68.12 105 ARG B O 1
ATOM 2963 N N . ASN B 1 106 ? -26.688 -13.492 11.492 1 61.94 106 ASN B N 1
ATOM 2964 C CA . ASN B 1 106 ? -27.781 -14.227 12.125 1 61.94 106 ASN B CA 1
ATOM 2965 C C . ASN B 1 106 ? -28.281 -15.359 11.234 1 61.94 106 ASN B C 1
ATOM 2967 O O . ASN B 1 106 ? -28.906 -15.117 10.203 1 61.94 106 ASN B O 1
ATOM 2971 N N . PRO B 1 107 ? -27.938 -16.562 11.531 1 61.25 107 PRO B N 1
ATOM 2972 C CA . PRO B 1 107 ? -28.453 -17.75 10.844 1 61.25 107 PRO B CA 1
ATOM 2973 C C . PRO B 1 107 ? -29.969 -17.922 11.023 1 61.25 107 PRO B C 1
ATOM 2975 O O . PRO B 1 107 ? -30.609 -18.625 10.234 1 61.25 107 PRO B O 1
ATOM 2978 N N . SER B 1 108 ? -30.422 -17.312 12.016 1 60.44 108 SER B N 1
ATOM 2979 C CA . SER B 1 108 ? -31.812 -17.609 12.344 1 60.44 108 SER B CA 1
ATOM 2980 C C . SER B 1 108 ? -32.75 -17.141 11.242 1 60.44 108 SER B C 1
ATOM 2982 O O . SER B 1 108 ? -33.875 -17.656 11.102 1 60.44 108 SER B O 1
ATOM 2984 N N . SER B 1 109 ? -32.281 -16.203 10.461 1 60.19 109 SER B N 1
ATOM 2985 C CA . SER B 1 109 ? -33.156 -15.711 9.398 1 60.19 109 SER B CA 1
ATOM 2986 C C . SER B 1 109 ? -33.062 -16.594 8.156 1 60.19 109 SER B C 1
ATOM 2988 O O . SER B 1 109 ? -33.812 -16.406 7.195 1 60.19 109 SER B O 1
ATOM 2990 N N . ILE B 1 110 ? -32.156 -17.531 8.344 1 63.88 110 ILE B N 1
ATOM 2991 C CA . ILE B 1 110 ? -31.922 -18.391 7.199 1 63.88 110 ILE B CA 1
ATOM 2992 C C . ILE B 1 110 ? -32.875 -19.578 7.262 1 63.88 110 ILE B C 1
ATOM 2994 O O . ILE B 1 110 ? -32.75 -20.453 8.125 1 63.88 110 ILE B O 1
ATOM 2998 N N . VAL B 1 111 ? -33.906 -19.484 6.508 1 64.94 111 VAL B N 1
ATOM 2999 C CA . VAL B 1 111 ? -34.969 -20.484 6.551 1 64.94 111 VAL B CA 1
ATOM 3000 C C . VAL B 1 111 ? -34.75 -21.516 5.445 1 64.94 111 VAL B C 1
ATOM 3002 O O . VAL B 1 111 ? -34.938 -22.719 5.656 1 64.94 111 VAL B O 1
ATOM 3005 N N . ARG B 1 112 ? -34.188 -21.172 4.363 1 73.56 112 ARG B N 1
ATOM 3006 C CA . ARG B 1 112 ? -34.094 -22.094 3.23 1 73.56 112 ARG B CA 1
ATOM 3007 C C . ARG B 1 112 ? -32.781 -22.891 3.295 1 73.56 112 ARG B C 1
ATOM 3009 O O . ARG B 1 112 ? -31.719 -22.344 3.596 1 73.56 112 ARG B O 1
ATOM 3016 N N . PRO B 1 113 ? -32.969 -24.188 3.043 1 77.44 113 PRO B N 1
ATOM 3017 C CA . PRO B 1 113 ? -31.812 -25.078 3.127 1 77.44 113 PRO B CA 1
ATOM 3018 C C . PRO B 1 113 ? -30.625 -24.578 2.309 1 77.44 113 PRO B C 1
ATOM 3020 O O . PRO B 1 113 ? -29.469 -24.672 2.75 1 77.44 113 PRO B O 1
ATOM 3023 N N . TYR B 1 114 ? -30.875 -24.109 1.25 1 77.62 114 TYR B N 1
ATOM 3024 C CA . TYR B 1 114 ? -29.781 -23.641 0.392 1 77.62 114 TYR B CA 1
ATOM 3025 C C . TYR B 1 114 ? -29.094 -22.422 0.997 1 77.62 114 TYR B C 1
ATOM 3027 O O . TYR B 1 114 ? -27.875 -22.281 0.896 1 77.62 114 TYR B O 1
ATOM 3035 N N . GLU B 1 115 ? -29.859 -21.641 1.657 1 81.19 115 GLU B N 1
ATOM 3036 C CA . GLU B 1 115 ? -29.281 -20.484 2.336 1 81.19 115 GLU B CA 1
ATOM 3037 C C . GLU B 1 115 ? -28.375 -20.906 3.488 1 81.19 115 GLU B C 1
ATOM 3039 O O . GLU B 1 115 ? -27.359 -20.266 3.764 1 81.19 115 GLU B O 1
ATOM 3044 N N . LYS B 1 116 ? -28.781 -21.953 4.047 1 82.88 116 LYS B N 1
ATOM 3045 C CA . LYS B 1 116 ? -27.953 -22.516 5.102 1 82.88 116 LYS B CA 1
ATOM 3046 C C . LYS B 1 116 ? -26.625 -23.031 4.539 1 82.88 116 LYS B C 1
ATOM 3048 O O . LYS B 1 116 ? -25.562 -22.844 5.141 1 82.88 116 LYS B O 1
ATOM 3053 N N . PHE B 1 117 ? -26.75 -23.656 3.426 1 84.56 117 PHE B N 1
ATOM 3054 C CA . PHE B 1 117 ? -25.547 -24.188 2.768 1 84.56 117 PHE B CA 1
ATOM 3055 C C . PHE B 1 117 ? -24.578 -23.062 2.439 1 84.56 117 PHE B C 1
ATOM 3057 O O . PHE B 1 117 ? -23.375 -23.172 2.691 1 84.56 117 PHE B O 1
ATOM 3064 N N . VAL B 1 118 ? -25.078 -22.016 1.969 1 84.06 118 VAL B N 1
ATOM 3065 C CA . VAL B 1 118 ? -24.25 -20.875 1.599 1 84.06 118 VAL B CA 1
ATOM 3066 C C . VAL B 1 118 ? -23.609 -20.266 2.85 1 84.06 118 VAL B C 1
ATOM 3068 O O . VAL B 1 118 ? -22.453 -19.844 2.818 1 84.06 118 VAL B O 1
ATOM 3071 N N . TYR B 1 119 ? -24.391 -20.344 3.844 1 86.12 119 TYR B N 1
ATOM 3072 C CA . TYR B 1 119 ? -23.906 -19.828 5.117 1 86.12 119 TYR B CA 1
ATOM 3073 C C . TYR B 1 119 ? -22.703 -20.641 5.598 1 86.12 119 TYR B C 1
ATOM 3075 O O . TYR B 1 119 ? -21.656 -20.062 5.93 1 86.12 119 TYR B O 1
ATOM 3083 N N . TYR B 1 120 ? -22.812 -21.891 5.547 1 88.81 120 TYR B N 1
ATOM 3084 C CA . TYR B 1 120 ? -21.719 -22.734 6.012 1 88.81 120 TYR B CA 1
ATOM 3085 C C . TYR B 1 120 ? -20.531 -22.688 5.055 1 88.81 120 TYR B C 1
ATOM 3087 O O . TYR B 1 120 ? -19.375 -22.781 5.48 1 88.81 120 TYR B O 1
ATOM 3095 N N . LEU B 1 121 ? -20.828 -22.609 3.844 1 91 121 LEU B N 1
ATOM 3096 C CA . LEU B 1 121 ? -19.766 -22.453 2.857 1 91 121 LEU B CA 1
ATOM 3097 C C . LEU B 1 121 ? -18.969 -21.188 3.121 1 91 121 LEU B C 1
ATOM 3099 O O . LEU B 1 121 ? -17.75 -21.188 2.99 1 91 121 LEU B O 1
ATOM 3103 N N . GLY B 1 122 ? -19.656 -20.156 3.502 1 90.75 122 GLY B N 1
ATOM 3104 C CA . GLY B 1 122 ? -18.984 -18.922 3.852 1 90.75 122 GLY B CA 1
ATOM 3105 C C . GLY B 1 122 ? -18.109 -19.031 5.078 1 90.75 122 GLY B C 1
ATOM 3106 O O . GLY B 1 122 ? -17.016 -18.469 5.117 1 90.75 122 GLY B O 1
ATOM 3107 N N . PHE B 1 123 ? -18.625 -19.781 5.984 1 92.19 123 PHE B N 1
ATOM 3108 C CA . PHE B 1 123 ? -17.859 -20.047 7.203 1 92.19 123 PHE B CA 1
ATOM 3109 C C . PHE B 1 123 ? -16.578 -20.797 6.887 1 92.19 123 PHE B C 1
ATOM 3111 O O . PHE B 1 123 ? -15.492 -20.391 7.312 1 92.19 123 PHE B O 1
ATOM 3118 N N . ILE B 1 124 ? -16.672 -21.781 6.117 1 95.06 124 ILE B N 1
ATOM 3119 C CA . ILE B 1 124 ? -15.508 -22.594 5.73 1 95.06 124 ILE B CA 1
ATOM 3120 C C . ILE B 1 124 ? -14.555 -21.734 4.883 1 95.06 124 ILE B C 1
ATOM 3122 O O . ILE B 1 124 ? -13.336 -21.812 5.055 1 95.06 124 ILE B O 1
ATOM 3126 N N . ASN B 1 125 ? -15.086 -21.016 4.02 1 95.44 125 ASN B N 1
ATOM 3127 C CA . ASN B 1 125 ? -14.289 -20.141 3.158 1 95.44 125 ASN B CA 1
ATOM 3128 C C . ASN B 1 125 ? -13.461 -19.156 3.973 1 95.44 125 ASN B C 1
ATOM 3130 O O . ASN B 1 125 ? -12.32 -18.859 3.625 1 95.44 125 ASN B O 1
ATOM 3134 N N . SER B 1 126 ? -14.047 -18.688 5.051 1 95.12 126 SER B N 1
ATOM 3135 C CA . SER B 1 126 ? -13.32 -17.75 5.902 1 95.12 126 SER B CA 1
ATOM 3136 C C . SER B 1 126 ? -12.125 -18.406 6.57 1 95.12 126 SER B C 1
ATOM 3138 O O . SER B 1 126 ? -11.047 -17.828 6.652 1 95.12 126 SER B O 1
ATOM 3140 N N . ILE B 1 127 ? -12.258 -19.594 6.949 1 96.75 127 ILE B N 1
ATOM 3141 C CA . ILE B 1 127 ? -11.188 -20.344 7.59 1 96.75 127 ILE B CA 1
ATOM 3142 C C . ILE B 1 127 ? -10.086 -20.641 6.574 1 96.75 127 ILE B C 1
ATOM 3144 O O . ILE B 1 127 ? -8.906 -20.406 6.84 1 96.75 127 ILE B O 1
ATOM 3148 N N . THR B 1 128 ? -10.5 -21.094 5.445 1 97.62 128 THR B N 1
ATOM 3149 C CA . THR B 1 128 ? -9.531 -21.438 4.41 1 97.62 128 THR B CA 1
ATOM 3150 C C . THR B 1 128 ? -8.797 -20.203 3.914 1 97.62 128 THR B C 1
ATOM 3152 O O . THR B 1 128 ?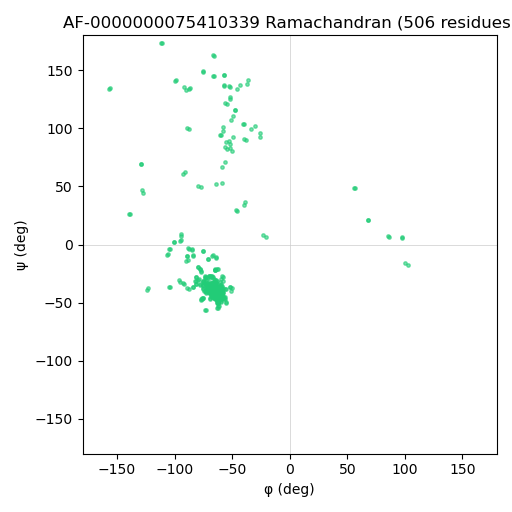 -7.621 -20.266 3.559 1 97.62 128 THR B O 1
ATOM 3155 N N . SER B 1 129 ? -9.453 -19.141 3.924 1 97.06 129 SER B N 1
ATOM 3156 C CA . SER B 1 129 ? -8.836 -17.891 3.494 1 97.06 129 SER B CA 1
ATOM 3157 C C . SER B 1 129 ? -7.754 -17.453 4.473 1 97.06 129 SER B C 1
ATOM 3159 O O . SER B 1 129 ? -6.703 -16.953 4.062 1 97.06 129 SER B O 1
ATOM 3161 N N . ILE B 1 130 ? -8.031 -17.609 5.719 1 97.25 130 ILE B N 1
ATOM 3162 C CA . ILE B 1 130 ? -7.035 -17.266 6.734 1 97.25 130 ILE B CA 1
ATOM 3163 C C . ILE B 1 130 ? -5.797 -18.141 6.555 1 97.25 130 ILE B C 1
ATOM 3165 O O . ILE B 1 130 ? -4.668 -17.641 6.578 1 97.25 130 ILE B O 1
ATOM 3169 N N . LEU B 1 131 ? -6.031 -19.391 6.344 1 97.88 131 LEU B N 1
ATOM 3170 C CA . LEU B 1 131 ? -4.926 -20.312 6.148 1 97.88 131 LEU B CA 1
ATOM 3171 C C . LEU B 1 131 ? -4.16 -19.984 4.871 1 97.88 131 LEU B C 1
ATOM 3173 O O . L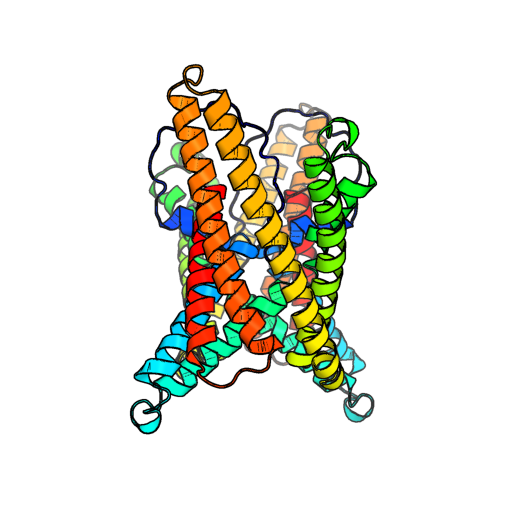EU B 1 131 ? -2.928 -20.016 4.855 1 97.88 131 LEU B O 1
ATOM 3177 N N . ASN B 1 132 ? -4.879 -19.719 3.848 1 97.69 132 ASN B N 1
ATOM 3178 C CA . ASN B 1 132 ? -4.246 -19.344 2.59 1 97.69 132 ASN B CA 1
ATOM 3179 C C . ASN B 1 132 ? -3.344 -18.125 2.76 1 97.69 132 ASN B C 1
ATOM 3181 O O . ASN B 1 132 ? -2.189 -18.141 2.328 1 97.69 132 ASN B O 1
ATOM 3185 N N . ASP B 1 133 ? -3.855 -17.156 3.406 1 97.31 133 ASP B N 1
ATOM 3186 C CA . ASP B 1 133 ? -3.094 -15.93 3.621 1 97.31 133 ASP B CA 1
ATOM 3187 C C . ASP B 1 133 ? -1.86 -16.188 4.48 1 97.31 133 ASP B C 1
ATOM 3189 O O . ASP B 1 133 ? -0.807 -15.586 4.266 1 97.31 133 ASP B O 1
ATOM 3193 N N . PHE B 1 134 ? -2.014 -17.031 5.426 1 97.75 134 PHE B N 1
ATOM 3194 C CA . PHE B 1 134 ? -0.904 -17.375 6.309 1 97.75 134 PHE B CA 1
ATOM 3195 C C . PHE B 1 134 ? 0.222 -18.047 5.527 1 97.75 134 PHE B C 1
ATOM 3197 O O . PHE B 1 134 ? 1.388 -17.672 5.668 1 97.75 134 PHE B O 1
ATOM 3204 N N . PHE B 1 135 ? -0.122 -18.938 4.723 1 98.12 135 PHE B N 1
ATOM 3205 C CA . PHE B 1 135 ? 0.891 -19.641 3.936 1 98.12 135 PHE B CA 1
ATOM 3206 C C . PHE B 1 135 ? 1.448 -18.734 2.846 1 98.12 135 PHE B C 1
ATOM 3208 O O . PHE B 1 135 ? 2.619 -18.844 2.477 1 98.12 135 PHE B O 1
ATOM 3215 N N . ASP B 1 136 ? 0.619 -17.906 2.348 1 97.31 136 ASP B N 1
ATOM 3216 C CA . ASP B 1 136 ? 1.109 -16.906 1.4 1 97.31 136 ASP B CA 1
ATOM 3217 C C . ASP B 1 136 ? 2.148 -16 2.049 1 97.31 136 ASP B C 1
ATOM 3219 O O . ASP B 1 136 ? 3.104 -15.57 1.396 1 97.31 136 ASP B O 1
ATOM 3223 N N . ASP B 1 137 ? 1.927 -15.664 3.291 1 97.88 137 ASP B N 1
ATOM 3224 C CA . ASP B 1 137 ? 2.898 -14.852 4.02 1 97.88 137 ASP B CA 1
ATOM 3225 C C . ASP B 1 137 ? 4.234 -15.586 4.141 1 97.88 137 ASP B C 1
ATOM 3227 O O . ASP B 1 137 ? 5.293 -14.992 3.922 1 97.88 137 ASP B O 1
ATOM 3231 N N . LEU B 1 138 ? 4.172 -16.828 4.477 1 98 138 LEU B N 1
ATOM 3232 C CA . LEU B 1 138 ? 5.387 -17.641 4.605 1 98 138 LEU B CA 1
ATOM 3233 C C . LEU B 1 138 ? 6.109 -17.75 3.27 1 98 138 LEU B C 1
ATOM 3235 O O . LEU B 1 138 ? 7.336 -17.641 3.213 1 98 138 LEU B O 1
ATOM 3239 N N . TYR B 1 139 ? 5.355 -17.953 2.281 1 97.81 139 TYR B N 1
ATOM 3240 C CA . TYR B 1 139 ? 5.93 -18.016 0.943 1 97.81 139 TYR B CA 1
ATOM 3241 C C . TYR B 1 139 ? 6.625 -16.703 0.595 1 97.81 139 TYR B C 1
ATOM 3243 O O . TYR B 1 139 ? 7.75 -16.703 0.095 1 97.81 139 TYR B O 1
ATOM 3251 N N . CYS B 1 140 ? 5.934 -15.609 0.878 1 97.25 140 CYS B N 1
ATOM 3252 C CA . CYS B 1 140 ? 6.469 -14.289 0.59 1 97.25 140 CYS B CA 1
ATOM 3253 C C . CYS B 1 140 ? 7.781 -14.055 1.327 1 97.25 140 CYS B C 1
ATOM 3255 O O . CYS B 1 140 ? 8.781 -13.672 0.719 1 97.25 140 CYS B O 1
ATOM 3257 N N . LEU B 1 141 ? 7.824 -14.344 2.609 1 97.69 141 LEU B N 1
ATOM 3258 C CA . LEU B 1 141 ? 9 -14.102 3.445 1 97.69 141 LEU B CA 1
ATOM 3259 C C . LEU B 1 141 ? 10.172 -14.961 2.99 1 97.69 141 LEU B C 1
ATOM 3261 O O . LEU B 1 141 ? 11.32 -14.523 3.033 1 97.69 141 LEU B O 1
ATOM 3265 N N . GLY B 1 142 ? 9.891 -16.156 2.541 1 97.31 142 GLY B N 1
ATOM 3266 C CA . GLY B 1 142 ? 10.938 -17.016 2.004 1 97.31 142 GLY B CA 1
ATOM 3267 C C . GLY B 1 142 ? 11.438 -16.562 0.644 1 97.31 142 GLY B C 1
ATOM 3268 O O . GLY B 1 142 ? 12.641 -16.594 0.37 1 97.31 142 GLY B O 1
ATOM 3269 N N . LYS B 1 143 ? 10.539 -16.125 -0.138 1 95.44 143 LYS B N 1
ATOM 3270 C CA . LYS B 1 143 ? 10.867 -15.711 -1.496 1 95.44 143 LYS B CA 1
ATOM 3271 C C . LYS B 1 143 ? 11.758 -14.469 -1.485 1 95.44 143 LYS B C 1
ATOM 3273 O O . LYS B 1 143 ? 12.703 -14.375 -2.271 1 95.44 143 LYS B O 1
ATOM 3278 N N . VAL B 1 144 ? 11.477 -13.547 -0.591 1 94.5 144 VAL B N 1
ATOM 3279 C CA . VAL B 1 144 ? 12.211 -12.289 -0.591 1 94.5 144 VAL B CA 1
ATOM 3280 C C . VAL B 1 144 ? 13.469 -12.422 0.262 1 94.5 144 VAL B C 1
ATOM 3282 O O . VAL B 1 144 ? 14.227 -11.469 0.423 1 94.5 144 VAL B O 1
ATOM 3285 N N . GLY B 1 145 ? 13.703 -13.578 0.929 1 94.81 145 GLY B N 1
ATOM 3286 C CA . GLY B 1 145 ? 14.961 -13.883 1.583 1 94.81 145 GLY B CA 1
ATOM 3287 C C . GLY B 1 145 ? 14.953 -13.586 3.07 1 94.81 145 GLY B C 1
ATOM 3288 O O . GLY B 1 145 ? 15.992 -13.641 3.725 1 94.81 145 GLY B O 1
ATOM 3289 N N . ILE B 1 146 ? 13.844 -13.234 3.586 1 95.81 146 ILE B N 1
ATOM 3290 C CA . ILE B 1 146 ? 13.734 -12.953 5.012 1 95.81 146 ILE B CA 1
ATOM 3291 C C . ILE B 1 146 ? 13.734 -14.258 5.801 1 95.81 146 ILE B C 1
ATOM 3293 O O . ILE B 1 146 ? 14.305 -14.336 6.891 1 95.81 146 ILE B O 1
ATOM 3297 N N . LEU B 1 147 ? 13.094 -15.25 5.23 1 96.88 147 LEU B N 1
ATOM 3298 C CA . LEU B 1 147 ? 13.172 -16.609 5.746 1 96.88 147 LEU B CA 1
ATOM 3299 C C . LEU B 1 147 ? 13.922 -17.516 4.777 1 96.88 147 LEU B C 1
ATOM 3301 O O . LEU B 1 147 ? 14.273 -17.094 3.67 1 96.88 147 LEU B O 1
ATOM 3305 N N . ASP B 1 148 ? 14.141 -18.703 5.242 1 95.44 148 ASP B N 1
ATOM 3306 C CA . ASP B 1 148 ? 14.852 -19.672 4.418 1 95.44 148 ASP B CA 1
ATOM 3307 C C . ASP B 1 148 ? 14.039 -20.047 3.184 1 95.44 148 ASP B C 1
ATOM 3309 O O . ASP B 1 148 ? 12.82 -20.172 3.248 1 95.44 148 ASP B O 1
ATOM 3313 N N . LYS B 1 149 ? 14.797 -20.266 2.139 1 95.25 149 LYS B N 1
ATOM 3314 C CA . LYS B 1 149 ? 14.172 -20.641 0.877 1 95.25 149 LYS B CA 1
ATOM 3315 C C . LYS B 1 149 ? 13.344 -21.922 1.035 1 95.25 149 LYS B C 1
ATOM 3317 O O . LYS B 1 149 ? 12.352 -22.109 0.335 1 95.25 149 LYS B O 1
ATOM 3322 N N . SER B 1 150 ? 13.703 -22.781 1.968 1 96.56 150 SER B N 1
ATOM 3323 C CA . SER B 1 150 ? 12.984 -24.031 2.201 1 96.56 150 SER B CA 1
ATOM 3324 C C . SER B 1 150 ? 11.555 -23.781 2.668 1 96.56 150 SER B C 1
ATOM 3326 O O . SER B 1 150 ? 10.648 -24.547 2.354 1 96.56 150 SER B O 1
ATOM 3328 N N . VAL B 1 151 ? 11.398 -22.672 3.361 1 97 151 VAL B N 1
ATOM 3329 C CA . VAL B 1 151 ? 10.07 -22.312 3.832 1 97 151 VAL B CA 1
ATOM 3330 C C . VAL B 1 151 ? 9.18 -21.969 2.641 1 97 151 VAL B C 1
ATOM 3332 O O . VAL B 1 151 ? 8.023 -22.406 2.57 1 97 151 VAL B O 1
ATOM 3335 N N . ALA B 1 152 ? 9.688 -21.203 1.729 1 97 152 ALA B N 1
ATOM 3336 C CA . ALA B 1 152 ? 8.938 -20.828 0.53 1 97 152 ALA B CA 1
ATOM 3337 C C . ALA B 1 152 ? 8.555 -22.062 -0.28 1 97 152 ALA B C 1
ATOM 3339 O O . ALA B 1 152 ? 7.43 -22.172 -0.766 1 97 152 ALA B O 1
ATOM 3340 N N . LYS B 1 153 ? 9.453 -23 -0.397 1 97.31 153 LYS B N 1
ATOM 3341 C CA . LYS B 1 153 ? 9.242 -24.219 -1.179 1 97.31 153 LYS B CA 1
ATOM 3342 C C . LYS B 1 153 ? 8.117 -25.062 -0.583 1 97.31 153 LYS B C 1
ATOM 3344 O O . LYS B 1 153 ? 7.359 -25.703 -1.314 1 97.31 153 LYS B O 1
ATOM 3349 N N . ARG B 1 154 ? 8 -25.016 0.722 1 97.88 154 ARG B N 1
ATOM 3350 C CA . ARG B 1 154 ? 6.98 -25.812 1.396 1 97.88 154 ARG B CA 1
ATOM 3351 C C . ARG B 1 154 ? 5.641 -25.094 1.409 1 97.88 154 ARG B C 1
ATOM 3353 O O . ARG B 1 154 ? 4.586 -25.719 1.273 1 97.88 154 ARG B O 1
ATOM 3360 N N . ALA B 1 155 ? 5.711 -23.812 1.561 1 98.25 155 ALA B N 1
ATOM 3361 C CA . ALA B 1 155 ? 4.5 -23.016 1.755 1 98.25 155 ALA B CA 1
ATOM 3362 C C . ALA B 1 155 ? 3.787 -22.766 0.429 1 98.25 155 ALA B C 1
ATOM 3364 O O . ALA B 1 155 ? 2.557 -22.688 0.385 1 98.25 155 ALA B O 1
ATOM 3365 N N . GLU B 1 156 ? 4.48 -22.688 -0.634 1 96.94 156 GLU B N 1
ATOM 3366 C CA . GLU B 1 156 ? 3.932 -22.281 -1.925 1 96.94 156 GLU B CA 1
ATOM 3367 C C . GLU B 1 156 ? 2.865 -23.266 -2.4 1 96.94 156 GLU B C 1
ATOM 3369 O O . GLU B 1 156 ? 1.737 -22.875 -2.699 1 96.94 156 GLU B O 1
ATOM 3374 N N . PRO B 1 157 ? 3.094 -24.609 -2.43 1 97.19 157 PRO B N 1
ATOM 3375 C CA . PRO B 1 157 ? 2.066 -25.547 -2.898 1 97.19 157 PRO B CA 1
ATOM 3376 C C . PRO B 1 157 ? 0.824 -25.562 -2.01 1 97.19 157 PRO B C 1
ATOM 3378 O O . PRO B 1 157 ? -0.292 -25.734 -2.502 1 97.19 157 PRO B O 1
ATOM 3381 N N . ILE B 1 158 ? 0.994 -25.359 -0.763 1 98.19 158 ILE B N 1
ATOM 3382 C CA . ILE B 1 158 ? -0.139 -25.328 0.156 1 98.19 158 ILE B CA 1
ATOM 3383 C C . ILE B 1 158 ? -0.994 -24.094 -0.127 1 98.19 158 ILE B C 1
ATOM 3385 O O . ILE B 1 158 ? -2.223 -24.188 -0.193 1 98.19 158 ILE B O 1
ATOM 3389 N N . ALA B 1 159 ? -0.333 -22.984 -0.311 1 97.88 159 ALA B N 1
ATOM 3390 C CA . ALA B 1 159 ? -1.037 -21.75 -0.606 1 97.88 159 ALA B CA 1
ATOM 3391 C C . ALA B 1 159 ? -1.834 -21.859 -1.902 1 97.88 159 ALA B C 1
ATOM 3393 O O . ALA B 1 159 ? -2.977 -21.391 -1.979 1 97.88 159 ALA B O 1
ATOM 3394 N N . ILE B 1 160 ? -1.275 -22.484 -2.873 1 97.44 160 ILE B N 1
ATOM 3395 C CA . ILE B 1 160 ? -1.917 -22.625 -4.176 1 97.44 160 ILE B CA 1
ATOM 3396 C C . ILE B 1 160 ? -3.166 -23.5 -4.039 1 97.44 160 ILE B C 1
ATOM 3398 O O . ILE B 1 160 ? -4.223 -23.156 -4.578 1 97.44 160 ILE B O 1
ATOM 3402 N N . LYS B 1 161 ? -3.074 -24.562 -3.332 1 98.12 161 LYS B N 1
ATOM 3403 C CA . LYS B 1 161 ? -4.207 -25.469 -3.146 1 98.12 161 LYS B CA 1
ATOM 3404 C C . LYS B 1 161 ? -5.34 -24.781 -2.393 1 98.12 161 LYS B C 1
ATOM 3406 O O . LYS B 1 161 ? -6.512 -24.922 -2.752 1 98.12 161 LYS B O 1
ATOM 3411 N N . LEU B 1 162 ? -4.965 -24.094 -1.411 1 98.19 162 LEU B N 1
ATOM 3412 C CA . LEU B 1 162 ? -5.965 -23.391 -0.612 1 98.19 162 LEU B CA 1
ATOM 3413 C C . LEU B 1 162 ? -6.625 -22.281 -1.419 1 98.19 162 LEU B C 1
ATOM 3415 O O . LEU B 1 162 ? -7.836 -22.078 -1.33 1 98.19 162 LEU B O 1
ATOM 3419 N N . TRP B 1 163 ? -5.828 -21.578 -2.111 1 97.5 163 TRP B N 1
ATOM 3420 C CA . TRP B 1 163 ? -6.375 -20.531 -2.965 1 97.5 163 TRP B CA 1
ATOM 3421 C C . TRP B 1 163 ? -7.348 -21.109 -3.988 1 97.5 163 TRP B C 1
ATOM 3423 O O . TRP B 1 163 ? -8.406 -20.531 -4.238 1 97.5 163 TRP B O 1
ATOM 3433 N N . PHE B 1 164 ? -7.027 -22.203 -4.566 1 97.81 164 PHE B N 1
ATOM 3434 C CA . PHE B 1 164 ? -7.891 -22.875 -5.527 1 97.81 164 PHE B CA 1
ATOM 3435 C C . PHE B 1 164 ? -9.227 -23.25 -4.891 1 97.81 164 PHE B C 1
ATOM 3437 O O . PHE B 1 164 ? -10.281 -23.031 -5.48 1 97.81 164 PHE B O 1
ATOM 3444 N N . LEU B 1 165 ? -9.172 -23.766 -3.744 1 97.69 165 LEU B N 1
ATOM 3445 C CA . LEU B 1 165 ? -10.375 -24.125 -3.004 1 97.69 165 LEU B CA 1
ATOM 3446 C C . LEU B 1 165 ? -11.242 -22.891 -2.746 1 97.69 165 LEU B C 1
ATOM 3448 O O . LEU B 1 165 ? -12.461 -22.938 -2.887 1 97.69 165 LEU B O 1
ATOM 3452 N N . ASN B 1 166 ? -10.625 -21.812 -2.402 1 97.56 166 ASN B N 1
ATOM 3453 C CA . ASN B 1 166 ? -11.352 -20.562 -2.174 1 97.56 166 ASN B CA 1
ATOM 3454 C C . ASN B 1 166 ? -12.062 -20.094 -3.436 1 97.56 166 ASN B C 1
ATOM 3456 O O . ASN B 1 166 ? -13.219 -19.656 -3.373 1 97.56 166 ASN B O 1
ATOM 3460 N N . ILE B 1 167 ? -11.352 -20.219 -4.5 1 97.69 167 ILE B N 1
ATOM 3461 C CA . ILE B 1 167 ? -11.922 -19.781 -5.77 1 97.69 167 ILE B CA 1
ATOM 3462 C C . ILE B 1 167 ? -13.172 -20.594 -6.082 1 97.69 167 ILE B C 1
ATOM 3464 O O . ILE B 1 167 ? -14.203 -20.047 -6.48 1 97.69 167 ILE B O 1
ATOM 3468 N N . ILE B 1 168 ? -13.094 -21.859 -5.871 1 97.38 168 ILE B N 1
ATOM 3469 C CA . ILE B 1 168 ? -14.227 -22.734 -6.137 1 97.38 168 ILE B CA 1
ATOM 3470 C C . ILE B 1 168 ? -15.414 -22.328 -5.262 1 97.38 168 ILE B C 1
ATOM 3472 O O . ILE B 1 168 ? -16.547 -22.234 -5.742 1 97.38 168 ILE B O 1
ATOM 3476 N N . MET B 1 169 ? -15.156 -22.078 -4.082 1 96.75 169 MET B N 1
ATOM 3477 C CA . MET B 1 169 ? -16.219 -21.688 -3.166 1 96.75 169 MET B CA 1
ATOM 3478 C C . MET B 1 169 ? -16.781 -20.328 -3.531 1 96.75 169 MET B C 1
ATOM 3480 O O . MET B 1 169 ? -18 -20.109 -3.471 1 96.75 169 MET B O 1
ATOM 3484 N N . ASP B 1 170 ? -15.938 -19.438 -3.938 1 96.06 170 ASP B N 1
ATOM 3485 C CA . ASP B 1 170 ? -16.391 -18.109 -4.348 1 96.06 170 ASP B CA 1
ATOM 3486 C C . ASP B 1 170 ? -17.25 -18.188 -5.602 1 96.06 170 ASP B C 1
ATOM 3488 O O . ASP B 1 170 ? -18.281 -17.5 -5.695 1 96.06 170 ASP B O 1
ATOM 3492 N N . ILE B 1 171 ? -16.828 -18.984 -6.516 1 96.69 171 ILE B N 1
ATOM 3493 C CA . ILE B 1 171 ? -17.609 -19.156 -7.742 1 96.69 171 ILE B CA 1
ATOM 3494 C C . ILE B 1 171 ? -18.984 -19.703 -7.402 1 96.69 171 ILE B C 1
ATOM 3496 O O . ILE B 1 171 ? -20 -19.188 -7.895 1 96.69 171 ILE B O 1
ATOM 3500 N N . HIS B 1 172 ? -19.016 -20.688 -6.555 1 95.12 172 HIS B N 1
ATOM 3501 C CA . HIS B 1 172 ? -20.297 -21.266 -6.141 1 95.12 172 HIS B CA 1
ATOM 3502 C C . HIS B 1 172 ? -21.188 -20.219 -5.5 1 95.12 172 HIS B C 1
ATOM 3504 O O . HIS B 1 172 ? -22.391 -20.156 -5.793 1 95.12 172 HIS B O 1
ATOM 3510 N N . GLU B 1 173 ? -20.625 -19.438 -4.68 1 93.12 173 GLU B N 1
ATOM 3511 C CA . GLU B 1 173 ? -21.391 -18.406 -3.994 1 93.12 173 GLU B CA 1
ATOM 3512 C C . GLU B 1 173 ? -21.953 -17.391 -4.984 1 93.12 173 GLU B C 1
ATOM 3514 O O . GLU B 1 173 ? -23.109 -17 -4.883 1 93.12 173 GLU B O 1
ATOM 3519 N N . VAL B 1 174 ? -21.156 -17 -5.906 1 94.12 174 VAL B N 1
ATOM 3520 C CA . VAL B 1 174 ? -21.578 -15.992 -6.871 1 94.12 174 VAL B CA 1
ATOM 3521 C C . VAL B 1 174 ? -22.656 -16.562 -7.781 1 94.12 174 VAL B C 1
ATOM 3523 O O . VAL B 1 174 ? -23.641 -15.883 -8.086 1 94.12 174 VAL B O 1
ATOM 3526 N N . ILE B 1 175 ? -22.531 -17.797 -8.172 1 94.56 175 ILE B N 1
ATOM 3527 C CA . ILE B 1 175 ? -23.547 -18.438 -9.008 1 94.56 175 ILE B CA 1
ATOM 3528 C C . ILE B 1 175 ? -24.875 -18.5 -8.258 1 94.56 175 ILE B C 1
ATOM 3530 O O . ILE B 1 175 ? -25.922 -18.219 -8.828 1 94.56 175 ILE B O 1
ATOM 3534 N N . PHE B 1 176 ? -24.781 -18.797 -7.078 1 91.69 176 PHE B N 1
ATOM 3535 C CA . PHE B 1 176 ? -26 -18.875 -6.262 1 91.69 176 PHE B CA 1
ATOM 3536 C C . PHE B 1 176 ? -26.641 -17.5 -6.121 1 91.69 176 PHE B C 1
ATOM 3538 O O . PHE B 1 176 ? -27.859 -17.375 -6.195 1 91.69 176 PHE B O 1
ATOM 3545 N N . ARG B 1 177 ? -25.859 -16.547 -5.836 1 90.94 177 ARG B N 1
ATOM 3546 C CA . ARG B 1 177 ? -26.391 -15.195 -5.695 1 90.94 177 ARG B CA 1
ATOM 3547 C C . ARG B 1 177 ? -27.094 -14.75 -6.977 1 90.94 177 ARG B C 1
ATOM 3549 O O . ARG B 1 177 ? -28.141 -14.094 -6.926 1 90.94 177 ARG B O 1
ATOM 3556 N N . ILE B 1 178 ? -26.5 -15.086 -8.039 1 93.31 178 ILE B N 1
ATOM 3557 C CA . ILE B 1 178 ? -27.109 -14.758 -9.32 1 93.31 178 ILE B CA 1
ATOM 3558 C C . ILE B 1 178 ? -28.453 -15.492 -9.453 1 93.31 178 ILE B C 1
ATOM 3560 O O . ILE B 1 178 ? -29.453 -14.898 -9.836 1 93.31 178 ILE B O 1
ATOM 3564 N N . TRP B 1 179 ? -28.422 -16.719 -9.117 1 91.94 179 TRP B N 1
ATOM 3565 C CA . TRP B 1 179 ? -29.641 -17.516 -9.172 1 91.94 179 TRP B CA 1
ATOM 3566 C C . TRP B 1 179 ? -30.719 -16.938 -8.266 1 91.94 179 TRP B C 1
ATOM 3568 O O . TRP B 1 179 ? -31.875 -16.797 -8.672 1 91.94 179 TRP B O 1
ATOM 3578 N N . TYR B 1 180 ? -30.344 -16.625 -7.117 1 87 180 TYR B N 1
ATOM 3579 C CA . TYR B 1 180 ? -31.266 -16.078 -6.129 1 87 180 TYR B CA 1
ATOM 3580 C C . TYR B 1 180 ? -31.875 -14.758 -6.605 1 87 180 TYR B C 1
ATOM 3582 O O . TYR B 1 180 ? -33.062 -14.539 -6.488 1 87 180 TYR B O 1
ATOM 3590 N N . LEU B 1 181 ? -31.078 -13.93 -7.113 1 89.12 181 LEU B N 1
ATOM 3591 C CA . LEU B 1 181 ? -31.531 -12.633 -7.602 1 89.12 181 LEU B CA 1
ATOM 3592 C C . LEU B 1 181 ? -32.5 -12.812 -8.781 1 89.12 181 LEU B C 1
ATOM 3594 O O . LEU B 1 181 ? -33.469 -12.078 -8.906 1 89.12 181 LEU B O 1
ATOM 3598 N N . ASN B 1 182 ? -32.188 -13.727 -9.602 1 91 182 ASN B N 1
ATOM 3599 C CA . ASN B 1 182 ? -33.094 -14.016 -10.727 1 91 182 ASN B CA 1
ATOM 3600 C C . ASN B 1 182 ? -34.438 -14.523 -10.25 1 91 182 ASN B C 1
ATOM 3602 O O . ASN B 1 182 ? -35.469 -14.133 -10.781 1 91 182 ASN B O 1
ATOM 3606 N N . GLU B 1 183 ? -34.438 -15.336 -9.273 1 88.12 183 GLU B N 1
ATOM 3607 C CA . GLU B 1 183 ? -35.688 -15.867 -8.711 1 88.12 183 GLU B CA 1
ATOM 3608 C C . GLU B 1 183 ? -36.5 -14.766 -8.047 1 88.12 183 GLU B C 1
ATOM 3610 O O . GLU B 1 183 ? -37.719 -14.734 -8.195 1 88.12 183 GLU B O 1
ATOM 3615 N N . GLN B 1 184 ? -35.844 -13.875 -7.387 1 84.19 184 GLN B N 1
ATOM 3616 C CA . GLN B 1 184 ? -36.531 -12.758 -6.746 1 84.19 184 GLN B CA 1
ATOM 3617 C C . GLN B 1 184 ? -37.125 -11.805 -7.781 1 84.19 184 GLN B C 1
ATOM 3619 O O . GLN B 1 184 ? -38.219 -11.289 -7.598 1 84.19 184 GLN B O 1
ATOM 3624 N N . THR B 1 185 ? -36.375 -11.609 -8.812 1 87.31 185 THR B N 1
ATOM 3625 C CA . THR B 1 185 ? -36.812 -10.719 -9.867 1 87.31 185 THR B CA 1
ATOM 3626 C C . THR B 1 185 ? -38.062 -11.297 -10.57 1 87.31 185 THR B C 1
ATOM 3628 O O . THR B 1 185 ? -39 -10.57 -10.898 1 87.31 185 THR B O 1
ATOM 3631 N N . LYS B 1 186 ? -38 -12.531 -10.742 1 88.5 186 LYS B N 1
ATOM 3632 C CA . LYS B 1 186 ? -39.125 -13.195 -11.383 1 88.5 186 LYS B CA 1
ATOM 3633 C C . LYS B 1 186 ? -40.375 -13.109 -10.516 1 88.5 186 LYS B C 1
ATOM 3635 O O . LYS B 1 186 ? -41.5 -12.883 -11.031 1 88.5 186 LYS B O 1
ATOM 3640 N N . LYS B 1 187 ? -40.188 -13.273 -9.266 1 87.25 187 LYS B N 1
ATOM 3641 C CA . LYS B 1 187 ? -41.312 -13.266 -8.336 1 87.25 187 LYS B CA 1
ATOM 3642 C C . LYS B 1 187 ? -41.875 -11.852 -8.164 1 87.25 187 LYS B C 1
ATOM 3644 O O . LYS B 1 187 ? -43.062 -11.68 -7.898 1 87.25 187 LYS B O 1
ATOM 3649 N N . SER B 1 188 ? -41 -10.945 -8.25 1 85.19 188 SER B N 1
ATOM 3650 C CA . SER B 1 188 ? -41.406 -9.57 -8.008 1 85.19 188 SER B CA 1
ATOM 3651 C C . SER B 1 188 ? -41.75 -8.859 -9.32 1 85.19 188 SER B C 1
ATOM 3653 O O . SER B 1 188 ? -41.906 -7.641 -9.352 1 85.19 188 SER B O 1
ATOM 3655 N N . LYS B 1 189 ? -41.75 -9.68 -10.383 1 77.31 189 LYS B N 1
ATOM 3656 C CA . LYS B 1 189 ? -42.031 -9.094 -11.688 1 77.31 189 LYS B CA 1
ATOM 3657 C C . LYS B 1 189 ? -43.344 -8.344 -11.68 1 77.31 189 LYS B C 1
ATOM 3659 O O . LYS B 1 189 ? -44.375 -8.867 -11.211 1 77.31 189 LYS B O 1
ATOM 3664 N N . GLY B 1 190 ? -43.344 -7.066 -11.984 1 78.69 190 GLY B N 1
ATOM 3665 C CA . GLY B 1 190 ? -44.531 -6.234 -12.039 1 78.69 190 GLY B CA 1
ATOM 3666 C C . GLY B 1 190 ? -44.688 -5.348 -10.82 1 78.69 190 GLY B C 1
ATOM 3667 O O . GLY B 1 190 ? -45.469 -4.383 -10.844 1 78.69 190 GLY B O 1
ATOM 3668 N N . LYS B 1 191 ? -44.062 -5.586 -9.75 1 88.12 191 LYS B N 1
ATOM 3669 C CA . LYS B 1 191 ? -44.219 -4.82 -8.516 1 88.12 191 LYS B CA 1
ATOM 3670 C C . LYS B 1 191 ? -43.031 -3.908 -8.273 1 88.12 191 LYS B C 1
ATOM 3672 O O . LYS B 1 191 ? -43.062 -3.049 -7.391 1 88.12 191 LYS B O 1
ATOM 3677 N N . LEU B 1 192 ? -42.031 -4.078 -9.094 1 84.19 192 LEU B N 1
ATOM 3678 C CA . LEU B 1 192 ? -40.781 -3.338 -8.828 1 84.19 192 LEU B CA 1
ATOM 3679 C C . LEU B 1 192 ? -40.844 -1.963 -9.484 1 84.19 192 LEU B C 1
ATOM 3681 O O . LEU B 1 192 ? -41.312 -1.824 -10.617 1 84.19 192 LEU B O 1
ATOM 3685 N N . SER B 1 193 ? -40.469 -1.023 -8.758 1 89.94 193 SER B N 1
ATOM 3686 C CA . SER B 1 193 ? -40.312 0.32 -9.305 1 89.94 193 SER B CA 1
ATOM 3687 C C . SER B 1 193 ? -39.188 0.37 -10.328 1 89.94 193 SER B C 1
ATOM 3689 O O . SER B 1 193 ? -38.344 -0.528 -10.383 1 89.94 193 SER B O 1
ATOM 3691 N N . GLU B 1 194 ? -39.188 1.381 -11.117 1 86.75 194 GLU B N 1
ATOM 3692 C CA . GLU B 1 194 ? -38.156 1.556 -12.109 1 86.75 194 GLU B CA 1
ATOM 3693 C C . GLU B 1 194 ? -36.781 1.657 -11.445 1 86.75 194 GLU B C 1
ATOM 3695 O O . GLU B 1 194 ? -35.781 1.111 -11.953 1 86.75 194 GLU B O 1
ATOM 3700 N N . ASN B 1 195 ? -36.719 2.291 -10.367 1 89 195 ASN B N 1
ATOM 3701 C CA . ASN B 1 195 ? -35.469 2.434 -9.625 1 89 195 ASN B CA 1
ATOM 3702 C C . ASN B 1 195 ? -34.969 1.097 -9.07 1 89 195 ASN B C 1
ATOM 3704 O O . ASN B 1 195 ? -33.781 0.815 -9.062 1 89 195 ASN B O 1
ATOM 3708 N N . ASP B 1 196 ? -35.938 0.343 -8.68 1 88.19 196 ASP B N 1
ATOM 3709 C CA . ASP B 1 196 ? -35.562 -0.968 -8.141 1 88.19 196 ASP B CA 1
ATOM 3710 C C . ASP B 1 196 ? -35.062 -1.89 -9.25 1 88.19 196 ASP B C 1
ATOM 3712 O O . ASP B 1 196 ? -34.125 -2.678 -9.023 1 88.19 196 ASP B O 1
ATOM 3716 N N . ILE B 1 197 ? -35.625 -1.726 -10.32 1 88.56 197 ILE B N 1
ATOM 3717 C CA . ILE B 1 197 ? -35.219 -2.533 -11.461 1 88.56 197 ILE B CA 1
ATOM 3718 C C . ILE B 1 197 ? -33.781 -2.168 -11.867 1 88.56 197 ILE B C 1
ATOM 3720 O O . ILE B 1 197 ? -32.969 -3.045 -12.164 1 88.56 197 ILE B O 1
ATOM 3724 N N . GLU B 1 198 ? -33.531 -0.954 -11.859 1 90.12 198 GLU B N 1
ATOM 3725 C CA . GLU B 1 198 ? -32.188 -0.496 -12.211 1 90.12 198 GLU B CA 1
ATOM 3726 C C . GLU B 1 198 ? -31.141 -0.988 -11.203 1 90.12 198 GLU B C 1
ATOM 3728 O O . GLU B 1 198 ? -30.047 -1.406 -11.578 1 90.12 198 GLU B O 1
ATOM 3733 N N . LYS B 1 199 ? -31.484 -0.911 -9.992 1 89.19 199 LYS B N 1
ATOM 3734 C CA . LYS B 1 199 ? -30.578 -1.397 -8.945 1 89.19 199 LYS B CA 1
ATOM 3735 C C . LYS B 1 199 ? -30.312 -2.891 -9.102 1 89.19 199 LYS B C 1
ATOM 3737 O O . LYS B 1 199 ? -29.188 -3.348 -8.906 1 89.19 199 LYS B O 1
ATOM 3742 N N . LEU B 1 200 ? -31.344 -3.521 -9.438 1 89.69 200 LEU B N 1
ATOM 3743 C CA . LEU B 1 200 ? -31.203 -4.961 -9.625 1 89.69 200 LEU B CA 1
ATOM 3744 C C . LEU B 1 200 ? -30.312 -5.273 -10.82 1 89.69 200 LEU B C 1
ATOM 3746 O O . LEU B 1 200 ? -29.5 -6.195 -10.773 1 89.69 200 LEU B O 1
ATOM 3750 N N . LYS B 1 201 ? -30.469 -4.539 -11.828 1 90 201 LYS B N 1
ATOM 3751 C CA . LYS B 1 201 ? -29.625 -4.707 -13.016 1 90 201 LYS B CA 1
ATOM 3752 C C . LYS B 1 201 ? -28.156 -4.434 -12.695 1 90 201 LYS B C 1
ATOM 3754 O O . LYS B 1 201 ? -27.266 -5.16 -13.148 1 90 201 LYS B O 1
ATOM 3759 N N . ASP B 1 202 ? -27.906 -3.479 -11.945 1 90.94 202 ASP B N 1
ATOM 3760 C CA . ASP B 1 202 ? -26.562 -3.131 -11.531 1 90.94 202 ASP B CA 1
ATOM 3761 C C . ASP B 1 202 ? -25.938 -4.238 -10.68 1 90.94 202 ASP B C 1
ATOM 3763 O O . ASP B 1 202 ? -24.781 -4.598 -10.867 1 90.94 202 ASP B O 1
ATOM 3767 N N . LYS B 1 203 ? -26.75 -4.66 -9.836 1 91 203 LYS B N 1
ATOM 3768 C CA . LYS B 1 203 ? -26.281 -5.738 -8.977 1 91 203 LYS B CA 1
ATOM 3769 C C . LYS B 1 203 ? -25.906 -6.977 -9.797 1 91 203 LYS B C 1
ATOM 3771 O O . LYS B 1 203 ? -24.875 -7.602 -9.555 1 91 203 LYS B O 1
ATOM 3776 N N . LYS B 1 204 ? -26.688 -7.301 -10.703 1 92 204 LYS B N 1
ATOM 3777 C CA . LYS B 1 204 ? -26.438 -8.461 -11.555 1 92 204 LYS B CA 1
ATOM 3778 C C . LYS B 1 204 ? -25.188 -8.258 -12.406 1 92 204 LYS B C 1
ATOM 3780 O O . LYS B 1 204 ? -24.406 -9.188 -12.586 1 92 204 LYS B O 1
ATOM 3785 N N . TYR B 1 205 ? -25.062 -7.102 -12.898 1 92.56 205 TYR B N 1
ATOM 3786 C CA . TYR B 1 205 ? -23.891 -6.77 -13.703 1 92.56 205 TYR B CA 1
ATOM 3787 C C . TYR B 1 205 ? -22.609 -7.027 -12.914 1 92.56 205 TYR B C 1
ATOM 3789 O O . TYR B 1 205 ? -21.672 -7.66 -13.43 1 92.56 205 TYR B O 1
ATOM 3797 N N . TRP B 1 206 ? -22.594 -6.609 -11.703 1 92.5 206 TRP B N 1
ATOM 3798 C CA . TRP B 1 206 ? -21.375 -6.742 -10.898 1 92.5 206 TRP B CA 1
ATOM 3799 C C . TRP B 1 206 ? -21.156 -8.195 -10.484 1 92.5 206 TRP B C 1
ATOM 3801 O O . TRP B 1 206 ? -20.016 -8.633 -10.344 1 92.5 206 TRP B O 1
ATOM 3811 N N . LEU B 1 207 ? -22.203 -8.898 -10.391 1 93.88 207 LEU B N 1
ATOM 3812 C CA . LEU B 1 207 ? -22.062 -10.32 -10.094 1 93.88 207 LEU B CA 1
ATOM 3813 C C . LEU B 1 207 ? -21.484 -11.062 -11.289 1 93.88 207 LEU B C 1
ATOM 3815 O O . LEU B 1 207 ? -20.609 -11.922 -11.125 1 93.88 207 LEU B O 1
ATOM 3819 N N . TYR B 1 208 ? -21.953 -10.688 -12.422 1 94.81 208 TYR B N 1
ATOM 3820 C CA . TYR B 1 208 ? -21.406 -11.312 -13.617 1 94.81 208 TYR B CA 1
ATOM 3821 C C . TYR B 1 208 ? -19.938 -10.938 -13.82 1 94.81 208 TYR B C 1
ATOM 3823 O O . TYR B 1 208 ? -19.125 -11.773 -14.203 1 94.81 208 TYR B O 1
ATOM 3831 N N . ALA B 1 209 ? -19.641 -9.727 -13.547 1 94.44 209 ALA B N 1
ATOM 3832 C CA . ALA B 1 209 ? -18.25 -9.289 -13.633 1 94.44 209 ALA B CA 1
ATOM 3833 C C . ALA B 1 209 ? -17.375 -10.07 -12.648 1 94.44 209 ALA B C 1
ATOM 3835 O O . ALA B 1 209 ? -16.25 -10.453 -12.984 1 94.44 209 ALA B O 1
ATOM 3836 N N . SER B 1 210 ? -17.906 -10.305 -11.531 1 95.25 210 SER B N 1
ATOM 3837 C CA . SER B 1 210 ? -17.188 -11.078 -10.531 1 95.25 210 SER B CA 1
ATOM 3838 C C . SER B 1 210 ? -16.969 -12.516 -10.992 1 95.25 210 SER B C 1
ATOM 3840 O O . SER B 1 210 ? -15.922 -13.109 -10.727 1 95.25 210 SER B O 1
ATOM 3842 N N . LEU B 1 211 ? -17.953 -13.023 -11.602 1 96.38 211 LEU B N 1
ATOM 3843 C CA . LEU B 1 211 ? -17.859 -14.391 -12.102 1 96.38 211 LEU B CA 1
ATOM 3844 C C . LEU B 1 211 ? -16.75 -14.5 -13.156 1 96.38 211 LEU B C 1
ATOM 3846 O O . LEU B 1 211 ? -15.977 -15.453 -13.148 1 96.38 211 LEU B O 1
ATOM 3850 N N . VAL B 1 212 ? -16.719 -13.578 -14.023 1 96.81 212 VAL B N 1
ATOM 3851 C CA . VAL B 1 212 ? -15.672 -13.578 -15.047 1 96.81 212 VAL B CA 1
ATOM 3852 C C . VAL B 1 212 ? -14.297 -13.461 -14.383 1 96.81 212 VAL B C 1
ATOM 3854 O O . VAL B 1 212 ? -13.367 -14.188 -14.734 1 96.81 212 VAL B O 1
ATOM 3857 N N . LYS B 1 213 ? -14.195 -12.578 -13.461 1 96.75 213 LYS B N 1
ATOM 3858 C CA . LYS B 1 213 ? -12.938 -12.406 -12.734 1 96.75 213 LYS B CA 1
ATOM 3859 C C . LYS B 1 213 ? -12.516 -13.703 -12.055 1 96.75 213 LYS B C 1
ATOM 3861 O O . LYS B 1 213 ? -11.352 -14.117 -12.156 1 96.75 213 LYS B O 1
ATOM 3866 N N . LEU B 1 214 ? -13.414 -14.352 -11.422 1 97.25 214 LEU B N 1
ATOM 3867 C CA . LEU B 1 214 ? -13.141 -15.594 -10.719 1 97.25 214 LEU B CA 1
ATOM 3868 C C . LEU B 1 214 ? -12.742 -16.703 -11.695 1 97.25 214 LEU B C 1
ATOM 3870 O O . LEU B 1 214 ? -11.906 -17.547 -11.375 1 97.25 214 LEU B O 1
ATOM 3874 N N . SER B 1 215 ? -13.359 -16.672 -12.836 1 97.62 215 SER B N 1
ATOM 3875 C CA . SER B 1 215 ? -13 -17.641 -13.859 1 97.62 215 SER B CA 1
ATOM 3876 C C . SER B 1 215 ? -11.562 -17.422 -14.344 1 97.62 215 SER B C 1
ATOM 3878 O O . SER B 1 215 ? -10.844 -18.391 -14.594 1 97.62 215 SER B O 1
ATOM 3880 N N . MET B 1 216 ? -11.188 -16.234 -14.469 1 97 216 MET B N 1
ATOM 3881 C CA . MET B 1 216 ? -9.805 -15.945 -14.82 1 97 216 MET B CA 1
ATOM 3882 C C . MET B 1 216 ? -8.852 -16.391 -13.719 1 97 216 MET B C 1
ATOM 3884 O O . MET B 1 216 ? -7.816 -17 -14 1 97 216 MET B O 1
ATOM 3888 N N . ASP B 1 217 ? -9.266 -16.141 -12.492 1 97 217 ASP B N 1
ATOM 3889 C CA . ASP B 1 217 ? -8.453 -16.578 -11.359 1 97 217 ASP B CA 1
ATOM 3890 C C . ASP B 1 217 ? -8.344 -18.094 -11.328 1 97 217 ASP B C 1
ATOM 3892 O O . ASP B 1 217 ? -7.289 -18.641 -10.984 1 97 217 ASP B O 1
ATOM 3896 N N . PHE B 1 218 ? -9.445 -18.688 -11.672 1 97.44 218 PHE B N 1
ATOM 3897 C CA . PHE B 1 218 ? -9.492 -20.141 -11.719 1 97.44 218 PHE B CA 1
ATOM 3898 C C . PHE B 1 218 ? -8.508 -20.688 -12.742 1 97.44 218 PHE B C 1
ATOM 3900 O O . PHE B 1 218 ? -7.746 -21.609 -12.453 1 97.44 218 PHE B O 1
ATOM 3907 N N . SER B 1 219 ? -8.516 -20.125 -13.867 1 96.44 219 SER B N 1
ATOM 3908 C CA . SER B 1 219 ? -7.586 -20.531 -14.914 1 96.44 219 SER B CA 1
ATOM 3909 C C . SER B 1 219 ? -6.141 -20.25 -14.516 1 96.44 219 SER B C 1
ATOM 3911 O O . SER B 1 219 ? -5.254 -21.062 -14.742 1 96.44 219 SER B O 1
ATOM 3913 N N . PHE B 1 220 ? -5.941 -19.141 -13.914 1 95.75 220 PHE B N 1
ATOM 3914 C CA . PHE B 1 220 ? -4.613 -18.734 -13.469 1 95.75 220 PHE B CA 1
ATOM 3915 C C . PHE B 1 220 ? -4.07 -19.719 -12.43 1 95.75 220 PHE B C 1
ATOM 3917 O O . PHE B 1 220 ? -2.982 -20.266 -12.602 1 95.75 220 PHE B O 1
ATOM 3924 N N . CYS B 1 221 ? -4.859 -19.891 -11.414 1 95.56 221 CYS B N 1
ATOM 3925 C CA . CYS B 1 221 ? -4.449 -20.75 -10.305 1 95.56 221 CYS B CA 1
ATOM 3926 C C . CYS B 1 221 ? -4.371 -22.203 -10.75 1 95.56 221 CYS B C 1
ATOM 3928 O O . CYS B 1 221 ? -3.471 -22.938 -10.344 1 95.56 221 CYS B O 1
ATOM 3930 N N . GLY B 1 222 ? -5.328 -22.594 -11.547 1 95.25 222 GLY B N 1
ATOM 3931 C CA . GLY B 1 222 ? -5.316 -23.953 -12.07 1 95.25 222 GLY B CA 1
ATOM 3932 C C . GLY B 1 222 ? -4.074 -24.281 -12.883 1 95.25 222 GLY B C 1
ATOM 3933 O O . GLY B 1 222 ? -3.559 -25.391 -12.82 1 95.25 222 GLY B O 1
ATOM 3934 N N . TYR B 1 223 ? -3.656 -23.281 -13.562 1 93.75 223 TYR B N 1
ATOM 3935 C CA . TYR B 1 223 ? -2.443 -23.453 -14.359 1 93.75 223 TYR B CA 1
ATOM 3936 C C . TYR B 1 223 ? -1.265 -23.844 -13.469 1 93.75 223 TYR B C 1
ATOM 3938 O O . TYR B 1 223 ? -0.463 -24.703 -13.844 1 93.75 223 TYR B O 1
ATOM 3946 N N . ASP B 1 224 ? -1.126 -23.281 -12.32 1 91.75 224 ASP B N 1
ATOM 3947 C CA . ASP B 1 224 ? -0.058 -23.562 -11.367 1 91.75 224 ASP B CA 1
ATOM 3948 C C . ASP B 1 224 ? -0.307 -24.891 -10.648 1 91.75 224 ASP B C 1
ATOM 3950 O O . ASP B 1 224 ? 0.608 -25.703 -10.5 1 91.75 224 ASP B O 1
ATOM 3954 N N . LEU B 1 225 ? -1.512 -25.047 -10.195 1 94 225 LEU B N 1
ATOM 3955 C CA . LEU B 1 225 ? -1.868 -26.234 -9.406 1 94 225 LEU B CA 1
ATOM 3956 C C . LEU B 1 225 ? -1.614 -27.516 -10.195 1 94 225 LEU B C 1
ATOM 3958 O O . LEU B 1 225 ? -1.062 -28.469 -9.656 1 94 225 LEU B O 1
ATOM 3962 N N . PHE B 1 226 ? -1.94 -27.484 -11.445 1 93.94 226 PHE B N 1
ATOM 3963 C CA . PHE B 1 226 ? -1.808 -28.688 -12.273 1 93.94 226 PHE B CA 1
ATOM 3964 C C . PHE B 1 226 ? -0.477 -28.688 -13.016 1 93.94 226 PHE B C 1
ATOM 3966 O O . PHE B 1 226 ? -0.25 -29.531 -13.891 1 93.94 226 PHE B O 1
ATOM 3973 N N . GLU B 1 227 ? 0.332 -27.688 -12.75 1 91.19 227 GLU B N 1
ATOM 3974 C CA . GLU B 1 227 ? 1.686 -27.578 -13.281 1 91.19 227 GLU B CA 1
ATOM 3975 C C . GLU B 1 227 ? 1.682 -27.625 -14.812 1 91.19 227 GLU B C 1
ATOM 3977 O O . GLU B 1 227 ? 2.432 -28.406 -15.414 1 91.19 227 GLU B O 1
ATOM 3982 N N . CYS B 1 228 ? 0.785 -26.797 -15.367 1 86.94 228 CYS B N 1
ATOM 3983 C CA . CYS B 1 228 ? 0.725 -26.703 -16.812 1 86.94 228 CYS B CA 1
ATOM 3984 C C . CYS B 1 228 ? 1.89 -25.891 -17.359 1 86.94 228 CYS B C 1
ATOM 3986 O O . CYS B 1 228 ? 2.398 -25 -16.688 1 86.94 228 CYS B O 1
ATOM 3988 N N . THR B 1 229 ? 2.402 -26.172 -18.594 1 86.94 229 THR B N 1
ATOM 3989 C CA . THR B 1 229 ? 3.559 -25.469 -19.141 1 86.94 229 THR B CA 1
ATOM 3990 C C . THR B 1 229 ? 3.359 -25.172 -20.609 1 86.94 229 THR B C 1
ATOM 3992 O O . THR B 1 229 ? 4.328 -24.984 -21.359 1 86.94 229 THR B O 1
ATOM 3995 N N . PHE B 1 230 ? 2.139 -25.078 -20.969 1 85.88 230 PHE B N 1
ATOM 3996 C CA . PHE B 1 230 ? 1.95 -24.969 -22.406 1 85.88 230 PHE B CA 1
ATOM 3997 C C . PHE B 1 230 ? 2.162 -23.531 -22.891 1 85.88 230 PHE B C 1
ATOM 3999 O O . PHE B 1 230 ? 2.51 -23.312 -24.047 1 85.88 230 PHE B O 1
ATOM 4006 N N . SER B 1 231 ? 1.851 -22.594 -22.047 1 86.5 231 SER B N 1
ATOM 4007 C CA . SER B 1 231 ? 2.088 -21.234 -22.516 1 86.5 231 SER B CA 1
ATOM 4008 C C . SER B 1 231 ? 2.254 -20.266 -21.344 1 86.5 231 SER B C 1
ATOM 4010 O O . SER B 1 231 ? 1.419 -20.25 -20.438 1 86.5 231 SER B O 1
ATOM 4012 N N . ASP B 1 232 ? 3.299 -19.406 -21.438 1 83.69 232 ASP B N 1
ATOM 4013 C CA . ASP B 1 232 ? 3.49 -18.359 -20.422 1 83.69 232 ASP B CA 1
ATOM 4014 C C . ASP B 1 232 ? 2.42 -17.281 -20.547 1 83.69 232 ASP B C 1
ATOM 4016 O O . ASP B 1 232 ? 2.227 -16.484 -19.609 1 83.69 232 ASP B O 1
ATOM 4020 N N . GLY B 1 233 ? 1.731 -17.312 -21.594 1 90.94 233 GLY B N 1
ATOM 4021 C CA . GLY B 1 233 ? 0.729 -16.297 -21.875 1 90.94 233 GLY B CA 1
ATOM 4022 C C . GLY B 1 233 ? -0.558 -16.5 -21.094 1 90.94 233 GLY B C 1
ATOM 4023 O O . GLY B 1 233 ? -1.323 -15.562 -20.891 1 90.94 233 GLY B O 1
ATOM 4024 N N . VAL B 1 234 ? -0.771 -17.734 -20.641 1 93.06 234 VAL B N 1
ATOM 4025 C CA . VAL B 1 234 ? -2.021 -18.047 -19.953 1 93.06 234 VAL B CA 1
ATOM 4026 C C . VAL B 1 234 ? -2.125 -17.219 -18.672 1 93.06 234 VAL B C 1
ATOM 4028 O O . VAL B 1 234 ? -3.104 -16.5 -18.469 1 93.06 234 VAL B O 1
ATOM 4031 N N . GLN B 1 235 ? -1.113 -17.203 -17.875 1 94.12 235 GLN B N 1
ATOM 4032 C CA . GLN B 1 235 ? -1.154 -16.484 -16.594 1 94.12 235 GLN B CA 1
ATOM 4033 C C . GLN B 1 235 ? -1.026 -14.977 -16.812 1 94.12 235 GLN B C 1
ATOM 4035 O O . GLN B 1 235 ? -1.603 -14.195 -16.047 1 94.12 235 GLN B O 1
ATOM 4040 N N . ALA B 1 236 ? -0.305 -14.586 -17.844 1 95.81 236 ALA B N 1
ATOM 4041 C CA . ALA B 1 236 ? -0.177 -13.164 -18.141 1 95.81 236 ALA B CA 1
ATOM 4042 C C . ALA B 1 236 ? -1.525 -12.555 -18.531 1 95.81 236 ALA B C 1
ATOM 4044 O O . ALA B 1 236 ? -1.921 -11.523 -17.984 1 95.81 236 ALA B O 1
ATOM 4045 N N . VAL B 1 237 ? -2.227 -13.273 -19.344 1 96.25 237 VAL B N 1
ATOM 4046 C CA . VAL B 1 237 ? -3.492 -12.75 -19.844 1 96.25 237 VAL B CA 1
ATOM 4047 C C . VAL B 1 237 ? -4.566 -12.867 -18.766 1 96.25 237 VAL B C 1
ATOM 4049 O O . VAL B 1 237 ? -5.301 -11.914 -18.516 1 96.25 237 VAL B O 1
ATOM 4052 N N . THR B 1 238 ? -4.641 -14.031 -18.141 1 96.62 238 THR B N 1
ATOM 4053 C CA . THR B 1 238 ? -5.652 -14.219 -17.109 1 96.62 238 THR B CA 1
ATOM 4054 C C . THR B 1 238 ? -5.395 -13.289 -15.93 1 96.62 238 THR B C 1
ATOM 4056 O O . THR B 1 238 ? -6.332 -12.742 -15.336 1 96.62 238 THR B O 1
ATOM 4059 N N . GLY B 1 239 ? -4.141 -13.055 -15.609 1 95.56 239 GLY B N 1
ATOM 4060 C CA . GLY B 1 239 ? -3.807 -12.117 -14.555 1 95.56 239 GLY B CA 1
ATOM 4061 C C . GLY B 1 239 ? -4.168 -10.68 -14.891 1 95.56 239 GLY B C 1
ATOM 4062 O O . GLY B 1 239 ? -4.676 -9.945 -14.039 1 95.56 239 GLY B O 1
ATOM 4063 N N . PHE B 1 240 ? -3.918 -10.32 -16.078 1 96.62 240 PHE B N 1
ATOM 4064 C CA . PHE B 1 240 ? -4.215 -8.969 -16.547 1 96.62 240 PHE B CA 1
ATOM 4065 C C . PHE B 1 240 ? -5.715 -8.711 -16.516 1 96.62 240 PHE B C 1
ATOM 4067 O O . PHE B 1 240 ? -6.164 -7.703 -15.969 1 96.62 240 PHE B O 1
ATOM 4074 N N . VAL B 1 241 ? -6.465 -9.648 -17.031 1 95.69 241 VAL B N 1
ATOM 4075 C CA . VAL B 1 241 ? -7.91 -9.484 -17.109 1 95.69 241 VAL B CA 1
ATOM 4076 C C . VAL B 1 241 ? -8.508 -9.469 -15.695 1 95.69 241 VAL B C 1
ATOM 4078 O O . VAL B 1 241 ? -9.359 -8.641 -15.383 1 95.69 241 VAL B O 1
ATOM 4081 N N . ALA B 1 242 ? -8.055 -10.336 -14.875 1 95.44 242 ALA B N 1
ATOM 4082 C CA . ALA B 1 242 ? -8.523 -10.359 -13.492 1 95.44 242 ALA B CA 1
ATOM 4083 C C . ALA B 1 242 ? -8.195 -9.047 -12.781 1 95.44 242 ALA B C 1
ATOM 4085 O O . ALA B 1 242 ? -9.016 -8.531 -12.016 1 95.44 242 ALA B O 1
ATOM 4086 N N . GLY B 1 243 ? -7.016 -8.539 -13.055 1 93.75 243 GLY B N 1
ATOM 4087 C CA . GLY B 1 243 ? -6.629 -7.266 -12.469 1 93.75 243 GLY B CA 1
ATOM 4088 C C . GLY B 1 243 ? -7.508 -6.113 -12.914 1 93.75 243 GLY B C 1
ATOM 4089 O O . GLY B 1 243 ? -7.934 -5.293 -12.102 1 93.75 243 GLY B O 1
ATOM 4090 N N . MET B 1 244 ? -7.852 -6.117 -14.125 1 93.75 244 MET B N 1
ATOM 4091 C CA . MET B 1 244 ? -8.68 -5.055 -14.688 1 93.75 244 MET B CA 1
ATOM 4092 C C . MET B 1 244 ? -10.086 -5.094 -14.102 1 93.75 244 MET B C 1
ATOM 4094 O O . MET B 1 244 ? -10.633 -4.055 -13.719 1 93.75 244 MET B O 1
ATOM 4098 N N . LEU B 1 245 ? -10.555 -6.234 -14.016 1 92.25 245 LEU B N 1
ATOM 4099 C CA . LEU B 1 245 ? -11.906 -6.383 -13.5 1 92.25 245 LEU B CA 1
ATOM 4100 C C . LEU B 1 245 ? -11.953 -6.051 -12.008 1 92.25 245 LEU B C 1
ATOM 4102 O O . LEU B 1 245 ? -12.914 -5.434 -11.539 1 92.25 245 LEU B O 1
ATOM 4106 N N . SER B 1 246 ? -10.953 -6.445 -11.359 1 88.81 246 SER B N 1
ATOM 4107 C CA . SER B 1 246 ? -10.883 -6.148 -9.93 1 88.81 246 SER B CA 1
ATOM 4108 C C . SER B 1 246 ? -10.773 -4.648 -9.68 1 88.81 246 SER B C 1
ATOM 4110 O O . SER B 1 246 ? -11.398 -4.121 -8.758 1 88.81 246 SER B O 1
ATOM 4112 N N . ARG B 1 247 ? -9.977 -4.066 -10.438 1 85.44 247 ARG B N 1
ATOM 4113 C CA . ARG B 1 247 ? -9.844 -2.619 -10.312 1 85.44 247 ARG B CA 1
ATOM 4114 C C . ARG B 1 247 ? -11.164 -1.914 -10.617 1 85.44 247 ARG B C 1
ATOM 4116 O O . ARG B 1 247 ? -11.547 -0.975 -9.922 1 85.44 247 ARG B O 1
ATOM 4123 N N . TYR B 1 248 ? -11.766 -2.398 -11.625 1 85 248 TYR B N 1
ATOM 4124 C CA . TYR B 1 248 ? -13.047 -1.819 -12.031 1 85 248 TYR B CA 1
ATOM 4125 C C . TYR B 1 248 ? -14.078 -1.951 -10.914 1 85 248 TYR B C 1
ATOM 4127 O O . TYR B 1 248 ? -14.781 -0.99 -10.594 1 85 248 TYR B O 1
ATOM 4135 N N . GLN B 1 249 ? -14.086 -3.025 -10.312 1 82.88 249 GLN B N 1
ATOM 4136 C CA . GLN B 1 249 ? -15 -3.26 -9.203 1 82.88 249 GLN B CA 1
ATOM 4137 C C . GLN B 1 249 ? -14.641 -2.383 -8 1 82.88 249 GLN B C 1
ATOM 4139 O O . GLN B 1 249 ? -15.531 -1.839 -7.34 1 82.88 249 GLN B O 1
ATOM 4144 N N . PHE B 1 250 ? -13.398 -2.223 -7.852 1 77.38 250 PHE B N 1
ATOM 4145 C CA . PHE B 1 250 ? -12.914 -1.418 -6.734 1 77.38 250 PHE B CA 1
ATOM 4146 C C . PHE B 1 250 ? -13.297 0.047 -6.918 1 77.38 250 PHE B C 1
ATOM 4148 O O . PHE B 1 250 ? -13.734 0.705 -5.973 1 77.38 250 PHE B O 1
ATOM 4155 N N . SER B 1 251 ? -13.227 0.491 -8.078 1 73.06 251 SER B N 1
ATOM 4156 C CA . SER B 1 251 ? -13.516 1.891 -8.375 1 73.06 251 SER B CA 1
ATOM 4157 C C . SER B 1 251 ? -15.008 2.182 -8.258 1 73.06 251 SER B C 1
ATOM 4159 O O . SER B 1 251 ? -15.398 3.277 -7.852 1 73.06 251 SER B O 1
ATOM 4161 N N . HIS B 1 252 ? -15.758 1.208 -8.531 1 72.38 252 HIS B N 1
ATOM 4162 C CA . HIS B 1 252 ? -17.203 1.387 -8.438 1 72.38 252 HIS B CA 1
ATOM 4163 C C . HIS B 1 252 ? -17.672 1.411 -6.988 1 72.38 252 HIS B C 1
ATOM 4165 O O . HIS B 1 252 ? -18.609 2.135 -6.641 1 72.38 252 HIS B O 1
ATOM 4171 N N . LEU B 1 253 ? -16.969 0.663 -6.223 1 60.09 253 LEU B N 1
ATOM 4172 C CA . LEU B 1 253 ? -17.328 0.603 -4.812 1 60.09 253 LEU B CA 1
ATOM 4173 C C . LEU B 1 253 ? -16.953 1.895 -4.098 1 60.09 253 LEU B C 1
ATOM 4175 O O . LEU B 1 253 ? -17.609 2.301 -3.141 1 60.09 253 LEU B O 1
ATOM 4179 N N . TRP B 1 254 ? -15.969 2.512 -4.613 1 54.19 254 TRP B N 1
ATOM 4180 C CA . TRP B 1 254 ? -15.492 3.707 -3.926 1 54.19 254 TRP B CA 1
ATOM 4181 C C . TRP B 1 254 ? -15.945 4.969 -4.656 1 54.19 254 TRP B C 1
ATOM 4183 O O . TRP B 1 254 ? -15.656 6.086 -4.215 1 54.19 254 TRP B O 1
ATOM 4193 N N . SER B 1 255 ? -16.594 4.941 -5.781 1 51.09 255 SER B N 1
ATOM 4194 C CA . SER B 1 255 ? -17.172 6.113 -6.43 1 51.09 255 SER B CA 1
ATOM 4195 C C . SER B 1 255 ? -18.547 6.434 -5.855 1 51.09 255 SER B C 1
ATOM 4197 O O . SER B 1 255 ? -19.281 5.535 -5.445 1 51.09 255 SER B O 1
#

pLDDT: mean 85.28, std 18.68, range [19.14, 98.25]

Foldseek 3Di:
DPPPPPPPPDPDPCPPPPVPDPDPVVLLVVLCVDLVSVLLVLLLLLLVLLLCCFPPCVVPVVVPVPVNVVSVCSNVVSVLVSLVSCQPVLVRLVVVLVCLVVCVVPCVVVDDPVSVVLSVLSNVLSVLVSLLNVLSNQLSCCVVPVDPVVSNVVSVLSNLVSVLVSLVSVLVNLVVVLVVLVVVCVVCPPVDDPVRVVVSVVVNVLSVLVNLLSVLVNQLSVCVNVVPDPGSSSNSVSSNSNSVSVSVSVSVVVD/DPPPQPPPPDPDPCPPPPVPDPDPVVLLVVLCVDLVSVLLVLLLLLLVLLLCCFPPCVVPVVVPVPVNVVSVCSNVVSVLVSLVSCQPVLVRLVVVLVCLVVCVVPCVVVDDPVSVVLSVLSNVLSVLSSLLSVLSNQLSCCVVPVDPVVSNVVSVLSNLVSVLVSLVSVLVNLVVVLVVLVVVCVVCPPVDDPVRVVVSVVVNVLSVLVNLLSVLVNQLSVCVNVVPDPGSSSNSVSSNSNSVSVSVSVSVVVD

Secondary structure (DSSP, 8-state):
-----------------------HHHHHHHHHHBHHHHHHHHHHHHHHHHHHIIIIIGGGGGG-TTHHHHHHHHHHHHHHHHHHHTTTTTHHHHHHHHHHHHTSS-GGG--SHHHHHHHHHHHHHHHHHHHHHHHHHHHHHHHTTSS-HHHHHHHHHHHHHHHHHHHHHHHHHHHHHHHHHHHHHHHTTTT--HHHHHHHHHHHHHHHHHHHHHHHHHHHHHHHHTT--S-THHHHHHHHHHHHHHHHHHHHHH-/-----------------------HHHHHHHHHHBHHHHHHHHHHHHHHHHHHIIIIIGGGGGG-TTHHHHHHHHHHHHHHHHHHHTTTTTHHHHHHHHHHHHT-S-GGG--SHHHHHHHHHHHHHHHHHHHHHHHHHHHHHHHTTSS-HHHHHHHHHHHHHHHHHHHHHHHHHHHHHHHHHHHHHHHTTTT--HHHHHHHHHHHHHHHHHHHHHHHHHHHHHHHHTT--S-THHHHHHHHHHHHHHHHHHHHHH-

Sequence (510 aa):
MSNATSITLKPSTSNKFSSLKRPTHEILRRLLVHSDGRDKFLKIIQYFGKIILWTHIGKNKSKYPKLYPRLIAMTSQFSNTRKIIRLAHFLEPYSDLNDYVTGARNPSSIVRPYEKFVYYLGFINSITSILNDFFDDLYCLGKVGILDKSVAKRAEPIAIKLWFLNIIMDIHEVIFRIWYLNEQTKKSKGKLSENDIEKLKDKKYWLYASLVKLSMDFSFCGYDLFECTFSDGVQAVTGFVAGMLSRYQFSHLWSMSNATSITLKPSTSNKFSSLKRPTHEILRRLLVHSDGRDKFLKIIQYFGKIILWTHIGKNKSKYPKLYPRLIAMTSQFSNTRKIIRLAHFLEPYSDLNDYVTGARNPSSIVRPYEKFVYYLGFINSITSILNDFFDDLYCLGKVGILDKSVAKRAEPIAIKLWFLNIIMDIHEVIFRIWYLNEQTKKSKGKLSENDIEKLKDKKYWLYASLVKLSMDFSFCGYDLFECTFSDGVQAVTGFVAGMLSRYQFSHLWS

Solvent-accessible surface area (backbone atoms only — not comparable to full-atom values): 26734 Å² total; per-residue (Å²): 112,84,78,78,72,82,72,80,71,71,82,70,78,83,65,80,73,70,79,69,77,72,56,69,69,56,54,50,45,60,34,47,44,25,33,65,40,38,39,30,54,41,38,30,54,24,21,49,42,43,40,44,35,62,75,59,37,62,84,37,42,83,82,33,68,69,56,49,59,19,45,51,28,40,35,50,52,39,52,50,34,42,49,56,71,44,52,77,52,32,55,56,36,44,53,53,41,47,33,59,72,72,43,72,60,55,61,83,78,48,77,49,70,66,52,46,51,51,49,51,50,49,52,51,44,24,53,43,44,29,51,22,40,51,27,43,39,44,18,43,37,10,70,61,37,51,37,55,58,68,48,17,67,60,22,42,62,54,20,49,54,36,31,47,52,38,43,53,52,48,48,52,51,50,53,48,52,52,51,51,52,50,53,50,48,62,71,41,60,90,74,61,49,72,68,53,49,50,51,50,51,51,52,51,51,54,48,52,51,47,49,53,29,48,50,25,48,45,53,35,47,46,36,60,73,69,65,61,81,86,55,79,53,56,47,19,50,26,44,24,51,26,21,50,48,50,41,52,53,51,50,58,71,73,98,128,84,79,77,71,80,71,80,71,74,82,69,79,85,65,83,72,70,80,69,78,72,55,68,69,58,55,51,47,59,34,47,46,24,33,66,40,39,41,30,55,41,39,31,53,27,20,48,44,44,40,46,35,62,74,60,34,62,85,36,41,84,81,34,68,68,56,47,58,17,45,51,28,40,33,48,52,39,52,50,33,44,48,56,72,44,52,75,52,30,54,55,34,43,52,54,40,47,32,60,73,74,42,72,60,56,61,82,78,48,77,49,70,67,53,46,50,53,49,51,49,49,53,51,42,23,53,43,44,28,52,22,39,52,26,44,38,44,18,43,37,10,69,61,38,50,39,56,59,68,49,18,67,61,22,43,63,54,22,50,54,37,39,48,53,44,48,54,53,49,48,52,51,50,54,47,50,52,50,51,50,52,53,50,48,62,71,41,59,88,74,60,50,72,67,52,49,50,52,50,51,51,52,50,51,54,50,50,52,49,48,54,29,47,50,25,47,44,53,34,47,45,36,59,72,68,63,62,80,86,54,80,54,53,47,19,51,26,42,25,53,29,20,49,46,50,42,52,54,51,50,58,71,74,99